Protein AF-A0A812VED3-F1 (afdb_monomer_lite)

Foldseek 3Di:
DPPDPLQPCPLVAHLVRCVVDAPQRLLQSLLLCCLFFNLPDPPVQVVLLVVLLCCLVVVLVVLVVPQDQDPPDDLLQVLLLSLLLLLLSLLVCLCQPSQDDVLNVHPDRCSVVQQQDWQFAADAQPCVPQNGTHDPVSNVLSVQLVVLSVVSSNDSHLDLVSLVSNLVSLVCCVHHGVLSNVSSVCLLCNQLSVLSNDDLLQLSLLSNLLSLLQLLQLQLVLQQDPLQLLAVSSLQCNFPVRHNPQVSSVQQAVHSQFRFGDPNSNVVSNVLSCLSNQLSVLLAPPDLVSLCSSLCSLLVSLVVPCNRDDSGPPNNVSVSSNVSCCSNCPSSHVGRDVPSVVSHHPVSVVVSVVLSVLLVVCQQCVLVDFCSSNSNPLSLFHKDKWKWFFQDPVLQVLQVPFPLSDPRQRDNPPDPSSVVSSVSNVVSSNLSSHLLSLQVSVVVCVLCPPDPRHGSVRIDTDPLVCSRNNRHPRCSCVLVCLQVSCVRSVDDFSRMKMWIGHGQGPPVQKTKIFIQTSVPGTPDIDMDGSVNSSVRSRGSSSSVVDPTD

InterPro domains:
  IPR021941 Protein of unknown function DUF3556, transmembrane [PF12077] (13-533)

pLDDT: mean 90.84, std 8.4, range [41.16, 98.5]

Sequence (549 aa):
MADINWDGDYFDLPKEKFQQMTVGQRLDHFAKRIVKHGMERPALIYRFHIKMLLLNYGGYCILVGLMPRPSAMPTYDYSVLLFAKLLVWQHLAEAFGCRQGPLSGMTFPTNWLYRLSRGTLKYSCLPQLGGNKRNVVDFAVHCLFFISGLAFLFCPWYSFVCIRALFFCDVYLFMFDRTQFYASTAHAYGSMLLSACFPLDCGSFAGMQLGLIMQWFFSGIGKIGPWFQYVNGPFMLQSRWLRGSKWLLKLLVESEDKMTPTLFGTCLAHLAAFVEYFAPIALMVPSNAAIWLGLIGLTAMHVYILLTPAPFDVYSWNLCFCLSGIYLFYIGSFGFDFSSWTDMAFCLRLWLFAEFCLCWYGQFFPDQIGYYLSHRYWAGNWVQTHFMVRKNQTVKDKLDKVDPRLPNPLSLEPTPYYLMCLGYMPFAYTWLATMNMKCIVRLVEDVLNMGSRTTVDDWAFCGLQSWLCGEFRDQIYTHTMMPLIQEECKFDEGECYLIRLGAFRMFQHEASWQIYDAKKGVVREGKLTTEMMSSIDSRPSASMELLMA

Organism: Symbiodinium pilosum (NCBI:txid2952)

Secondary structure (DSSP, 8-state):
-TTS-TTTGGGS--HHHHHHS-HHHHHHHHHHHHHHHTT---HHHHHHHHHHHHHHHHHHHHHHHHSPPPTT--HHHHHHHHHHHHHHHHHHHHHHTTT-SGGGT-SS--HHHHHT-TT-B---S-HHHH-SB--HHHHHHHHHHHHHHHHHHH-SS--HHHHHHHHHHHHHHHHH-HHHHHHTTHHHHHHHHHHTTS-GGGTHHHHHHHHHHHHHHHHHHTTSSTTTHHHHHHHHHTSTTTTT-HHHHHHHBS-SS--PBPHHHHHHHHHHHHHHHHHHHHHHSS-HHHHHHHHHHHHHHHHHHHHS--SS--HHHHHHHHHHHHIIIIIS-SS--HHHHHT--HHHHHHHHHHHHHHHHHHH-TTTS-TTTTT-TT-S-S-EEEEEEE-SHHHHHHHHTS--SS--S---S---HHHHHHHHHHHHHHHHH-SGGGGHHHHHHHHHTSSS---GGGEEEE-HHHHHHS----THHHHHHHHHHHHHH-PPTTTEEEEEE--PPTTT-EEEEEEEETTTEEEEEEEEEHHHHHTT-S-GGGGGG----

Radius of gyration: 23.55 Å; chains: 1; bounding box: 64×56×67 Å

Structure (mmCIF, N/CA/C/O backbone):
data_AF-A0A812VED3-F1
#
_entry.id   AF-A0A812VED3-F1
#
loop_
_atom_site.group_PDB
_atom_site.id
_atom_site.type_symbol
_atom_site.label_atom_id
_atom_site.label_alt_id
_atom_site.label_comp_id
_atom_site.label_asym_id
_atom_site.label_entity_id
_atom_site.label_seq_id
_atom_site.pdbx_PDB_ins_code
_atom_site.Cartn_x
_atom_site.Cartn_y
_atom_site.Cartn_z
_atom_site.occupancy
_atom_site.B_iso_or_equiv
_atom_site.auth_seq_id
_atom_site.auth_comp_id
_atom_site.auth_asym_id
_atom_site.auth_atom_id
_atom_site.pdbx_PDB_model_num
ATOM 1 N N . MET A 1 1 ? 15.699 0.740 27.874 1.00 46.97 1 MET A N 1
ATOM 2 C CA . MET A 1 1 ? 14.281 1.086 28.121 1.00 46.97 1 MET A CA 1
ATOM 3 C C . MET A 1 1 ? 13.991 1.329 29.605 1.00 46.97 1 MET A C 1
ATOM 5 O O . MET A 1 1 ? 12.859 1.666 29.904 1.00 46.97 1 MET A O 1
ATOM 9 N N . ALA A 1 2 ? 14.980 1.211 30.504 1.00 41.16 2 ALA A N 1
ATOM 10 C CA . ALA A 1 2 ? 14.777 1.268 31.953 1.00 41.16 2 ALA A CA 1
ATOM 11 C C . ALA A 1 2 ? 14.583 2.685 32.539 1.00 41.16 2 ALA A C 1
ATOM 13 O O . ALA A 1 2 ? 14.088 2.790 33.650 1.00 41.16 2 ALA A O 1
ATOM 14 N N . ASP A 1 3 ? 14.901 3.756 31.797 1.00 43.97 3 ASP A N 1
ATOM 15 C CA . ASP A 1 3 ? 14.910 5.129 32.348 1.00 43.97 3 ASP A CA 1
ATOM 16 C C . ASP A 1 3 ? 13.666 5.974 32.014 1.00 43.97 3 ASP A C 1
ATOM 18 O O . ASP A 1 3 ? 13.603 7.148 32.367 1.00 43.97 3 ASP A O 1
ATOM 22 N N . ILE A 1 4 ? 12.676 5.419 31.306 1.00 54.25 4 ILE A N 1
ATOM 23 C CA . ILE A 1 4 ? 11.393 6.101 31.072 1.00 54.25 4 ILE A CA 1
ATOM 24 C C . ILE A 1 4 ? 10.371 5.454 31.998 1.00 54.25 4 ILE A C 1
ATOM 26 O O . ILE A 1 4 ? 10.097 4.261 31.872 1.00 54.25 4 ILE A O 1
ATOM 30 N N . ASN A 1 5 ? 9.802 6.240 32.914 1.00 57.56 5 ASN A N 1
ATOM 31 C CA . ASN A 1 5 ? 8.663 5.806 33.714 1.00 57.56 5 ASN A CA 1
ATOM 32 C C . ASN A 1 5 ? 7.408 5.762 32.827 1.00 57.56 5 ASN A C 1
ATOM 34 O O . ASN A 1 5 ? 6.639 6.719 32.758 1.00 57.56 5 ASN A O 1
ATOM 38 N N . TRP A 1 6 ? 7.251 4.658 32.097 1.00 58.72 6 TRP A N 1
ATOM 39 C CA . TRP A 1 6 ? 6.139 4.416 31.176 1.00 58.72 6 TRP A CA 1
ATOM 40 C C . TRP A 1 6 ? 4.780 4.319 31.876 1.00 58.72 6 TRP A C 1
ATOM 42 O O . TRP A 1 6 ? 3.761 4.589 31.245 1.00 58.72 6 TRP A O 1
ATOM 52 N N . ASP A 1 7 ? 4.783 3.969 33.163 1.00 52.47 7 ASP A N 1
ATOM 53 C CA . ASP A 1 7 ? 3.592 3.894 34.010 1.00 52.47 7 ASP A CA 1
ATOM 54 C C . ASP A 1 7 ? 3.319 5.214 34.771 1.00 52.47 7 ASP A C 1
ATOM 56 O O . ASP A 1 7 ? 2.371 5.288 35.548 1.00 52.47 7 ASP A O 1
ATOM 60 N N . GLY A 1 8 ? 4.130 6.260 34.549 1.00 55.72 8 GLY A N 1
ATOM 61 C CA . GLY A 1 8 ? 3.913 7.621 35.058 1.00 55.72 8 GLY A CA 1
ATOM 62 C C . GLY A 1 8 ? 3.118 8.517 34.096 1.00 55.72 8 GLY A C 1
ATOM 63 O O . GLY A 1 8 ? 2.441 8.043 33.186 1.00 55.72 8 GLY A O 1
ATOM 64 N N . ASP A 1 9 ? 3.262 9.839 34.242 1.00 59.34 9 ASP A N 1
ATOM 65 C CA . ASP A 1 9 ? 2.564 10.874 33.452 1.00 59.34 9 ASP A CA 1
ATOM 66 C C . ASP A 1 9 ? 2.940 10.918 31.958 1.00 59.34 9 ASP A C 1
ATOM 68 O O . ASP A 1 9 ? 2.574 11.861 31.264 1.00 59.34 9 ASP A O 1
ATOM 72 N N . TYR A 1 10 ? 3.649 9.919 31.411 1.00 69.88 10 TYR A N 1
ATOM 73 C CA . TYR A 1 10 ? 4.112 9.954 30.021 1.00 69.88 10 TYR A CA 1
ATOM 74 C C . TYR A 1 10 ? 2.965 10.228 29.050 1.00 69.88 10 TYR A C 1
ATOM 76 O O . TYR A 1 10 ? 3.128 11.039 28.151 1.00 69.88 10 TYR A O 1
ATOM 84 N N . PHE A 1 11 ? 1.804 9.599 29.245 1.00 79.94 11 PHE A N 1
ATOM 85 C CA . PHE A 1 11 ? 0.629 9.809 28.396 1.00 79.94 11 PHE A CA 1
ATOM 86 C C . PHE A 1 11 ? -0.289 10.948 28.860 1.00 79.94 11 PHE A C 1
ATOM 88 O O . PHE A 1 11 ? -1.329 11.149 28.231 1.00 79.94 11 PHE A O 1
ATOM 95 N N . ASP A 1 12 ? 0.067 11.679 29.923 1.00 83.12 12 ASP A N 1
ATOM 96 C CA . ASP A 1 12 ? -0.783 12.662 30.614 1.00 83.12 12 ASP A CA 1
ATOM 97 C C . ASP A 1 12 ? -2.167 12.086 30.978 1.00 83.12 12 ASP A C 1
ATOM 99 O O . ASP A 1 12 ? -3.199 12.760 30.912 1.00 83.12 12 ASP A O 1
ATOM 103 N N . LEU A 1 13 ? -2.203 10.788 31.294 1.00 87.50 13 LEU A N 1
ATOM 104 C CA . LEU A 1 13 ? -3.422 10.049 31.588 1.00 87.50 13 LEU A CA 1
ATOM 105 C C . LEU A 1 13 ? -3.144 9.000 32.667 1.00 87.50 13 LEU A C 1
ATOM 107 O O . LEU A 1 13 ? -2.482 8.004 32.369 1.00 87.50 13 LEU A O 1
ATOM 111 N N . PRO A 1 14 ? -3.647 9.188 33.898 1.00 88.31 14 PRO A N 1
ATOM 112 C CA . PRO A 1 14 ? -3.558 8.175 34.943 1.00 88.31 14 PRO A CA 1
ATOM 113 C C . PRO A 1 14 ? -4.317 6.900 34.565 1.00 88.31 14 PRO A C 1
ATOM 115 O O . PRO A 1 14 ? -5.384 6.961 33.940 1.00 88.31 14 PRO A O 1
ATOM 118 N N . LYS A 1 15 ? -3.790 5.745 34.982 1.00 87.81 15 LYS A N 1
ATOM 119 C CA . LYS A 1 15 ? -4.349 4.423 34.665 1.00 87.81 15 LYS A CA 1
ATOM 120 C C . LYS A 1 15 ? -5.799 4.278 35.131 1.00 87.81 15 LYS A C 1
ATOM 122 O O . LYS A 1 15 ? -6.632 3.778 34.377 1.00 87.81 15 LYS A O 1
ATOM 127 N N . GLU A 1 16 ? -6.117 4.750 36.333 1.00 87.69 16 GLU A N 1
ATOM 128 C CA . GLU A 1 16 ? -7.459 4.663 36.920 1.00 87.69 16 GLU A CA 1
ATOM 129 C C . GLU A 1 16 ? -8.472 5.445 36.077 1.00 87.69 16 GLU A C 1
ATOM 131 O O . GLU A 1 16 ? -9.573 4.968 35.803 1.00 87.69 16 GLU A O 1
ATOM 136 N N . LYS A 1 17 ? -8.071 6.630 35.597 1.00 89.81 17 LYS A N 1
ATOM 137 C CA . LYS A 1 17 ? -8.900 7.454 34.714 1.00 89.81 17 LYS A CA 1
ATOM 138 C C . LYS A 1 17 ? -9.105 6.773 33.364 1.00 89.81 17 LYS A C 1
ATOM 140 O O . LYS A 1 17 ? -10.230 6.728 32.881 1.00 89.81 17 LYS A O 1
ATOM 145 N N . PHE A 1 18 ? -8.052 6.204 32.775 1.00 90.19 18 PHE A N 1
ATOM 146 C CA . PHE A 1 18 ? -8.156 5.461 31.516 1.00 90.19 18 PHE A CA 1
ATOM 147 C C . PHE A 1 18 ? -9.145 4.288 31.611 1.00 90.19 18 PHE A C 1
ATOM 149 O O . PHE A 1 18 ? -9.964 4.098 30.711 1.00 90.19 18 PHE A O 1
ATOM 156 N N . GLN A 1 19 ? -9.111 3.530 32.710 1.00 88.06 19 GLN A N 1
ATOM 157 C CA . GLN A 1 19 ? -10.008 2.390 32.927 1.00 88.06 19 GLN A CA 1
ATOM 158 C C . GLN A 1 19 ? -11.486 2.802 32.995 1.00 88.06 19 GLN A C 1
ATOM 160 O O . GLN A 1 19 ? -12.346 2.047 32.553 1.00 88.06 19 GLN A O 1
ATOM 165 N N . GLN A 1 20 ? -11.782 4.013 33.473 1.00 90.75 20 GLN A N 1
ATOM 166 C CA . GLN A 1 20 ? -13.144 4.557 33.548 1.00 90.75 20 GLN A CA 1
ATOM 167 C C . GLN A 1 20 ? -13.638 5.171 32.227 1.00 90.75 20 GLN A C 1
ATOM 169 O O . GLN A 1 20 ? -14.828 5.450 32.088 1.00 90.75 20 GLN A O 1
ATOM 174 N N . MET A 1 21 ? -12.743 5.413 31.264 1.00 93.31 21 MET A N 1
ATOM 175 C CA . MET A 1 21 ? -13.087 6.071 30.004 1.00 93.31 21 MET A CA 1
ATOM 176 C C . MET A 1 21 ? -13.730 5.110 29.004 1.00 93.31 21 MET A C 1
ATOM 178 O O . MET A 1 21 ? -13.279 3.973 28.838 1.00 93.31 21 MET A O 1
ATOM 182 N N . THR A 1 22 ? -14.720 5.610 28.261 1.00 93.12 22 THR A N 1
ATOM 183 C CA . THR A 1 22 ? -15.277 4.922 27.085 1.00 93.12 22 THR A CA 1
ATOM 184 C C . THR A 1 22 ? -14.247 4.836 25.956 1.00 93.12 22 THR A C 1
ATOM 186 O O . THR A 1 22 ? -13.253 5.570 25.947 1.00 93.12 22 THR A O 1
ATOM 189 N N . VAL A 1 23 ? -14.488 3.989 24.948 1.00 92.94 23 VAL A N 1
ATOM 190 C CA . VAL A 1 23 ? -13.581 3.889 23.789 1.00 92.94 23 VAL A CA 1
ATOM 191 C C . VAL A 1 23 ? -13.430 5.230 23.063 1.00 92.94 23 VAL A C 1
ATOM 193 O O . VAL A 1 23 ? -12.318 5.604 22.691 1.00 92.94 23 VAL A O 1
ATOM 196 N N . GLY A 1 24 ? -14.523 5.991 22.936 1.00 95.06 24 GLY A N 1
ATOM 197 C CA . GLY A 1 24 ? -14.516 7.325 22.339 1.00 95.06 24 GLY A CA 1
ATOM 198 C C . GLY A 1 24 ? -13.657 8.309 23.126 1.00 95.06 24 GLY A C 1
ATOM 199 O O . GLY A 1 24 ? -12.830 8.999 22.541 1.00 95.06 24 GLY A O 1
ATOM 200 N N . GLN A 1 25 ? -13.775 8.323 24.455 1.00 95.62 25 GLN A N 1
ATOM 201 C CA . GLN A 1 25 ? -12.952 9.181 25.311 1.00 95.62 25 GLN A CA 1
ATOM 202 C C . GLN A 1 25 ? -11.465 8.801 25.241 1.00 95.62 25 GLN A C 1
ATOM 204 O O . GLN A 1 25 ? -10.608 9.684 25.168 1.00 95.62 25 GLN A O 1
ATOM 209 N N . ARG A 1 26 ? -11.147 7.496 25.245 1.00 95.19 26 ARG A N 1
ATOM 210 C CA . ARG A 1 26 ? -9.767 7.005 25.090 1.00 95.19 26 ARG A CA 1
ATOM 211 C C . ARG A 1 26 ? -9.189 7.462 23.747 1.00 95.19 26 ARG A C 1
ATOM 213 O O . ARG A 1 26 ? -8.091 8.010 23.710 1.00 95.19 26 ARG A O 1
ATOM 220 N N . LEU A 1 27 ? -9.936 7.297 22.655 1.00 95.69 27 LEU A N 1
ATOM 221 C CA . LEU A 1 27 ? -9.505 7.731 21.326 1.00 95.69 27 LEU A CA 1
ATOM 222 C C . LEU A 1 27 ? -9.373 9.249 21.196 1.00 95.69 27 LEU A C 1
ATOM 224 O O . LEU A 1 27 ? -8.390 9.703 20.613 1.00 95.69 27 LEU A O 1
ATOM 228 N N . ASP A 1 28 ? -10.300 10.027 21.761 1.00 96.69 28 ASP A N 1
ATOM 229 C CA . ASP A 1 28 ? -10.195 11.488 21.814 1.00 96.69 28 ASP A CA 1
ATOM 230 C C . ASP A 1 28 ? -8.867 11.904 22.448 1.00 96.69 28 ASP A C 1
ATOM 232 O O . ASP A 1 28 ? -8.140 12.714 21.878 1.00 96.69 28 ASP A O 1
ATOM 236 N N . HIS A 1 29 ? -8.518 11.320 23.600 1.00 95.50 29 HIS A N 1
ATOM 237 C CA . HIS A 1 29 ? -7.269 11.624 24.301 1.00 95.50 29 HIS A CA 1
ATOM 238 C C . HIS A 1 29 ? -6.040 11.413 23.411 1.00 95.50 29 HIS A C 1
ATOM 240 O O . HIS A 1 29 ? -5.202 12.308 23.280 1.00 95.50 29 HIS A O 1
ATOM 246 N N . PHE A 1 30 ? -5.941 10.256 22.754 1.00 94.38 30 PHE A N 1
ATOM 247 C CA . PHE A 1 30 ? -4.787 9.953 21.906 1.00 94.38 30 PHE A CA 1
ATOM 248 C C . PHE A 1 30 ? -4.772 10.753 20.603 1.00 94.38 30 PHE A C 1
ATOM 250 O O . PHE A 1 30 ? -3.696 11.153 20.163 1.00 94.38 30 PHE A O 1
ATOM 257 N N . ALA A 1 31 ? -5.929 11.056 20.011 1.00 95.31 31 ALA A N 1
ATOM 258 C CA . ALA A 1 31 ? -6.004 11.923 18.838 1.00 95.31 31 ALA A CA 1
ATOM 259 C C . ALA A 1 31 ? -5.512 13.344 19.173 1.00 95.31 31 ALA A C 1
ATOM 261 O O . ALA A 1 31 ? -4.623 13.863 18.493 1.00 95.31 31 ALA A O 1
ATOM 262 N N . LYS A 1 32 ? -5.980 13.919 20.291 1.00 94.38 32 LYS A N 1
ATOM 263 C CA . LYS A 1 32 ? -5.505 15.216 20.807 1.00 94.38 32 LYS A CA 1
ATOM 264 C C . LYS A 1 32 ? -4.004 15.205 21.062 1.00 94.38 32 LYS A C 1
ATOM 266 O O . LYS A 1 32 ? -3.283 16.115 20.648 1.00 94.38 32 LYS A O 1
ATOM 271 N N . ARG A 1 33 ? -3.513 14.140 21.703 1.00 92.12 33 ARG A N 1
ATOM 272 C CA . ARG A 1 33 ? -2.085 13.962 21.967 1.00 92.12 33 ARG A CA 1
ATOM 273 C C . ARG A 1 33 ? -1.270 13.951 20.676 1.00 92.12 33 ARG A C 1
ATOM 275 O O . ARG A 1 33 ? -0.257 14.638 20.610 1.00 92.12 33 ARG A O 1
ATOM 282 N N . ILE A 1 34 ? -1.716 13.226 19.650 1.00 91.81 34 ILE A N 1
ATOM 283 C CA . ILE A 1 34 ? -1.028 13.166 18.353 1.00 91.81 34 ILE A CA 1
ATOM 284 C C . ILE A 1 34 ? -0.982 14.540 17.687 1.00 91.81 34 ILE A C 1
ATOM 286 O O . ILE A 1 34 ? 0.066 14.930 17.182 1.00 91.81 34 ILE A O 1
ATOM 290 N N . VAL A 1 35 ? -2.079 15.292 17.703 1.00 91.94 35 VAL A N 1
ATOM 291 C CA . VAL A 1 35 ? -2.119 16.635 17.105 1.00 91.94 35 VAL A CA 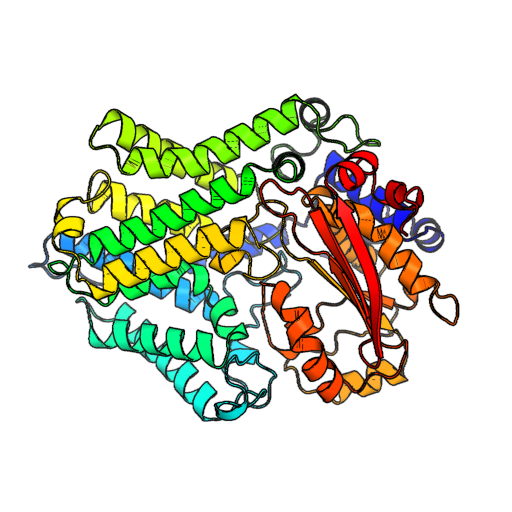1
ATOM 292 C C . VAL A 1 35 ? -1.170 17.598 17.834 1.00 91.94 35 VAL A C 1
ATOM 294 O O . VAL A 1 35 ? -0.497 18.406 17.194 1.00 91.94 35 VAL A O 1
ATOM 297 N N . LYS A 1 36 ? -1.054 17.481 19.162 1.00 89.69 36 LYS A N 1
ATOM 298 C CA . LYS A 1 36 ? -0.226 18.367 19.991 1.00 89.69 36 LYS A CA 1
ATOM 299 C C . LYS A 1 36 ? 1.257 17.991 20.004 1.00 89.69 36 LYS A C 1
ATOM 301 O O . LYS A 1 36 ? 2.125 18.852 19.865 1.00 89.69 36 LYS A O 1
ATOM 306 N N . HIS A 1 37 ? 1.554 16.709 20.179 1.00 87.62 37 HIS A N 1
ATOM 307 C CA . HIS A 1 37 ? 2.896 16.201 20.472 1.00 87.62 37 HIS A CA 1
ATOM 308 C C . HIS A 1 37 ? 3.409 15.195 19.431 1.00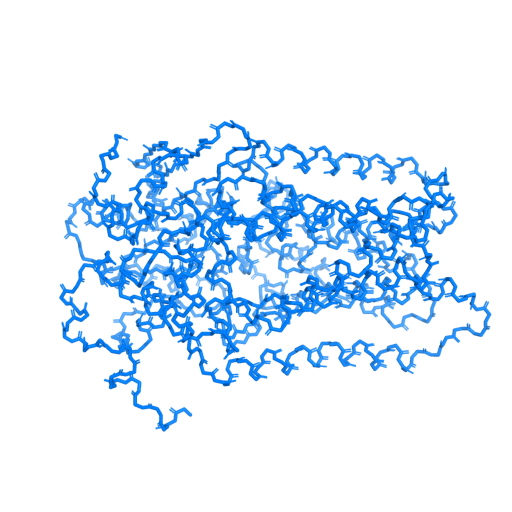 87.62 37 HIS A C 1
ATOM 310 O O . HIS A 1 37 ? 4.556 14.741 19.500 1.00 87.62 37 HIS A O 1
ATOM 316 N N . GLY A 1 38 ? 2.599 14.850 18.432 1.00 87.56 38 GLY A N 1
ATOM 317 C CA . GLY A 1 38 ? 2.859 13.712 17.561 1.00 87.56 38 GLY A CA 1
ATOM 318 C C . GLY A 1 38 ? 2.716 12.387 18.305 1.00 87.56 38 GLY A C 1
ATOM 319 O O . GLY A 1 38 ? 2.262 12.326 19.443 1.00 87.56 38 GLY A O 1
ATOM 320 N N . MET A 1 39 ? 3.142 11.288 17.679 1.00 82.88 39 MET A N 1
ATOM 321 C CA . MET A 1 39 ? 3.064 9.984 18.350 1.00 82.88 39 MET A CA 1
ATOM 322 C C . MET A 1 39 ? 4.146 9.734 19.403 1.00 82.88 39 MET A C 1
ATOM 324 O O . MET A 1 39 ? 4.136 8.697 20.053 1.00 82.88 39 MET A O 1
ATOM 328 N N . GLU A 1 40 ? 5.135 10.623 19.488 1.00 77.94 40 GLU A N 1
ATOM 329 C CA . GLU A 1 40 ? 6.229 10.575 20.468 1.00 77.94 40 GLU A CA 1
ATOM 330 C C . GLU A 1 40 ? 6.986 9.254 20.596 1.00 77.94 40 GLU A C 1
ATOM 332 O O . GLU A 1 40 ? 7.625 8.979 21.605 1.00 77.94 40 GLU A O 1
ATOM 337 N N . ARG A 1 41 ? 7.009 8.472 19.517 1.00 75.81 41 ARG A N 1
ATOM 338 C CA . ARG A 1 41 ? 7.689 7.179 19.485 1.00 75.81 41 ARG A CA 1
ATOM 339 C C . ARG A 1 41 ? 9.135 7.287 19.996 1.00 75.81 41 ARG A C 1
ATOM 341 O O . ARG A 1 41 ? 9.846 8.221 19.599 1.00 75.81 41 ARG A O 1
ATOM 348 N N . PRO A 1 42 ? 9.603 6.322 20.814 1.00 76.94 42 PRO A N 1
ATOM 349 C CA . PRO A 1 42 ? 10.982 6.280 21.279 1.00 76.94 42 PRO A CA 1
ATOM 350 C C . PRO A 1 42 ? 11.977 6.461 20.135 1.00 76.94 42 PRO A C 1
ATOM 352 O O . PRO A 1 42 ? 11.828 5.858 19.070 1.00 76.94 42 PRO A O 1
ATOM 355 N N . ALA A 1 43 ? 13.060 7.205 20.375 1.00 79.12 43 ALA A N 1
ATOM 356 C CA . ALA A 1 43 ? 14.123 7.393 19.384 1.00 79.12 43 ALA A CA 1
ATOM 357 C C . ALA A 1 43 ? 14.685 6.059 18.852 1.00 79.12 43 ALA A C 1
ATOM 359 O O . ALA A 1 43 ? 15.126 5.992 17.708 1.00 79.12 43 ALA A O 1
ATOM 360 N N . LEU A 1 44 ? 14.640 4.995 19.663 1.00 80.69 44 LEU A N 1
ATOM 361 C CA . LEU A 1 44 ? 15.044 3.644 19.277 1.00 80.69 44 LEU A CA 1
ATOM 362 C C . LEU A 1 44 ? 14.263 3.108 18.069 1.00 80.69 44 LEU A C 1
ATOM 364 O O . LEU A 1 44 ? 14.867 2.470 17.212 1.00 80.69 44 LEU A O 1
ATOM 368 N N . ILE A 1 45 ? 12.963 3.404 17.973 1.00 80.62 45 ILE A N 1
ATOM 369 C CA . ILE A 1 45 ? 12.128 2.972 16.848 1.00 80.62 45 ILE A CA 1
ATOM 370 C C . ILE A 1 45 ? 12.657 3.591 15.551 1.00 80.62 45 ILE A C 1
ATOM 372 O O . ILE A 1 45 ? 12.948 2.875 14.599 1.00 80.62 45 ILE A O 1
ATOM 376 N N . TYR A 1 46 ? 12.895 4.903 15.532 1.00 80.25 46 TYR A N 1
ATOM 377 C CA . TYR A 1 46 ? 13.472 5.568 14.359 1.00 80.25 46 TYR A CA 1
ATOM 378 C C . TYR A 1 46 ? 14.895 5.085 14.054 1.00 80.25 46 TYR A C 1
ATOM 380 O O . TYR A 1 46 ? 15.237 4.883 12.894 1.00 80.25 46 TYR A O 1
ATOM 388 N N . ARG A 1 47 ? 15.725 4.846 15.081 1.00 84.31 47 ARG A N 1
ATOM 389 C CA . ARG A 1 47 ? 17.079 4.294 14.899 1.00 84.31 47 ARG A CA 1
ATOM 390 C C . ARG A 1 47 ? 17.052 2.910 14.250 1.00 84.31 47 ARG A C 1
ATOM 392 O O . ARG A 1 47 ? 17.915 2.642 13.423 1.00 84.31 47 ARG A O 1
ATOM 399 N N . PHE A 1 48 ? 16.100 2.048 14.615 1.00 84.94 48 PHE A N 1
ATOM 400 C CA . PHE A 1 48 ? 15.924 0.742 13.976 1.00 84.94 48 PHE A CA 1
ATOM 401 C C . PHE A 1 48 ? 15.647 0.906 12.479 1.00 84.94 48 PHE A C 1
ATOM 403 O O . PHE A 1 48 ? 16.362 0.340 11.659 1.00 84.94 48 PHE A O 1
ATOM 410 N N . HIS A 1 49 ? 14.673 1.745 12.125 1.00 82.00 49 HIS A N 1
ATOM 411 C CA . HIS A 1 49 ? 14.263 1.948 10.732 1.00 82.00 49 HIS A CA 1
ATOM 412 C C . HIS A 1 49 ? 15.339 2.630 9.884 1.00 82.00 49 HIS A C 1
ATOM 414 O O . HIS A 1 49 ? 15.608 2.191 8.773 1.00 82.00 49 HIS A O 1
ATOM 420 N N . ILE A 1 50 ? 16.049 3.622 10.429 1.00 84.94 50 ILE A N 1
ATOM 421 C CA . ILE A 1 50 ? 17.200 4.236 9.747 1.00 84.94 50 ILE A CA 1
ATOM 422 C C . ILE A 1 50 ? 18.310 3.203 9.516 1.00 84.94 50 ILE A C 1
ATOM 424 O O . ILE A 1 50 ? 18.883 3.160 8.432 1.00 84.94 50 ILE A O 1
ATOM 428 N N . LYS A 1 51 ? 18.610 2.343 10.501 1.00 87.81 51 LYS A N 1
ATOM 429 C CA . LYS A 1 51 ? 19.590 1.260 10.320 1.00 87.81 51 LYS A CA 1
ATOM 430 C C . LYS A 1 51 ? 19.150 0.280 9.236 1.00 87.81 51 LYS A C 1
ATOM 432 O O . LYS A 1 51 ? 19.969 -0.057 8.392 1.00 87.81 51 LYS A O 1
ATOM 437 N N . MET A 1 52 ? 17.884 -0.138 9.229 1.00 86.56 52 MET A N 1
ATOM 438 C CA . MET A 1 52 ? 17.344 -1.013 8.182 1.00 86.56 52 MET A CA 1
ATOM 439 C C . MET A 1 52 ? 17.437 -0.364 6.801 1.00 86.56 52 MET A C 1
ATOM 441 O O . MET A 1 52 ? 17.860 -1.020 5.854 1.00 86.56 52 MET A O 1
ATOM 445 N N . LEU A 1 53 ? 17.141 0.933 6.693 1.00 88.00 53 LEU A N 1
ATOM 446 C CA . LEU A 1 53 ? 17.289 1.689 5.452 1.00 88.00 53 LEU A CA 1
ATOM 447 C C . LEU A 1 53 ? 18.752 1.730 4.984 1.00 88.00 53 LEU A C 1
ATOM 449 O O . LEU A 1 53 ? 19.033 1.433 3.826 1.00 88.00 53 LEU A O 1
ATOM 453 N N . LEU A 1 54 ? 19.691 2.040 5.884 1.00 90.44 54 LEU A N 1
ATOM 454 C CA . LEU A 1 54 ? 21.124 2.061 5.577 1.00 90.44 54 LEU A CA 1
ATOM 455 C C . LEU A 1 54 ? 21.658 0.677 5.194 1.00 90.44 54 LEU A C 1
ATOM 457 O O . LEU A 1 54 ? 22.463 0.583 4.277 1.00 90.44 54 LEU A O 1
ATOM 461 N N . LEU A 1 55 ? 21.209 -0.392 5.854 1.00 91.12 55 LEU A N 1
ATOM 462 C CA . LEU A 1 55 ? 21.582 -1.764 5.499 1.00 91.12 55 LEU A CA 1
ATOM 463 C C . LEU A 1 55 ? 21.013 -2.163 4.134 1.00 91.12 55 LEU A C 1
ATOM 465 O O . LEU A 1 55 ? 21.731 -2.731 3.318 1.00 91.12 55 LEU A O 1
ATOM 469 N N . ASN A 1 56 ? 19.750 -1.826 3.870 1.00 91.81 56 ASN A N 1
ATOM 470 C CA . ASN A 1 56 ? 19.079 -2.115 2.608 1.00 91.81 56 ASN A CA 1
ATOM 471 C C . ASN A 1 56 ? 19.789 -1.405 1.437 1.00 91.81 56 ASN A C 1
ATOM 473 O O . ASN A 1 56 ? 20.294 -2.052 0.523 1.00 91.81 56 ASN A O 1
ATOM 477 N N . TYR A 1 57 ? 19.910 -0.077 1.484 1.00 92.69 57 TYR A N 1
ATOM 478 C CA . TYR A 1 57 ? 20.511 0.689 0.386 1.00 92.69 57 TYR A CA 1
ATOM 479 C C . TYR A 1 57 ? 22.036 0.623 0.357 1.00 92.69 57 TYR A C 1
ATOM 481 O O . TYR A 1 57 ? 22.621 0.626 -0.721 1.00 92.69 57 TYR A O 1
ATOM 489 N N . GLY A 1 58 ? 22.689 0.505 1.514 1.00 94.06 58 GLY A N 1
ATOM 490 C CA . GLY A 1 58 ? 24.121 0.231 1.592 1.00 94.06 58 GLY A CA 1
ATOM 491 C C . GLY A 1 58 ? 24.463 -1.125 0.981 1.00 94.06 58 GLY A C 1
ATOM 492 O O . GLY A 1 58 ? 25.418 -1.212 0.217 1.00 94.06 58 GLY A O 1
ATOM 493 N N . GLY A 1 59 ? 23.644 -2.154 1.229 1.00 93.88 59 GLY A N 1
ATOM 494 C CA . GLY A 1 59 ? 23.769 -3.465 0.590 1.00 93.88 59 GLY A CA 1
ATOM 495 C C . GLY A 1 59 ? 23.645 -3.389 -0.932 1.00 93.88 59 GLY A C 1
ATOM 496 O O . GLY A 1 59 ? 24.500 -3.926 -1.632 1.00 93.88 59 GLY A O 1
ATOM 497 N N . TYR A 1 60 ? 22.659 -2.645 -1.445 1.00 93.81 60 TYR A N 1
ATOM 498 C CA . TYR A 1 60 ? 22.538 -2.376 -2.882 1.00 93.81 60 TYR A CA 1
ATOM 499 C C . TYR A 1 60 ? 23.771 -1.646 -3.446 1.00 93.81 60 TYR A C 1
ATOM 501 O O . TYR A 1 60 ? 24.329 -2.072 -4.455 1.00 93.81 60 TYR A O 1
ATOM 509 N N . CYS A 1 61 ? 24.246 -0.587 -2.782 1.00 93.06 61 CYS A N 1
ATOM 510 C CA . CYS A 1 61 ? 25.433 0.155 -3.215 1.00 93.06 61 CYS A CA 1
ATOM 511 C C . CYS A 1 61 ? 26.699 -0.712 -3.216 1.00 93.06 61 CYS A C 1
ATOM 513 O O . CYS A 1 61 ? 27.499 -0.614 -4.143 1.00 93.06 61 CYS A O 1
ATOM 515 N N . ILE A 1 62 ? 26.877 -1.575 -2.210 1.00 93.62 62 ILE A N 1
ATOM 516 C CA . ILE A 1 62 ? 27.984 -2.540 -2.154 1.00 93.62 62 ILE A CA 1
ATOM 517 C C . ILE A 1 62 ? 27.858 -3.544 -3.300 1.00 93.62 62 ILE A C 1
ATOM 519 O O . ILE A 1 62 ? 28.840 -3.793 -3.992 1.00 93.62 62 ILE A O 1
ATOM 523 N N . LEU A 1 63 ? 26.659 -4.084 -3.538 1.00 92.50 63 LEU A N 1
ATOM 524 C CA . LEU A 1 63 ? 26.403 -5.019 -4.631 1.00 92.50 63 LEU A CA 1
ATOM 525 C C . LEU A 1 63 ? 26.788 -4.413 -5.986 1.00 92.50 63 LEU A C 1
ATOM 527 O O . LEU A 1 63 ? 27.519 -5.038 -6.749 1.00 92.50 63 LEU A O 1
ATOM 531 N N . VAL A 1 64 ? 26.359 -3.178 -6.253 1.00 89.25 64 VAL A N 1
ATOM 532 C CA . VAL A 1 64 ? 26.730 -2.445 -7.472 1.00 89.25 64 VAL A CA 1
ATOM 533 C C . VAL A 1 64 ? 28.231 -2.143 -7.511 1.00 89.25 64 VAL A C 1
ATOM 535 O O . VAL A 1 64 ? 28.855 -2.327 -8.548 1.00 89.25 64 VAL A O 1
ATOM 538 N N . GLY A 1 65 ? 28.829 -1.715 -6.396 1.00 87.75 65 GLY A N 1
ATOM 539 C CA . GLY A 1 65 ? 30.254 -1.376 -6.324 1.00 87.75 65 GLY A CA 1
ATOM 540 C C . GLY A 1 65 ? 31.190 -2.571 -6.528 1.00 87.75 65 GLY A C 1
ATOM 541 O O . GLY A 1 65 ? 32.285 -2.405 -7.060 1.00 87.75 65 GLY A O 1
ATOM 542 N N . LEU A 1 66 ? 30.758 -3.774 -6.142 1.00 87.94 66 LEU A N 1
ATOM 543 C CA . LEU A 1 66 ? 31.499 -5.022 -6.350 1.00 87.94 66 LEU A CA 1
ATOM 544 C C . LEU A 1 66 ? 31.305 -5.615 -7.753 1.00 87.94 66 LEU A C 1
ATOM 546 O O . LEU A 1 66 ? 32.039 -6.527 -8.131 1.00 87.94 66 LEU A O 1
ATOM 550 N N . MET A 1 67 ? 30.333 -5.124 -8.525 1.00 83.88 67 MET A N 1
ATOM 551 C CA . MET A 1 67 ? 30.062 -5.596 -9.881 1.00 83.88 67 MET A CA 1
ATOM 552 C C . MET A 1 67 ? 30.725 -4.670 -10.894 1.00 83.88 67 MET A C 1
ATOM 554 O O . MET A 1 67 ? 30.214 -3.577 -11.146 1.00 83.88 67 MET A O 1
ATOM 558 N N . PRO A 1 68 ? 31.855 -5.075 -11.504 1.00 73.06 68 PRO A N 1
ATOM 559 C CA . PRO A 1 68 ? 32.498 -4.243 -12.503 1.00 73.06 68 PRO A CA 1
ATOM 560 C C . PRO A 1 68 ? 31.535 -4.026 -13.670 1.00 73.06 68 PRO A C 1
ATOM 562 O O . PRO A 1 68 ? 30.991 -4.984 -14.226 1.00 73.06 68 PRO A O 1
ATOM 565 N N . ARG A 1 69 ? 31.345 -2.760 -14.059 1.00 80.62 69 ARG A N 1
ATOM 566 C CA . ARG A 1 69 ? 30.646 -2.420 -15.300 1.00 80.62 69 ARG A CA 1
ATOM 567 C C . ARG A 1 69 ? 31.327 -3.174 -16.446 1.00 80.62 69 ARG A C 1
ATOM 569 O O . ARG A 1 69 ? 32.534 -2.989 -16.629 1.00 80.62 69 ARG A O 1
ATOM 576 N N . PRO A 1 70 ? 30.597 -3.980 -17.237 1.00 78.44 70 PRO A N 1
ATOM 577 C CA . PRO A 1 70 ? 31.175 -4.590 -18.425 1.00 78.44 70 PRO A CA 1
ATOM 578 C C . PRO A 1 70 ? 31.736 -3.486 -19.328 1.00 78.44 70 PRO A C 1
ATOM 580 O O . PRO A 1 70 ? 31.011 -2.561 -19.694 1.00 78.44 70 PRO A O 1
ATOM 583 N N . SER A 1 71 ? 33.026 -3.557 -19.663 1.00 71.75 71 SER A N 1
ATOM 584 C CA . SER A 1 71 ? 33.765 -2.477 -20.343 1.00 71.75 71 SER A CA 1
ATOM 585 C C . SER A 1 71 ? 33.168 -2.070 -21.695 1.00 71.75 71 SER A C 1
ATOM 587 O O . SER A 1 71 ? 33.363 -0.940 -22.132 1.00 71.75 71 SER A O 1
ATOM 589 N N . ALA A 1 72 ? 32.408 -2.965 -22.327 1.00 74.69 72 ALA A N 1
ATOM 590 C CA . ALA A 1 72 ? 31.735 -2.740 -23.602 1.00 74.69 72 ALA A CA 1
ATOM 591 C C . ALA A 1 72 ? 30.298 -2.191 -23.482 1.00 74.69 72 ALA A C 1
ATOM 593 O O . ALA A 1 72 ? 29.691 -1.878 -24.500 1.00 74.69 72 ALA A O 1
ATOM 594 N N . MET A 1 73 ? 29.722 -2.093 -22.277 1.00 81.19 73 MET A N 1
ATOM 595 C CA . MET A 1 73 ? 28.314 -1.718 -22.114 1.00 81.19 73 MET A CA 1
ATOM 596 C C . MET A 1 73 ? 28.137 -0.192 -22.188 1.00 81.19 73 MET A C 1
ATOM 598 O O . MET A 1 73 ? 28.750 0.521 -21.379 1.00 81.19 73 MET A O 1
ATOM 602 N N . PRO A 1 74 ? 27.289 0.333 -23.095 1.00 83.25 74 PRO A N 1
ATOM 603 C CA . PRO A 1 74 ? 26.930 1.749 -23.142 1.00 83.25 74 PRO A CA 1
ATOM 604 C C . PRO A 1 74 ? 26.395 2.263 -21.802 1.00 83.25 74 PRO A C 1
ATOM 606 O O . PRO A 1 74 ? 25.843 1.515 -20.998 1.00 83.25 74 PRO A O 1
ATOM 609 N N . THR A 1 75 ? 26.563 3.562 -21.533 1.00 78.88 75 THR A N 1
ATOM 610 C CA . THR A 1 75 ? 26.115 4.153 -20.254 1.00 78.88 75 THR A CA 1
ATOM 611 C C . THR A 1 75 ? 24.603 4.042 -20.091 1.00 78.88 75 THR A C 1
ATOM 613 O O . THR A 1 75 ? 24.133 3.795 -18.983 1.00 78.88 75 THR A O 1
ATOM 616 N N . TYR A 1 76 ? 23.873 4.144 -21.203 1.00 80.56 76 TYR A N 1
ATOM 617 C CA . TYR A 1 76 ? 22.436 3.912 -21.274 1.00 80.56 76 TYR A CA 1
ATOM 618 C C . TYR A 1 76 ? 22.071 2.499 -20.796 1.00 80.56 76 TYR A C 1
ATOM 620 O O . TYR A 1 76 ? 21.442 2.361 -19.748 1.00 80.56 76 TYR A O 1
ATOM 628 N N . ASP A 1 77 ? 22.565 1.455 -21.466 1.00 85.31 77 ASP A N 1
ATOM 629 C CA . ASP A 1 77 ? 22.316 0.048 -21.113 1.00 85.31 77 ASP A CA 1
ATOM 630 C C . ASP A 1 77 ? 22.697 -0.265 -19.661 1.00 85.31 77 ASP A C 1
ATOM 632 O O . ASP A 1 77 ? 21.981 -0.967 -18.944 1.00 85.31 77 ASP A O 1
ATOM 636 N N . TYR A 1 78 ? 23.813 0.306 -19.198 1.00 85.81 78 TYR A N 1
ATOM 637 C CA . TYR A 1 78 ? 24.260 0.140 -17.823 1.00 85.81 78 TYR A CA 1
ATOM 638 C C . TYR A 1 78 ? 23.301 0.792 -16.820 1.00 85.81 78 TYR A C 1
ATOM 640 O O . TYR A 1 78 ? 22.999 0.192 -15.790 1.00 85.81 78 TYR A O 1
ATOM 648 N N . SER A 1 79 ? 22.768 1.982 -17.119 1.00 85.50 79 SER A N 1
ATOM 649 C CA . SER A 1 79 ? 21.764 2.638 -16.270 1.00 85.50 79 SER A CA 1
ATOM 650 C C . SER A 1 79 ? 20.489 1.800 -16.141 1.00 85.50 79 SER A C 1
ATOM 652 O O . SER A 1 79 ? 19.956 1.662 -15.039 1.00 85.50 79 SER A O 1
ATOM 654 N N . VAL A 1 80 ? 20.063 1.155 -17.234 1.00 90.56 80 VAL A N 1
ATOM 655 C CA . VAL A 1 80 ? 18.902 0.259 -17.244 1.00 90.56 80 VAL A CA 1
ATOM 656 C C . VAL A 1 80 ? 19.164 -1.001 -16.426 1.00 90.56 80 VAL A C 1
ATOM 658 O O . VAL A 1 80 ? 18.312 -1.413 -15.636 1.00 90.56 80 VAL A O 1
ATOM 661 N N . LEU A 1 81 ? 20.354 -1.594 -16.554 1.00 91.81 81 LEU A N 1
ATOM 662 C CA . LEU A 1 81 ? 20.760 -2.734 -15.733 1.00 91.81 81 LEU A CA 1
ATOM 663 C C . LEU A 1 81 ? 20.768 -2.383 -14.239 1.00 91.81 81 LEU A C 1
ATOM 665 O O . LEU A 1 81 ? 20.244 -3.152 -13.433 1.00 91.81 81 LEU A O 1
ATOM 669 N N . LEU A 1 82 ? 21.334 -1.231 -13.865 1.00 92.06 82 LEU A N 1
ATOM 670 C CA . LEU A 1 82 ? 21.349 -0.768 -12.476 1.00 92.06 82 LEU A CA 1
ATOM 671 C C . LEU A 1 82 ? 19.935 -0.551 -11.941 1.00 92.06 82 LEU A C 1
ATOM 673 O O . LEU A 1 82 ? 19.621 -1.006 -10.844 1.00 92.06 82 LEU A O 1
ATOM 677 N N . PHE A 1 83 ? 19.063 0.074 -12.730 1.00 94.62 83 PHE A N 1
ATOM 678 C CA . PHE A 1 83 ? 17.670 0.265 -12.350 1.00 94.62 83 PHE A CA 1
ATOM 679 C C . PHE A 1 83 ? 16.932 -1.067 -12.145 1.00 94.62 83 PHE A C 1
ATOM 681 O O . PHE A 1 83 ? 16.302 -1.272 -11.107 1.00 94.62 83 PHE A O 1
ATOM 688 N N . ALA A 1 84 ? 17.062 -2.011 -13.080 1.00 95.88 84 ALA A N 1
ATOM 689 C CA . ALA A 1 84 ? 16.463 -3.335 -12.934 1.00 95.88 84 ALA A CA 1
ATOM 690 C C . ALA A 1 84 ? 17.000 -4.062 -11.688 1.00 95.88 84 ALA A C 1
ATOM 692 O O . ALA A 1 84 ? 16.230 -4.672 -10.947 1.00 95.88 84 ALA A O 1
ATOM 693 N N . LYS A 1 85 ? 18.305 -3.949 -11.396 1.00 95.94 85 LYS A N 1
ATOM 694 C CA . LYS A 1 85 ? 18.896 -4.489 -10.161 1.00 95.94 85 LYS A CA 1
ATOM 695 C C . LYS A 1 85 ? 18.349 -3.803 -8.910 1.00 95.94 85 LYS A C 1
ATOM 697 O O . LYS A 1 85 ? 18.090 -4.503 -7.938 1.00 95.94 85 LYS A O 1
ATOM 702 N N . LEU A 1 86 ? 18.134 -2.484 -8.919 1.00 95.62 86 LEU A N 1
ATOM 703 C CA . LEU A 1 86 ? 17.501 -1.767 -7.806 1.00 95.62 86 LEU A CA 1
ATOM 704 C C . LEU A 1 86 ? 16.098 -2.317 -7.528 1.00 95.62 86 LEU A C 1
ATOM 706 O O . LEU A 1 86 ? 15.779 -2.603 -6.375 1.00 95.62 86 LEU A O 1
ATOM 710 N N . LEU A 1 87 ? 15.285 -2.502 -8.573 1.00 96.19 87 LEU A N 1
ATOM 711 C CA . LEU A 1 87 ? 13.938 -3.056 -8.436 1.00 96.19 87 LEU A CA 1
ATOM 712 C C . LEU A 1 87 ? 13.961 -4.478 -7.880 1.00 96.19 87 LEU A C 1
ATOM 714 O O . LEU A 1 87 ? 13.271 -4.758 -6.904 1.00 96.19 87 LEU A O 1
ATOM 718 N N . VAL A 1 88 ? 14.782 -5.363 -8.456 1.00 97.44 88 VAL A N 1
ATOM 719 C CA . VAL A 1 88 ? 14.908 -6.749 -7.978 1.00 97.44 88 VAL A CA 1
ATOM 720 C C . VAL A 1 88 ? 15.414 -6.782 -6.536 1.00 97.44 88 VAL A C 1
ATOM 722 O O . VAL A 1 88 ? 14.886 -7.531 -5.719 1.00 97.44 88 VAL A O 1
ATOM 725 N N . TRP A 1 89 ? 16.393 -5.943 -6.193 1.00 96.62 89 TRP A N 1
ATOM 726 C CA . TRP A 1 89 ? 16.912 -5.829 -4.834 1.00 96.62 89 TRP A CA 1
ATOM 727 C C . TRP A 1 89 ? 15.815 -5.434 -3.844 1.00 96.62 89 TRP A C 1
ATOM 729 O O . TRP A 1 89 ? 15.635 -6.118 -2.836 1.00 96.62 89 TRP A O 1
ATOM 739 N N . GLN A 1 90 ? 15.056 -4.372 -4.136 1.00 94.88 90 GLN A N 1
ATOM 740 C CA . GLN A 1 90 ? 13.971 -3.937 -3.255 1.00 94.88 90 GLN A CA 1
ATOM 741 C C . GLN A 1 90 ? 12.877 -5.000 -3.156 1.00 94.88 90 GLN A C 1
ATOM 743 O O . GLN A 1 90 ? 12.455 -5.327 -2.054 1.00 94.88 90 GLN A O 1
ATOM 748 N N . HIS A 1 91 ? 12.498 -5.629 -4.267 1.00 95.12 91 HIS A N 1
ATOM 749 C CA . HIS A 1 91 ? 11.513 -6.713 -4.285 1.00 95.12 91 HIS A CA 1
ATOM 750 C C . HIS A 1 91 ? 11.893 -7.885 -3.366 1.00 95.12 91 HIS A C 1
ATOM 752 O O . HIS A 1 91 ? 11.070 -8.372 -2.586 1.00 95.12 91 HIS A O 1
ATOM 758 N N . LEU A 1 92 ? 13.164 -8.310 -3.394 1.00 94.81 92 LEU A N 1
ATOM 759 C CA . LEU A 1 92 ? 13.676 -9.334 -2.479 1.00 94.81 92 LEU A CA 1
ATOM 760 C C . LEU A 1 92 ? 13.740 -8.834 -1.032 1.00 94.81 92 LEU A C 1
ATOM 762 O O . LEU A 1 92 ? 13.354 -9.564 -0.119 1.00 94.81 92 LEU A O 1
ATOM 766 N N . ALA A 1 93 ? 14.214 -7.607 -0.808 1.00 92.56 93 ALA A N 1
ATOM 767 C CA . ALA A 1 93 ? 14.319 -7.026 0.528 1.00 92.56 93 ALA A CA 1
ATOM 768 C C . ALA A 1 93 ? 12.940 -6.940 1.211 1.00 92.56 93 ALA A C 1
ATOM 770 O O . ALA A 1 93 ? 12.798 -7.327 2.373 1.00 92.56 93 ALA A O 1
ATOM 771 N N . GLU A 1 94 ? 11.908 -6.516 0.479 1.00 90.31 94 GLU A N 1
ATOM 772 C CA . GLU A 1 94 ? 10.518 -6.482 0.950 1.00 90.31 94 GLU A CA 1
ATOM 773 C C . GLU A 1 94 ? 9.982 -7.894 1.230 1.00 90.31 94 GLU A C 1
ATOM 775 O O . GLU A 1 94 ? 9.359 -8.132 2.269 1.00 90.31 94 GLU A O 1
ATOM 780 N N . ALA A 1 95 ? 10.311 -8.870 0.374 1.00 91.88 95 ALA A N 1
ATOM 781 C CA . ALA A 1 95 ? 9.953 -10.274 0.589 1.00 91.88 95 ALA A CA 1
ATOM 782 C C . ALA A 1 95 ? 10.564 -10.862 1.878 1.00 91.88 95 ALA A C 1
ATOM 784 O O . ALA A 1 95 ? 9.959 -11.738 2.497 1.00 91.88 95 ALA A O 1
ATOM 785 N N . PHE A 1 96 ? 11.732 -10.374 2.309 1.00 88.38 96 PHE A N 1
ATOM 786 C CA . PHE A 1 96 ? 12.321 -10.708 3.614 1.00 88.38 96 PHE A CA 1
ATOM 787 C C . PHE A 1 96 ? 11.724 -9.908 4.778 1.00 88.38 96 PHE A C 1
ATOM 789 O O . PHE A 1 96 ? 11.880 -10.307 5.933 1.00 88.38 96 PHE A O 1
ATOM 796 N N . GLY A 1 97 ? 11.017 -8.816 4.486 1.00 86.06 97 GLY A N 1
ATOM 797 C CA . GLY A 1 97 ? 10.398 -7.944 5.474 1.00 86.06 97 GLY A CA 1
ATOM 798 C C . GLY A 1 97 ? 11.275 -6.768 5.889 1.00 86.06 97 GLY A C 1
ATOM 799 O O . GLY A 1 97 ? 11.202 -6.346 7.037 1.00 86.06 97 GLY A O 1
ATOM 800 N N . CYS A 1 98 ? 12.102 -6.215 4.995 1.00 84.25 98 CYS A N 1
ATOM 801 C CA . CYS A 1 98 ? 12.984 -5.086 5.325 1.00 84.25 98 CYS A CA 1
ATOM 802 C C . CYS A 1 98 ? 12.242 -3.852 5.877 1.00 84.25 98 CYS A C 1
ATOM 804 O O . CYS A 1 98 ? 12.849 -3.077 6.614 1.00 84.25 98 CYS A O 1
ATOM 806 N N . ARG A 1 99 ? 10.939 -3.712 5.577 1.00 78.25 99 ARG A N 1
ATOM 807 C CA . ARG A 1 99 ? 10.050 -2.677 6.135 1.00 78.25 99 ARG A CA 1
ATOM 808 C C . ARG A 1 99 ? 9.348 -3.026 7.435 1.00 78.25 99 ARG A C 1
ATOM 810 O O . ARG A 1 99 ? 8.646 -2.203 8.029 1.00 78.25 99 ARG A O 1
ATOM 817 N N . GLN A 1 100 ? 9.446 -4.279 7.847 1.00 78.38 100 GLN A N 1
ATOM 818 C CA . GLN A 1 100 ? 8.825 -4.737 9.071 1.00 78.38 100 GLN A CA 1
ATOM 819 C C . GLN A 1 100 ? 9.680 -4.303 10.256 1.00 78.38 100 GLN A C 1
ATOM 821 O O . GLN A 1 100 ? 10.911 -4.295 10.219 1.00 78.38 100 GLN A O 1
ATOM 826 N N . GLY A 1 101 ? 9.012 -3.928 11.336 1.00 78.00 101 GLY A N 1
ATOM 827 C CA . GLY A 1 101 ? 9.678 -3.554 12.567 1.00 78.00 101 GLY A CA 1
ATOM 828 C C . GLY A 1 101 ? 8.774 -2.724 13.463 1.00 78.00 101 GLY A C 1
ATOM 829 O O . GLY A 1 101 ? 7.559 -2.680 13.265 1.00 78.00 101 GLY A O 1
ATOM 830 N N . PRO A 1 102 ? 9.340 -2.013 14.447 1.00 75.38 102 PRO A N 1
ATOM 831 C CA . PRO A 1 102 ? 8.520 -1.413 15.496 1.00 75.38 102 PRO A CA 1
ATOM 832 C C . PRO A 1 102 ? 7.561 -0.320 15.000 1.00 75.38 102 PRO A C 1
ATOM 834 O O . PRO A 1 102 ? 6.561 -0.048 15.655 1.00 75.38 102 PRO A O 1
ATOM 837 N N . LEU A 1 103 ? 7.817 0.295 13.832 1.00 74.75 103 LEU A N 1
ATOM 838 C CA . LEU A 1 103 ? 6.869 1.227 13.214 1.00 74.75 103 LEU A CA 1
ATOM 839 C C . LEU A 1 103 ? 5.609 0.541 12.668 1.00 74.75 103 LEU A C 1
ATOM 841 O O . LEU A 1 103 ? 4.572 1.191 12.586 1.00 74.75 103 LEU A O 1
ATOM 845 N N . SER A 1 104 ? 5.697 -0.740 12.314 1.00 66.31 104 SER A N 1
ATOM 846 C CA . SER A 1 104 ? 4.589 -1.571 11.838 1.00 66.31 104 SER A CA 1
ATOM 847 C C . SER A 1 104 ? 4.021 -2.472 12.943 1.00 66.31 104 SER A C 1
ATOM 849 O O . SER A 1 104 ? 3.369 -3.465 12.643 1.00 66.31 104 SER A O 1
ATOM 851 N N . GLY A 1 105 ? 4.321 -2.186 14.217 1.00 70.12 105 GLY A N 1
ATOM 852 C CA . GLY A 1 105 ? 3.867 -2.996 15.354 1.00 70.12 105 GLY A CA 1
ATOM 853 C C . GLY A 1 105 ? 4.530 -4.375 15.465 1.00 70.12 105 GLY A C 1
ATOM 854 O O . GLY A 1 105 ? 4.052 -5.214 16.219 1.00 70.12 105 GLY A O 1
ATOM 855 N N . MET A 1 106 ? 5.624 -4.618 14.735 1.00 71.50 106 MET A N 1
ATOM 856 C CA . MET A 1 106 ? 6.357 -5.888 14.747 1.00 71.50 106 MET A CA 1
ATOM 857 C C . MET A 1 106 ? 7.710 -5.735 15.445 1.00 71.50 106 MET A C 1
ATOM 859 O O . MET A 1 106 ? 8.341 -4.684 15.384 1.00 71.50 106 MET A O 1
ATOM 863 N N . THR A 1 107 ? 8.193 -6.778 16.113 1.00 69.25 107 THR A N 1
ATOM 864 C CA . THR A 1 107 ? 9.505 -6.741 16.784 1.00 69.25 107 THR A CA 1
ATOM 865 C C . THR A 1 107 ? 10.662 -7.036 15.828 1.00 69.25 107 THR A C 1
ATOM 867 O O . THR A 1 107 ? 11.743 -6.473 15.991 1.00 69.25 107 THR A O 1
ATOM 870 N N . PHE A 1 108 ? 10.436 -7.875 14.814 1.00 72.38 108 PHE A N 1
ATOM 871 C CA . PHE A 1 108 ? 11.425 -8.294 13.820 1.00 72.38 108 PHE A CA 1
ATOM 872 C C . PHE A 1 108 ? 10.733 -8.593 12.474 1.00 72.38 108 PHE A C 1
ATOM 874 O O . PHE A 1 108 ? 9.520 -8.811 12.475 1.00 72.38 108 PHE A O 1
ATOM 881 N N . PRO A 1 109 ? 11.451 -8.613 11.335 1.00 80.75 109 PRO A N 1
ATOM 882 C CA . PRO A 1 109 ? 10.914 -9.114 10.072 1.00 80.75 109 PRO A CA 1
ATOM 883 C C . PRO A 1 109 ? 10.418 -10.564 10.141 1.00 80.75 109 PRO A C 1
ATOM 885 O O . PRO A 1 109 ? 11.150 -11.472 10.528 1.00 80.75 109 PRO A O 1
ATOM 888 N N . THR A 1 110 ? 9.170 -10.790 9.742 1.00 82.75 110 THR A N 1
ATOM 889 C CA . THR A 1 110 ? 8.452 -12.071 9.823 1.00 82.75 110 THR A CA 1
ATOM 890 C C . THR A 1 110 ? 7.974 -12.589 8.468 1.00 82.75 110 THR A C 1
ATOM 892 O O . THR A 1 110 ? 7.550 -13.738 8.394 1.00 82.75 110 THR A O 1
ATOM 895 N N . ASN A 1 111 ? 8.062 -11.814 7.379 1.00 85.81 111 ASN A N 1
ATOM 896 C CA . ASN A 1 111 ? 7.571 -12.236 6.057 1.00 85.81 111 ASN A CA 1
ATOM 897 C C . ASN A 1 111 ? 8.157 -13.580 5.604 1.00 85.81 111 ASN A C 1
ATOM 899 O O . ASN A 1 111 ? 7.434 -14.446 5.107 1.00 85.81 111 ASN A O 1
ATOM 903 N N . TRP A 1 112 ? 9.449 -13.794 5.853 1.00 83.94 112 TRP A N 1
ATOM 904 C CA . TRP A 1 112 ? 10.141 -15.038 5.521 1.00 83.94 112 TRP A CA 1
ATOM 905 C C . TRP A 1 112 ? 9.583 -16.264 6.265 1.00 83.94 112 TRP A C 1
ATOM 907 O O . TRP A 1 112 ? 9.600 -17.359 5.700 1.00 83.94 112 TRP A O 1
ATOM 917 N N . LEU A 1 113 ? 9.036 -16.090 7.480 1.00 87.12 113 LEU A N 1
ATOM 918 C CA . LEU A 1 113 ? 8.413 -17.177 8.245 1.00 87.12 113 LEU A CA 1
ATOM 919 C C . LEU A 1 113 ? 7.211 -17.735 7.493 1.00 87.12 113 LEU A C 1
ATOM 921 O O . LEU A 1 113 ? 7.092 -18.945 7.355 1.00 87.12 113 LEU A O 1
ATOM 925 N N . TYR A 1 114 ? 6.345 -16.871 6.968 1.00 88.94 114 TYR A N 1
ATOM 926 C CA . TYR A 1 114 ? 5.162 -17.290 6.216 1.00 88.94 114 TYR A CA 1
ATOM 927 C C . TYR A 1 114 ? 5.528 -17.888 4.862 1.00 88.94 114 TYR A C 1
ATOM 929 O O . TYR A 1 114 ? 5.015 -18.939 4.486 1.00 88.94 114 TYR A O 1
ATOM 937 N N . ARG A 1 115 ? 6.456 -17.238 4.157 1.00 88.31 115 ARG A N 1
ATOM 938 C CA . ARG A 1 115 ? 6.839 -17.573 2.783 1.00 88.31 115 ARG A CA 1
ATOM 939 C C . ARG A 1 115 ? 7.481 -18.953 2.650 1.00 88.31 115 ARG A C 1
ATOM 941 O O . ARG A 1 115 ? 7.243 -19.660 1.679 1.00 88.31 115 ARG A O 1
ATOM 948 N N . LEU A 1 116 ? 8.289 -19.345 3.634 1.00 84.62 116 LEU A N 1
ATOM 949 C CA . LEU A 1 116 ? 9.000 -20.628 3.634 1.00 84.62 116 LEU A CA 1
ATOM 950 C C . LEU A 1 116 ? 8.302 -21.697 4.487 1.00 84.62 116 LEU A C 1
ATOM 952 O O . LEU A 1 116 ? 8.795 -22.821 4.591 1.00 84.62 116 LEU A O 1
ATOM 956 N N . SER A 1 117 ? 7.140 -21.379 5.066 1.00 88.00 117 SER A N 1
ATOM 957 C CA . SER A 1 117 ? 6.374 -22.312 5.889 1.00 88.00 117 SER A CA 1
ATOM 958 C C . SER A 1 117 ? 5.175 -22.897 5.165 1.00 88.00 117 SER A C 1
ATOM 960 O O . SER A 1 117 ? 4.226 -22.203 4.797 1.00 88.00 117 SER A O 1
ATOM 962 N N . ARG A 1 118 ? 5.152 -24.226 5.100 1.00 90.50 118 ARG A N 1
ATOM 963 C CA . ARG A 1 118 ? 3.980 -24.990 4.662 1.00 90.50 118 ARG A CA 1
ATOM 964 C C . ARG A 1 118 ? 2.859 -24.932 5.704 1.00 90.50 118 ARG A C 1
ATOM 966 O O . ARG A 1 118 ? 3.119 -24.728 6.892 1.00 90.50 118 ARG A O 1
ATOM 973 N N . GLY A 1 119 ? 1.624 -25.133 5.253 1.00 89.06 119 GLY A N 1
ATOM 974 C CA . GLY A 1 119 ? 0.424 -25.226 6.092 1.00 89.06 119 GLY A CA 1
ATOM 975 C C . GLY A 1 119 ? -0.166 -23.887 6.538 1.00 89.06 119 GLY A C 1
ATOM 976 O O . GLY A 1 119 ? -1.305 -23.861 6.988 1.00 89.06 119 GLY A O 1
ATOM 977 N N . THR A 1 120 ? 0.559 -22.782 6.362 1.00 90.38 120 THR A N 1
ATOM 978 C CA . THR A 1 120 ? 0.059 -21.435 6.669 1.00 90.38 120 THR A CA 1
ATOM 979 C C . THR A 1 120 ? -1.033 -21.011 5.688 1.00 90.38 120 THR A C 1
ATOM 981 O O . THR A 1 120 ? -1.021 -21.429 4.526 1.00 90.38 120 THR A O 1
ATOM 984 N N . LEU A 1 121 ? -1.977 -20.180 6.136 1.00 91.88 121 LEU A N 1
ATOM 985 C CA . LEU A 1 121 ? -3.073 -19.711 5.290 1.00 91.88 121 LEU A CA 1
ATOM 986 C C . LEU A 1 121 ? -2.544 -18.770 4.192 1.00 91.88 121 LEU A C 1
ATOM 988 O O . LEU A 1 121 ? -1.624 -17.977 4.412 1.00 91.88 121 LEU A O 1
ATOM 992 N N . LYS A 1 122 ? -3.144 -18.831 3.005 1.00 92.50 122 LYS A N 1
ATOM 993 C CA . LYS A 1 122 ? -2.890 -17.911 1.890 1.00 92.50 122 LYS A CA 1
ATOM 994 C C . LYS A 1 122 ? -4.202 -17.496 1.237 1.00 92.50 122 LYS A C 1
ATOM 996 O O . LYS A 1 122 ? -5.193 -18.217 1.306 1.00 92.50 122 LYS A O 1
ATOM 1001 N N . TYR A 1 123 ? -4.191 -16.347 0.569 1.00 92.06 123 TYR A N 1
ATOM 1002 C CA . TYR A 1 123 ? -5.302 -15.947 -0.288 1.00 92.06 123 TYR A CA 1
ATOM 1003 C C . TYR A 1 123 ? -5.002 -16.340 -1.737 1.00 92.06 123 TYR A C 1
ATOM 1005 O O . TYR A 1 123 ? -4.094 -15.784 -2.359 1.00 92.06 123 TYR A O 1
ATOM 1013 N N . SER A 1 124 ? -5.758 -17.306 -2.258 1.00 92.94 124 SER A N 1
ATOM 1014 C CA . SER A 1 124 ? -5.677 -17.772 -3.643 1.00 92.94 124 SER A CA 1
ATOM 1015 C C . SER A 1 124 ? -6.883 -17.274 -4.434 1.00 92.94 124 SER A C 1
ATOM 1017 O O . SER A 1 124 ? -8.012 -17.343 -3.957 1.00 92.94 124 SER A O 1
ATOM 1019 N N . CYS A 1 125 ? -6.658 -16.801 -5.658 1.00 90.75 125 CYS A N 1
ATOM 1020 C CA . CYS A 1 125 ? -7.741 -16.461 -6.587 1.00 90.75 125 CYS A CA 1
ATOM 1021 C C . CYS A 1 125 ? -8.319 -17.693 -7.278 1.00 90.75 125 CYS A C 1
ATOM 1023 O O . CYS A 1 125 ? -9.440 -17.647 -7.776 1.00 90.75 125 CYS A O 1
ATOM 1025 N N . LEU A 1 126 ? -7.551 -18.784 -7.304 1.00 92.38 126 LEU A N 1
ATOM 1026 C CA . LEU A 1 126 ? -7.937 -20.071 -7.869 1.00 92.38 126 LEU A CA 1
ATOM 1027 C C . LEU A 1 126 ? -7.768 -21.161 -6.800 1.00 92.38 126 LEU A C 1
ATOM 1029 O O . LEU A 1 126 ? -6.933 -22.065 -6.954 1.00 92.38 126 LEU A O 1
ATOM 1033 N N . PRO A 1 127 ? -8.534 -21.090 -5.692 1.00 90.75 127 PRO A N 1
ATOM 1034 C CA . PRO A 1 127 ? -8.390 -22.024 -4.579 1.00 90.75 127 PRO A CA 1
ATOM 1035 C C . PRO A 1 127 ? -8.683 -23.474 -4.990 1.00 90.75 127 PRO A C 1
ATOM 1037 O O . PRO A 1 127 ? -8.159 -24.393 -4.369 1.00 90.75 127 PRO A O 1
ATOM 1040 N N . GLN A 1 128 ? -9.441 -23.695 -6.071 1.00 91.69 128 GLN A N 1
ATOM 1041 C CA . GLN A 1 128 ? -9.729 -25.026 -6.617 1.00 91.69 128 GLN A CA 1
ATOM 1042 C C . GLN A 1 128 ? -8.477 -25.730 -7.163 1.00 91.69 128 GLN A C 1
ATOM 1044 O O . GLN A 1 128 ? -8.436 -26.955 -7.199 1.00 91.69 128 GLN A O 1
ATOM 1049 N N . LEU A 1 129 ? -7.464 -24.967 -7.587 1.00 89.38 129 LEU A N 1
ATOM 1050 C CA . LEU A 1 129 ? -6.210 -25.500 -8.125 1.00 89.38 129 LEU A CA 1
ATOM 1051 C C . LEU A 1 129 ? -5.079 -25.466 -7.089 1.00 89.38 129 LEU A C 1
ATOM 1053 O O . LEU A 1 129 ? -4.267 -26.384 -7.029 1.00 89.38 129 LEU A O 1
ATOM 1057 N N . GLY A 1 130 ? -5.009 -24.399 -6.286 1.00 82.75 130 GLY A N 1
ATOM 1058 C CA . GLY A 1 130 ? -3.881 -24.145 -5.383 1.00 82.75 130 GLY A CA 1
ATOM 1059 C C . GLY A 1 130 ? -4.153 -24.378 -3.896 1.00 82.75 130 GLY A C 1
ATOM 1060 O O . GLY A 1 130 ? -3.205 -24.323 -3.108 1.00 82.75 130 GLY A O 1
ATOM 1061 N N . GLY A 1 131 ? -5.411 -24.598 -3.503 1.00 92.06 131 GLY A N 1
ATOM 1062 C CA . GLY A 1 131 ? -5.847 -24.643 -2.106 1.00 92.06 131 GLY A CA 1
ATOM 1063 C C . GLY A 1 131 ? -5.695 -23.308 -1.361 1.00 92.06 131 GLY A C 1
ATOM 1064 O O . GLY A 1 131 ? -5.187 -22.321 -1.894 1.00 92.06 131 GLY A O 1
ATOM 1065 N N . ASN A 1 132 ? -6.106 -23.299 -0.089 1.00 93.00 132 ASN A N 1
ATOM 1066 C CA . ASN A 1 132 ? -6.044 -22.122 0.796 1.00 93.00 132 ASN A CA 1
ATOM 1067 C C . ASN A 1 132 ? -4.886 -22.164 1.804 1.00 93.00 132 ASN A C 1
ATOM 1069 O O . ASN A 1 132 ? -4.680 -21.213 2.554 1.00 93.00 132 ASN A O 1
ATOM 1073 N N . LYS A 1 133 ? -4.108 -23.250 1.821 1.00 93.38 133 LYS A N 1
ATOM 1074 C CA . LYS A 1 133 ? -2.907 -23.396 2.653 1.00 93.38 133 LYS A CA 1
ATOM 1075 C C . LYS A 1 133 ? -1.676 -23.537 1.768 1.00 93.38 133 LYS A C 1
ATOM 1077 O O . LYS A 1 133 ? -1.743 -24.191 0.725 1.00 93.38 133 LYS A O 1
ATOM 1082 N N . ARG A 1 134 ? -0.556 -22.937 2.183 1.00 93.50 134 ARG A N 1
ATOM 1083 C CA . ARG A 1 134 ? 0.722 -23.030 1.464 1.00 93.50 134 ARG A CA 1
ATOM 1084 C C . ARG A 1 134 ? 1.195 -24.477 1.405 1.00 93.50 134 ARG A C 1
ATOM 1086 O O . ARG A 1 134 ? 1.365 -25.130 2.438 1.00 93.50 134 ARG A O 1
ATOM 1093 N N . ASN A 1 135 ? 1.405 -24.972 0.195 1.00 93.81 135 ASN A N 1
ATOM 1094 C CA . ASN A 1 135 ? 1.766 -26.348 -0.109 1.00 93.81 135 ASN A CA 1
ATOM 1095 C C . ASN A 1 135 ? 3.207 -26.442 -0.659 1.00 93.81 135 ASN A C 1
ATOM 1097 O O . ASN A 1 135 ? 3.988 -25.492 -0.594 1.00 93.81 135 ASN A O 1
ATOM 1101 N N . VAL A 1 136 ? 3.592 -27.622 -1.150 1.00 94.81 136 VAL A N 1
ATOM 1102 C CA . VAL A 1 136 ? 4.951 -27.880 -1.662 1.00 94.81 136 VAL A CA 1
ATOM 1103 C C . VAL A 1 136 ? 5.248 -27.103 -2.951 1.00 94.81 136 VAL A C 1
ATOM 1105 O O . VAL A 1 136 ? 6.379 -26.660 -3.135 1.00 94.81 136 VAL A O 1
ATOM 1108 N N . VAL A 1 137 ? 4.251 -26.902 -3.817 1.00 95.31 137 VAL A N 1
ATOM 1109 C CA . VAL A 1 137 ? 4.400 -26.113 -5.050 1.00 95.31 137 VAL A CA 1
ATOM 1110 C C . VAL A 1 137 ? 4.642 -24.648 -4.706 1.00 95.31 137 VAL A C 1
ATOM 1112 O O . VAL A 1 137 ? 5.582 -24.058 -5.232 1.00 95.31 137 VAL A O 1
ATOM 1115 N N . ASP A 1 138 ? 3.876 -24.086 -3.764 1.00 95.81 138 ASP A N 1
ATOM 1116 C CA . ASP A 1 138 ? 4.095 -22.708 -3.303 1.00 95.81 138 ASP A CA 1
ATOM 1117 C C . ASP A 1 138 ? 5.513 -22.533 -2.756 1.00 95.81 138 ASP A C 1
ATOM 1119 O O . ASP A 1 138 ? 6.223 -21.609 -3.144 1.00 95.81 138 ASP A O 1
ATOM 1123 N N . PHE A 1 139 ? 5.960 -23.468 -1.910 1.00 94.56 139 PHE A N 1
ATOM 1124 C CA . PHE A 1 139 ? 7.320 -23.464 -1.376 1.00 94.56 139 PHE A CA 1
ATOM 1125 C C . PHE A 1 139 ? 8.378 -23.485 -2.491 1.00 94.56 139 PHE A C 1
ATOM 1127 O O . PHE A 1 139 ? 9.310 -22.682 -2.465 1.00 94.56 139 PHE A O 1
ATOM 1134 N N . ALA A 1 140 ? 8.219 -24.348 -3.499 1.00 95.88 140 ALA A N 1
ATOM 1135 C CA . ALA A 1 140 ? 9.141 -24.420 -4.632 1.00 95.88 140 ALA A CA 1
ATOM 1136 C C . ALA A 1 140 ? 9.180 -23.109 -5.437 1.00 95.88 140 ALA A C 1
ATOM 1138 O O . ALA A 1 140 ? 10.265 -22.640 -5.786 1.00 95.88 140 ALA A O 1
ATOM 1139 N N . VAL A 1 141 ? 8.024 -22.479 -5.681 1.00 96.88 141 VAL A N 1
ATOM 1140 C CA . VAL A 1 141 ? 7.946 -21.174 -6.359 1.00 96.88 141 VAL A CA 1
ATOM 1141 C C . VAL A 1 141 ? 8.589 -20.073 -5.514 1.00 96.88 141 VAL A C 1
ATOM 1143 O O . VAL A 1 141 ? 9.326 -19.247 -6.047 1.00 96.88 141 VAL A O 1
ATOM 1146 N N . HIS A 1 142 ? 8.396 -20.074 -4.193 1.00 95.50 142 HIS A N 1
ATOM 1147 C CA . HIS A 1 142 ? 9.078 -19.135 -3.302 1.00 95.50 142 HIS A CA 1
ATOM 1148 C C . HIS A 1 142 ? 10.601 -19.315 -3.312 1.00 95.50 142 HIS A C 1
ATOM 1150 O O . HIS A 1 142 ? 11.328 -18.321 -3.315 1.00 95.50 142 HIS A O 1
ATOM 1156 N N . CYS A 1 143 ? 11.105 -20.551 -3.363 1.00 95.69 143 CYS A N 1
ATOM 1157 C CA . CYS A 1 143 ? 12.534 -20.806 -3.545 1.00 95.69 143 CYS A CA 1
ATOM 1158 C C . CYS A 1 143 ? 13.024 -20.292 -4.905 1.00 95.69 143 CYS A C 1
ATOM 1160 O O . CYS A 1 143 ? 14.029 -19.582 -4.957 1.00 95.69 143 CYS A O 1
ATOM 1162 N N . LEU A 1 144 ? 12.302 -20.594 -5.991 1.00 97.31 144 LEU A N 1
ATOM 1163 C CA . LEU A 1 144 ? 12.641 -20.129 -7.338 1.00 97.31 144 LEU A CA 1
ATOM 1164 C C . LEU A 1 144 ? 12.663 -18.600 -7.423 1.00 97.31 144 LEU A C 1
ATOM 1166 O O . LEU A 1 144 ? 13.562 -18.047 -8.053 1.00 97.31 144 LEU A O 1
ATOM 1170 N N . PHE A 1 145 ? 11.735 -17.919 -6.753 1.00 97.62 145 PHE A N 1
ATOM 1171 C CA . PHE A 1 145 ? 11.707 -16.462 -6.646 1.00 97.62 145 PHE A CA 1
ATOM 1172 C C . PHE A 1 145 ? 13.024 -15.914 -6.081 1.00 97.62 145 PHE A C 1
ATOM 1174 O O . PHE A 1 145 ? 13.650 -15.051 -6.696 1.00 97.62 145 PHE A O 1
ATOM 1181 N N . PHE A 1 146 ? 13.484 -16.440 -4.938 1.00 96.69 146 PHE A N 1
ATOM 1182 C CA . PHE A 1 146 ? 14.728 -15.975 -4.317 1.00 96.69 146 PHE A CA 1
ATOM 1183 C C . PHE A 1 146 ? 15.950 -16.329 -5.163 1.00 96.69 146 PHE A C 1
ATOM 1185 O O . PHE A 1 146 ? 16.811 -15.477 -5.367 1.00 96.69 146 PHE A O 1
ATOM 1192 N N . ILE A 1 147 ? 16.008 -17.552 -5.696 1.00 97.69 147 ILE A N 1
ATOM 1193 C CA . ILE A 1 147 ? 17.108 -18.001 -6.558 1.00 97.69 147 ILE A CA 1
ATOM 1194 C C . ILE A 1 147 ? 17.205 -17.117 -7.804 1.00 97.69 147 ILE A C 1
ATOM 1196 O O . ILE A 1 147 ? 18.286 -16.628 -8.116 1.00 97.69 147 ILE A O 1
ATOM 1200 N N . SER A 1 148 ? 16.088 -16.867 -8.489 1.00 98.31 148 SER A N 1
ATOM 1201 C CA . SER A 1 148 ? 16.057 -16.077 -9.727 1.00 98.31 148 SER A CA 1
ATOM 1202 C C . SER A 1 148 ? 16.428 -14.618 -9.472 1.00 98.31 148 SER A C 1
ATOM 1204 O O . SER A 1 148 ? 17.220 -14.046 -10.222 1.00 98.31 148 SER A O 1
ATOM 1206 N N . GLY A 1 149 ? 15.906 -14.022 -8.393 1.00 97.75 149 GLY A N 1
ATOM 1207 C CA . GLY A 1 149 ? 16.247 -12.655 -8.009 1.00 97.75 149 GLY A CA 1
ATOM 1208 C C . GLY A 1 149 ? 17.723 -12.514 -7.635 1.00 97.75 149 GLY A C 1
ATOM 1209 O O . GLY A 1 149 ? 18.404 -11.638 -8.162 1.00 97.75 149 GLY A O 1
ATOM 1210 N N . LEU A 1 150 ? 18.253 -13.404 -6.788 1.00 97.12 150 LEU A N 1
ATOM 1211 C CA . LEU A 1 150 ? 19.671 -13.389 -6.414 1.00 97.12 150 LEU A CA 1
ATOM 1212 C C . LEU A 1 150 ? 20.571 -13.641 -7.629 1.00 97.12 150 LEU A C 1
ATOM 1214 O O . LEU A 1 150 ? 21.544 -12.917 -7.819 1.00 97.12 150 LEU A O 1
ATOM 1218 N N . ALA A 1 151 ? 20.229 -14.600 -8.491 1.00 97.44 151 ALA A N 1
ATOM 1219 C CA . ALA A 1 151 ? 20.967 -14.853 -9.725 1.00 97.44 151 ALA A CA 1
ATOM 1220 C C . ALA A 1 151 ? 21.004 -13.607 -10.625 1.00 97.44 151 ALA A C 1
ATOM 1222 O O . ALA A 1 151 ? 22.082 -13.210 -11.063 1.00 97.44 151 ALA A O 1
ATOM 1223 N N . PHE A 1 152 ? 19.868 -12.927 -10.831 1.00 97.19 152 PHE A N 1
ATOM 1224 C CA . PHE A 1 152 ? 19.828 -11.669 -11.586 1.00 97.19 152 PHE A CA 1
ATOM 1225 C C . PHE A 1 152 ? 20.700 -10.579 -10.946 1.00 97.19 152 PHE A C 1
ATOM 1227 O O . PHE A 1 152 ? 21.429 -9.857 -11.637 1.00 97.19 152 PHE A O 1
ATOM 1234 N N . LEU A 1 153 ? 20.652 -10.464 -9.616 1.00 96.44 153 LEU A N 1
ATOM 1235 C CA . LEU A 1 153 ? 21.475 -9.513 -8.881 1.00 96.44 153 LEU A CA 1
ATOM 1236 C C . LEU A 1 153 ? 22.962 -9.806 -9.052 1.00 96.44 153 LEU A C 1
ATOM 1238 O O . LEU A 1 153 ? 23.697 -8.851 -9.251 1.00 96.44 153 LEU A O 1
ATOM 1242 N N . PHE A 1 154 ? 23.399 -11.067 -9.069 1.00 93.81 154 PHE A N 1
ATOM 1243 C CA . PHE A 1 154 ? 24.813 -11.432 -9.217 1.00 93.81 154 PHE A CA 1
ATOM 1244 C C . PHE A 1 154 ? 25.319 -11.539 -10.664 1.00 93.81 154 PHE A C 1
ATOM 1246 O O . PHE A 1 154 ? 26.529 -11.515 -10.883 1.00 93.81 154 PHE A O 1
ATOM 1253 N N . CYS A 1 155 ? 24.438 -11.602 -11.667 1.00 91.94 155 CYS A N 1
ATOM 1254 C CA . CYS A 1 155 ? 24.849 -11.568 -13.073 1.00 91.94 155 CYS A CA 1
ATOM 1255 C C . CYS A 1 155 ? 25.455 -10.198 -13.447 1.00 91.94 155 CYS A C 1
ATOM 1257 O O . CYS A 1 155 ? 24.801 -9.175 -13.236 1.00 91.94 155 CYS A O 1
ATOM 1259 N N . PRO A 1 156 ? 26.650 -10.132 -14.063 1.00 88.31 156 PRO A N 1
ATOM 1260 C CA . PRO A 1 156 ? 27.235 -8.857 -14.486 1.00 88.31 156 PRO A CA 1
ATOM 1261 C C . PRO A 1 156 ? 26.598 -8.295 -15.771 1.00 88.31 156 PRO A C 1
ATOM 1263 O O . PRO A 1 156 ? 26.814 -7.135 -16.109 1.00 88.31 156 PRO A O 1
ATOM 1266 N N . TRP A 1 157 ? 25.789 -9.091 -16.476 1.00 89.06 157 TRP A N 1
ATOM 1267 C CA . TRP A 1 157 ? 24.989 -8.680 -17.633 1.00 89.06 157 TRP A CA 1
ATOM 1268 C C . TRP A 1 157 ? 23.487 -8.802 -17.351 1.00 89.06 157 TRP A C 1
ATOM 1270 O O . TRP A 1 157 ? 23.058 -9.414 -16.370 1.00 89.06 157 TRP A O 1
ATOM 1280 N N . TYR A 1 158 ? 22.676 -8.244 -18.248 1.00 92.62 158 TYR A N 1
ATOM 1281 C CA . TYR A 1 158 ? 21.221 -8.301 -18.165 1.00 92.62 158 TYR A CA 1
ATOM 1282 C C . TYR A 1 158 ? 20.700 -9.704 -18.516 1.00 92.62 158 TYR A C 1
ATOM 1284 O O . TYR A 1 158 ? 20.674 -10.103 -19.680 1.00 92.62 158 TYR A O 1
ATOM 1292 N N . SER A 1 159 ? 20.303 -10.487 -17.511 1.00 95.31 159 SER A N 1
ATOM 1293 C CA . SER A 1 159 ? 19.836 -11.864 -17.715 1.00 95.31 159 SER A CA 1
ATOM 1294 C C . SER A 1 159 ? 18.316 -11.935 -17.882 1.00 95.31 159 SER A C 1
ATOM 1296 O O . SER A 1 159 ? 17.573 -11.959 -16.896 1.00 95.31 159 SER A O 1
ATOM 1298 N N . PHE A 1 160 ? 17.848 -12.045 -19.131 1.00 97.19 160 PHE A N 1
ATOM 1299 C CA . PHE A 1 160 ? 16.420 -12.234 -19.428 1.00 97.19 160 PHE A CA 1
ATOM 1300 C C . PHE A 1 160 ? 15.842 -13.506 -18.806 1.00 97.19 160 PHE A C 1
ATOM 1302 O O . PHE A 1 160 ? 14.685 -13.513 -18.400 1.00 97.19 160 PHE A O 1
ATOM 1309 N N . VAL A 1 161 ? 16.637 -14.573 -18.697 1.00 98.12 161 VAL A N 1
ATOM 1310 C CA . VAL A 1 161 ? 16.197 -15.831 -18.077 1.00 98.12 161 VAL A CA 1
ATOM 1311 C C . VAL A 1 161 ? 15.849 -15.607 -16.607 1.00 98.12 161 VAL A C 1
ATOM 1313 O O . VAL A 1 161 ? 14.773 -16.001 -16.166 1.00 98.12 161 VAL A O 1
ATOM 1316 N N . CYS A 1 162 ? 16.725 -14.931 -15.858 1.00 98.38 162 CYS A N 1
ATOM 1317 C CA . CYS A 1 162 ? 16.521 -14.715 -14.427 1.00 98.38 162 CYS A CA 1
ATOM 1318 C C . CYS A 1 162 ? 15.352 -13.760 -14.153 1.00 98.38 162 CYS A C 1
ATOM 1320 O O . CYS A 1 162 ? 14.504 -14.067 -13.317 1.00 98.38 162 CYS A O 1
ATOM 1322 N N . ILE A 1 163 ? 15.260 -12.635 -14.874 1.00 98.12 163 ILE A N 1
ATOM 1323 C CA . ILE A 1 163 ? 14.183 -11.663 -14.634 1.00 98.12 163 ILE A CA 1
ATOM 1324 C C . ILE A 1 163 ? 12.808 -12.196 -15.057 1.00 98.12 163 ILE A C 1
ATOM 1326 O O . ILE A 1 163 ? 11.833 -11.993 -14.339 1.00 98.12 163 ILE A O 1
ATOM 1330 N N . ARG A 1 164 ? 12.725 -12.966 -16.154 1.00 98.38 164 ARG A N 1
ATOM 1331 C CA . ARG A 1 164 ? 11.474 -13.621 -16.574 1.00 98.38 164 ARG A CA 1
ATOM 1332 C C . ARG A 1 164 ? 11.059 -14.723 -15.608 1.00 98.38 164 ARG A C 1
ATOM 1334 O O . ARG A 1 164 ? 9.871 -14.850 -15.332 1.00 98.38 164 ARG A O 1
ATOM 1341 N N . ALA A 1 165 ? 12.009 -15.491 -15.070 1.00 98.50 165 ALA A N 1
ATOM 1342 C CA . ALA A 1 165 ? 11.715 -16.482 -14.037 1.00 98.50 165 ALA A CA 1
ATOM 1343 C C . ALA A 1 165 ? 11.192 -15.819 -12.751 1.00 98.50 165 ALA A C 1
ATOM 1345 O O . ALA A 1 165 ? 10.202 -16.282 -12.184 1.00 98.50 165 ALA A O 1
ATOM 1346 N N . LEU A 1 166 ? 11.793 -14.698 -12.331 1.00 98.50 166 LEU A N 1
ATOM 1347 C CA . LEU A 1 166 ? 11.313 -13.910 -11.194 1.00 98.50 166 LEU A CA 1
ATOM 1348 C C . LEU A 1 166 ? 9.891 -13.382 -11.437 1.00 98.50 166 LEU A C 1
ATOM 1350 O O . LEU A 1 166 ? 9.013 -13.590 -10.604 1.00 98.50 166 LEU A O 1
ATOM 1354 N N . PHE A 1 167 ? 9.645 -12.770 -12.597 1.00 98.19 167 PHE A N 1
ATOM 1355 C CA . PHE A 1 167 ? 8.324 -12.249 -12.944 1.00 98.19 167 PHE A CA 1
ATOM 1356 C C . PHE A 1 167 ? 7.269 -13.360 -13.066 1.00 98.19 167 PHE A C 1
ATOM 1358 O O . PHE A 1 167 ? 6.136 -13.198 -12.621 1.00 98.19 167 PHE A O 1
ATOM 1365 N N . PHE A 1 168 ? 7.633 -14.530 -13.600 1.00 98.19 168 PHE A N 1
ATOM 1366 C CA . PHE A 1 168 ? 6.748 -15.696 -13.610 1.00 98.19 168 PHE A CA 1
ATOM 1367 C C . PHE A 1 168 ? 6.355 -16.124 -12.189 1.00 98.19 168 PHE A C 1
ATOM 1369 O O . PHE A 1 168 ? 5.191 -16.449 -11.945 1.00 98.19 168 PHE A O 1
ATOM 1376 N N . CYS A 1 169 ? 7.292 -16.070 -11.235 1.00 98.19 169 CYS A N 1
ATOM 1377 C CA . CYS A 1 169 ? 6.965 -16.285 -9.827 1.00 98.19 169 CYS A CA 1
ATOM 1378 C C . CYS A 1 169 ? 5.959 -15.238 -9.332 1.00 98.19 169 CYS A C 1
ATOM 1380 O O . CYS A 1 169 ? 4.997 -15.615 -8.675 1.00 98.19 169 CYS A O 1
ATOM 1382 N N . ASP A 1 170 ? 6.111 -13.955 -9.673 1.00 97.56 170 ASP A N 1
ATOM 1383 C CA . ASP A 1 170 ? 5.140 -12.920 -9.285 1.00 97.56 170 ASP A CA 1
ATOM 1384 C C . ASP A 1 170 ? 3.740 -13.174 -9.851 1.00 97.56 170 ASP A C 1
ATOM 1386 O O . ASP A 1 170 ? 2.756 -13.030 -9.125 1.00 97.56 170 ASP A O 1
ATOM 1390 N N . VAL A 1 171 ? 3.637 -13.618 -11.107 1.00 97.19 171 VAL A N 1
ATOM 1391 C CA . VAL A 1 171 ? 2.354 -14.020 -11.708 1.00 97.19 171 VAL A CA 1
ATOM 1392 C C . VAL A 1 171 ? 1.741 -15.189 -10.937 1.00 97.19 171 VAL A C 1
ATOM 1394 O O . VAL A 1 171 ? 0.554 -15.151 -10.605 1.00 97.19 171 VAL A O 1
ATOM 1397 N N . TYR A 1 172 ? 2.539 -16.204 -10.589 1.00 97.50 172 TYR A N 1
ATOM 1398 C CA . TYR A 1 172 ? 2.073 -17.306 -9.748 1.00 97.50 172 TYR A CA 1
ATOM 1399 C C . TYR A 1 172 ? 1.578 -16.796 -8.389 1.00 97.50 172 TYR A C 1
ATOM 1401 O O . TYR A 1 172 ? 0.476 -17.140 -7.970 1.00 97.50 172 TYR A O 1
ATOM 1409 N N . LEU A 1 173 ? 2.351 -15.944 -7.711 1.00 95.81 173 LEU A N 1
ATOM 1410 C CA . LEU A 1 173 ? 1.982 -15.403 -6.403 1.00 95.81 173 LEU A CA 1
ATOM 1411 C C . LEU A 1 173 ? 0.703 -14.569 -6.487 1.00 95.81 173 LEU A C 1
ATOM 1413 O O . LEU A 1 173 ? -0.189 -14.745 -5.667 1.00 95.81 173 LEU A O 1
ATOM 1417 N N . PHE A 1 174 ? 0.542 -13.730 -7.508 1.00 94.94 174 PHE A N 1
ATOM 1418 C CA . PHE A 1 174 ? -0.683 -12.954 -7.698 1.00 94.94 174 PHE A CA 1
ATOM 1419 C C . PHE A 1 174 ? -1.943 -13.833 -7.778 1.00 94.94 174 PHE A C 1
ATOM 1421 O O . PHE A 1 174 ? -2.995 -13.465 -7.236 1.00 94.94 174 PHE A O 1
ATOM 1428 N N . MET A 1 175 ? -1.823 -14.987 -8.443 1.00 95.38 175 MET A N 1
ATOM 1429 C CA . MET A 1 175 ? -2.917 -15.928 -8.684 1.00 95.38 175 MET A CA 1
ATOM 1430 C C . MET A 1 175 ? -3.153 -16.887 -7.512 1.00 95.38 175 MET A C 1
ATOM 1432 O O . MET A 1 175 ? -4.305 -17.169 -7.181 1.00 95.38 175 MET A O 1
ATOM 1436 N N . PHE A 1 176 ? -2.091 -17.390 -6.879 1.00 95.56 176 PHE A N 1
ATOM 1437 C CA . PHE A 1 176 ? -2.167 -18.519 -5.948 1.00 95.56 176 PHE A CA 1
ATOM 1438 C C . PHE A 1 176 ? -1.773 -18.197 -4.504 1.00 95.56 176 PHE A C 1
ATOM 1440 O O . PHE A 1 176 ? -2.233 -18.906 -3.610 1.00 95.56 176 PHE A O 1
ATOM 1447 N N . ASP A 1 177 ? -0.975 -17.156 -4.261 1.00 94.50 177 ASP A N 1
ATOM 1448 C CA . ASP A 1 177 ? -0.556 -16.709 -2.926 1.00 94.50 177 ASP A CA 1
ATOM 1449 C C . ASP A 1 177 ? -0.438 -15.181 -2.878 1.00 94.50 177 ASP A C 1
ATOM 1451 O O . ASP A 1 177 ? 0.642 -14.578 -2.789 1.00 94.50 177 ASP A O 1
ATOM 1455 N N . ARG A 1 178 ? -1.597 -14.531 -2.986 1.00 92.44 178 ARG A N 1
ATOM 1456 C CA . ARG A 1 178 ? -1.667 -13.080 -3.114 1.00 92.44 178 ARG A CA 1
ATOM 1457 C C . ARG A 1 178 ? -1.146 -12.389 -1.856 1.00 92.44 178 ARG A C 1
ATOM 1459 O O . ARG A 1 178 ? -0.605 -11.295 -1.958 1.00 92.44 178 ARG A O 1
ATOM 1466 N N . THR A 1 179 ? -1.225 -13.016 -0.684 1.00 91.62 179 THR A N 1
ATOM 1467 C CA . THR A 1 179 ? -0.658 -12.426 0.538 1.00 91.62 179 THR A CA 1
ATOM 1468 C C . THR A 1 179 ? 0.854 -12.232 0.377 1.00 91.62 179 THR A C 1
ATOM 1470 O O . THR A 1 179 ? 1.354 -11.141 0.635 1.00 91.62 179 THR A O 1
ATOM 1473 N N . GLN A 1 180 ? 1.571 -13.204 -0.203 1.00 92.69 180 GLN A N 1
ATOM 1474 C CA . GLN A 1 180 ? 3.008 -13.063 -0.475 1.00 92.69 180 GLN A CA 1
ATOM 1475 C C . GLN A 1 180 ? 3.357 -12.187 -1.682 1.00 92.69 180 GLN A C 1
ATOM 1477 O O . GLN A 1 180 ? 4.452 -11.624 -1.701 1.00 92.69 180 GLN A O 1
ATOM 1482 N N . PHE A 1 181 ? 2.451 -12.032 -2.653 1.00 94.38 181 PHE A N 1
ATOM 1483 C CA . PHE A 1 181 ? 2.576 -11.018 -3.712 1.00 94.38 181 PHE A CA 1
ATOM 1484 C C . PHE A 1 181 ? 2.584 -9.598 -3.121 1.00 94.38 181 PHE A C 1
ATOM 1486 O O . PHE A 1 181 ? 3.405 -8.753 -3.480 1.00 94.38 181 PHE A O 1
ATOM 1493 N N . TYR A 1 182 ? 1.692 -9.326 -2.164 1.00 91.56 182 TYR A N 1
ATOM 1494 C CA . TYR A 1 182 ? 1.659 -8.037 -1.474 1.00 91.56 182 TYR A CA 1
ATOM 1495 C C . TYR A 1 182 ? 2.815 -7.862 -0.490 1.00 91.56 182 TYR A C 1
ATOM 1497 O O . TYR A 1 182 ? 3.347 -6.756 -0.398 1.00 91.56 182 TYR A O 1
ATOM 1505 N N . ALA A 1 183 ? 3.225 -8.927 0.202 1.00 90.12 183 ALA A N 1
ATOM 1506 C CA . ALA A 1 183 ? 4.336 -8.892 1.149 1.00 90.12 183 ALA A CA 1
ATOM 1507 C C . ALA A 1 183 ? 5.669 -8.500 0.489 1.00 90.12 183 ALA A C 1
ATOM 1509 O O . ALA A 1 183 ? 6.445 -7.765 1.092 1.00 90.12 183 ALA A O 1
ATOM 1510 N N . SER A 1 184 ? 5.915 -8.923 -0.758 1.00 91.50 184 SER A N 1
ATOM 1511 C CA . SER A 1 184 ? 7.077 -8.483 -1.547 1.00 91.50 184 SER A CA 1
ATOM 1512 C C . SER A 1 184 ? 6.862 -7.157 -2.275 1.00 91.50 184 SER A C 1
ATOM 1514 O O . SER A 1 184 ? 7.723 -6.724 -3.026 1.00 91.50 184 SER A O 1
ATOM 1516 N N . THR A 1 185 ? 5.730 -6.481 -2.054 1.00 90.50 185 THR A N 1
ATOM 1517 C CA . THR A 1 185 ? 5.415 -5.204 -2.707 1.00 90.50 185 THR A CA 1
ATOM 1518 C C . THR A 1 185 ? 5.342 -5.334 -4.241 1.00 90.50 185 THR A C 1
ATOM 1520 O O . THR A 1 185 ? 5.558 -4.384 -4.980 1.00 90.50 185 THR A O 1
ATOM 1523 N N . ALA A 1 186 ? 4.955 -6.504 -4.761 1.00 93.56 186 ALA A N 1
ATOM 1524 C CA . ALA A 1 186 ? 4.890 -6.760 -6.204 1.00 93.56 186 ALA A CA 1
ATOM 1525 C C . ALA A 1 186 ? 3.896 -5.849 -6.951 1.00 93.56 186 ALA A C 1
ATOM 1527 O O . ALA A 1 186 ? 4.099 -5.529 -8.114 1.00 93.56 186 ALA A O 1
ATOM 1528 N N . HIS A 1 187 ? 2.851 -5.370 -6.273 1.00 91.81 187 HIS A N 1
ATOM 1529 C CA . HIS A 1 187 ? 1.906 -4.376 -6.804 1.00 91.81 187 HIS A CA 1
ATOM 1530 C C . HIS A 1 187 ? 2.563 -3.025 -7.156 1.00 91.81 187 HIS A C 1
ATOM 1532 O O . HIS A 1 187 ? 1.989 -2.242 -7.902 1.00 91.81 187 HIS A O 1
ATOM 1538 N N . ALA A 1 188 ? 3.744 -2.748 -6.601 1.00 91.88 188 ALA A N 1
ATOM 1539 C CA . ALA A 1 188 ? 4.578 -1.592 -6.910 1.00 91.88 188 ALA A CA 1
ATOM 1540 C C . ALA A 1 188 ? 5.437 -1.791 -8.144 1.00 91.88 188 ALA A C 1
ATOM 1542 O O . ALA A 1 188 ? 5.590 -0.920 -8.989 1.00 91.88 188 ALA A O 1
ATOM 1543 N N . TYR A 1 189 ? 6.116 -2.934 -8.144 1.00 94.12 189 TYR A N 1
ATOM 1544 C CA . TYR A 1 189 ? 7.263 -3.177 -8.993 1.00 94.12 189 TYR A CA 1
ATOM 1545 C C . TYR A 1 189 ? 6.848 -3.950 -10.237 1.00 94.12 189 TYR A C 1
ATOM 1547 O O . TYR A 1 189 ? 7.561 -3.906 -11.230 1.00 94.12 189 TYR A O 1
ATOM 1555 N N . GLY A 1 190 ? 5.687 -4.611 -10.205 1.00 94.62 190 GLY A N 1
ATOM 1556 C CA . GLY A 1 190 ? 5.220 -5.572 -11.194 1.00 94.62 190 GLY A CA 1
ATOM 1557 C C . GLY A 1 190 ? 5.260 -5.051 -12.623 1.00 94.62 190 GLY A C 1
ATOM 1558 O O . GLY A 1 190 ? 5.836 -5.713 -13.477 1.00 94.62 190 GLY A O 1
ATOM 1559 N N . SER A 1 191 ? 4.743 -3.853 -12.892 1.00 96.25 191 SER A N 1
ATOM 1560 C CA . SER A 1 191 ? 4.722 -3.311 -14.260 1.00 96.25 191 SER A CA 1
ATOM 1561 C C . SER A 1 191 ? 6.099 -2.888 -14.759 1.00 96.25 191 SER A C 1
ATOM 1563 O O . SER A 1 191 ? 6.422 -3.081 -15.933 1.00 96.25 191 SER A O 1
ATOM 1565 N N . MET A 1 192 ? 6.967 -2.405 -13.866 1.00 97.50 192 MET A N 1
ATOM 1566 C CA . MET A 1 192 ? 8.365 -2.150 -14.213 1.00 97.50 192 MET A CA 1
ATOM 1567 C C . MET A 1 192 ? 9.144 -3.463 -14.409 1.00 97.50 192 MET A C 1
ATOM 1569 O O . MET A 1 192 ? 9.903 -3.573 -15.365 1.00 97.50 192 MET A O 1
ATOM 1573 N N . LEU A 1 193 ? 8.916 -4.485 -13.576 1.00 97.62 193 LEU A N 1
ATOM 1574 C CA . LEU A 1 193 ? 9.518 -5.820 -13.702 1.00 97.62 193 LEU A CA 1
ATOM 1575 C C . LEU A 1 193 ? 9.044 -6.551 -14.968 1.00 97.62 193 LEU A C 1
ATOM 1577 O O . LEU A 1 193 ? 9.847 -7.197 -15.640 1.00 97.62 193 LEU A O 1
ATOM 1581 N N . LEU A 1 194 ? 7.768 -6.416 -15.337 1.00 97.81 194 LEU A N 1
ATOM 1582 C CA . LEU A 1 194 ? 7.248 -6.918 -16.606 1.00 97.81 194 LEU A CA 1
ATOM 1583 C C . LEU A 1 194 ? 7.931 -6.215 -17.774 1.00 97.81 194 LEU A C 1
ATOM 1585 O O . LEU A 1 194 ? 8.404 -6.880 -18.689 1.00 97.81 194 LEU A O 1
ATOM 1589 N N . SER A 1 195 ? 8.004 -4.883 -17.745 1.00 98.06 195 SER A N 1
ATOM 1590 C CA . SER A 1 195 ? 8.669 -4.103 -18.796 1.00 98.06 195 SER A CA 1
ATOM 1591 C C . SER A 1 195 ? 10.133 -4.527 -18.951 1.00 98.06 195 SER A C 1
ATOM 1593 O O . SER A 1 195 ? 10.618 -4.742 -20.061 1.00 98.06 195 SER A O 1
ATOM 1595 N N . ALA A 1 196 ? 10.809 -4.773 -17.831 1.00 97.38 196 ALA A N 1
ATOM 1596 C CA . ALA A 1 196 ? 12.168 -5.296 -17.748 1.00 97.38 196 ALA A CA 1
ATOM 1597 C C . ALA A 1 196 ? 12.331 -6.731 -18.327 1.00 97.38 196 ALA A C 1
ATOM 1599 O O . ALA A 1 196 ? 13.437 -7.171 -18.634 1.00 97.38 196 ALA A O 1
ATOM 1600 N N . CYS A 1 197 ? 11.244 -7.477 -18.559 1.00 97.75 197 CYS A N 1
ATOM 1601 C CA . CYS A 1 197 ? 11.298 -8.772 -19.253 1.00 97.75 197 CYS A CA 1
ATOM 1602 C C . CYS A 1 197 ? 11.462 -8.653 -20.781 1.00 97.75 197 CYS A C 1
ATOM 1604 O O . CYS A 1 197 ? 11.754 -9.664 -21.444 1.00 97.75 197 CYS A O 1
ATOM 1606 N N . PHE A 1 198 ? 11.270 -7.456 -21.341 1.00 97.25 198 PHE A N 1
ATOM 1607 C CA . PHE A 1 198 ? 11.410 -7.164 -22.765 1.00 97.25 198 PHE A CA 1
ATOM 1608 C C . PHE A 1 198 ? 12.807 -6.621 -23.097 1.00 97.25 198 PHE A C 1
ATOM 1610 O O . PHE A 1 198 ? 13.421 -5.956 -22.264 1.00 97.25 198 PHE A O 1
ATOM 1617 N N . PRO A 1 199 ? 13.321 -6.881 -24.308 1.00 95.25 199 PRO A N 1
ATOM 1618 C CA . PRO A 1 199 ? 14.492 -6.188 -24.840 1.00 95.25 199 PRO A CA 1
ATOM 1619 C C . PRO A 1 199 ? 14.321 -4.660 -24.929 1.00 95.25 199 PRO A C 1
ATOM 1621 O O . PRO A 1 199 ? 13.198 -4.152 -24.991 1.00 95.25 199 PRO A O 1
ATOM 1624 N N . LEU A 1 200 ? 15.434 -3.916 -24.947 1.00 92.62 200 LEU A N 1
ATOM 1625 C CA . LEU A 1 200 ? 15.425 -2.446 -25.047 1.00 92.62 200 LEU A CA 1
ATOM 1626 C C . LEU A 1 200 ? 14.790 -1.956 -26.355 1.00 92.62 200 LEU A C 1
ATOM 1628 O O . LEU A 1 200 ? 13.954 -1.056 -26.328 1.00 92.62 200 LEU A O 1
ATOM 1632 N N . ASP A 1 201 ? 15.115 -2.621 -27.462 1.00 93.12 201 ASP A N 1
ATOM 1633 C CA . ASP A 1 201 ? 14.545 -2.431 -28.803 1.00 93.12 201 ASP A CA 1
ATOM 1634 C C . ASP A 1 201 ? 13.084 -2.906 -28.921 1.00 93.12 201 ASP A C 1
ATOM 1636 O O . ASP A 1 201 ? 12.468 -2.774 -29.970 1.00 93.12 201 ASP A O 1
ATOM 1640 N N . CYS A 1 202 ? 12.507 -3.435 -27.837 1.00 96.69 202 CYS A N 1
ATOM 1641 C CA . CYS A 1 202 ? 11.090 -3.784 -27.716 1.00 96.69 202 CYS A CA 1
ATOM 1642 C C . CYS A 1 202 ? 10.345 -2.870 -26.721 1.00 96.69 202 CYS A C 1
ATOM 1644 O O . CYS A 1 202 ? 9.293 -3.248 -26.192 1.00 96.69 202 CYS A O 1
ATOM 1646 N N . GLY A 1 203 ? 10.900 -1.690 -26.425 1.00 95.56 203 GLY A N 1
ATOM 1647 C CA . GLY A 1 203 ? 10.290 -0.651 -25.589 1.00 95.56 203 GLY A CA 1
ATOM 1648 C C . GLY A 1 203 ? 10.294 -0.905 -24.084 1.00 95.56 203 GLY A C 1
ATOM 1649 O O . GLY A 1 203 ? 9.473 -0.338 -23.361 1.00 95.56 203 GLY A O 1
ATOM 1650 N N . SER A 1 204 ? 11.207 -1.747 -23.592 1.00 95.81 204 SER A N 1
ATOM 1651 C CA . SER A 1 204 ? 11.368 -2.023 -22.156 1.00 95.81 204 SER A CA 1
ATOM 1652 C C . SER A 1 204 ? 11.549 -0.751 -21.320 1.00 95.81 204 SER A C 1
ATOM 1654 O O . SER A 1 204 ? 10.935 -0.602 -20.261 1.00 95.81 204 SER A O 1
ATOM 1656 N N . PHE A 1 205 ? 12.354 0.194 -21.813 1.00 95.88 205 PHE A N 1
ATOM 1657 C CA . PHE A 1 205 ? 12.701 1.409 -21.082 1.00 95.88 205 PHE A CA 1
ATOM 1658 C C . PHE A 1 205 ? 11.506 2.352 -20.908 1.00 95.88 205 PHE A C 1
ATOM 1660 O O . PHE A 1 205 ? 11.160 2.694 -19.774 1.00 95.88 205 PHE A O 1
ATOM 1667 N N . ALA A 1 206 ? 10.807 2.682 -22.000 1.00 97.19 206 ALA A N 1
ATOM 1668 C CA . ALA A 1 206 ? 9.559 3.442 -21.928 1.00 97.19 206 ALA A CA 1
ATOM 1669 C C . ALA A 1 206 ? 8.484 2.720 -21.101 1.00 97.19 206 ALA A C 1
ATOM 1671 O O . ALA A 1 206 ? 7.700 3.375 -20.417 1.00 97.19 206 ALA A O 1
ATOM 1672 N N . GLY A 1 207 ? 8.453 1.382 -21.113 1.00 97.81 207 GLY A N 1
ATOM 1673 C CA . GLY A 1 207 ? 7.541 0.599 -20.274 1.00 97.81 207 GLY A CA 1
ATOM 1674 C C . GLY A 1 207 ? 7.801 0.799 -18.779 1.00 97.81 207 GLY A C 1
ATOM 1675 O O . GLY A 1 207 ? 6.872 1.066 -18.016 1.00 97.81 207 GLY A O 1
ATOM 1676 N N . MET A 1 208 ? 9.072 0.762 -18.360 1.00 97.69 208 MET A N 1
ATOM 1677 C CA . MET A 1 208 ? 9.464 1.044 -16.972 1.00 97.69 208 MET A CA 1
ATOM 1678 C C . MET A 1 208 ? 9.153 2.489 -16.571 1.00 97.69 208 MET A C 1
ATOM 1680 O O . MET A 1 208 ? 8.623 2.723 -15.483 1.00 97.69 208 MET A O 1
ATOM 1684 N N . GLN A 1 209 ? 9.429 3.452 -17.456 1.00 97.88 209 GLN A N 1
ATOM 1685 C CA . GLN A 1 209 ? 9.055 4.852 -17.247 1.00 97.88 209 GLN A CA 1
ATOM 1686 C C . GLN A 1 209 ? 7.540 5.015 -17.089 1.00 97.88 209 GLN A C 1
ATOM 1688 O O . GLN A 1 209 ? 7.094 5.678 -16.152 1.00 97.88 209 GLN A O 1
ATOM 1693 N N . LEU A 1 210 ? 6.744 4.396 -17.967 1.00 98.00 210 LEU A N 1
ATOM 1694 C CA . LEU A 1 210 ? 5.292 4.530 -17.940 1.00 98.00 210 LEU A CA 1
ATOM 1695 C C . LEU A 1 210 ? 4.679 3.872 -16.703 1.00 98.00 210 LEU A C 1
ATOM 1697 O O . LEU A 1 210 ? 3.817 4.483 -16.081 1.00 98.00 210 LEU A O 1
ATOM 1701 N N . GLY A 1 211 ? 5.155 2.690 -16.301 1.00 97.25 211 GLY A N 1
ATOM 1702 C CA . GLY A 1 211 ? 4.715 2.054 -15.056 1.00 97.25 211 GLY A CA 1
ATOM 1703 C C . GLY A 1 211 ? 4.924 2.969 -13.843 1.00 97.25 211 GLY A C 1
ATOM 1704 O O . GLY A 1 211 ? 4.020 3.146 -13.029 1.00 97.25 211 GLY A O 1
ATOM 1705 N N . LEU A 1 212 ? 6.078 3.642 -13.763 1.00 96.69 212 LEU A N 1
ATOM 1706 C CA . LEU A 1 212 ? 6.361 4.581 -12.675 1.00 96.69 212 LEU A CA 1
ATOM 1707 C C . LEU A 1 212 ? 5.534 5.878 -12.765 1.00 96.69 212 LEU A C 1
ATOM 1709 O O . LEU A 1 212 ? 5.015 6.349 -11.750 1.00 96.69 212 LEU A O 1
ATOM 1713 N N . ILE A 1 213 ? 5.363 6.432 -13.972 1.00 97.94 213 ILE A N 1
ATOM 1714 C CA . ILE A 1 213 ? 4.484 7.586 -14.233 1.00 97.94 213 ILE A CA 1
ATOM 1715 C C . ILE A 1 213 ? 3.055 7.281 -13.800 1.00 97.94 213 ILE A C 1
ATOM 1717 O O . ILE A 1 213 ? 2.465 8.079 -13.076 1.00 97.94 213 ILE A O 1
ATOM 1721 N N . MET A 1 214 ? 2.505 6.138 -14.221 1.00 97.44 214 MET A N 1
ATOM 1722 C CA . MET A 1 214 ? 1.155 5.708 -13.862 1.00 97.44 214 MET A CA 1
ATOM 1723 C C . MET A 1 214 ? 1.012 5.621 -12.352 1.00 97.44 214 MET A C 1
ATOM 1725 O O . MET A 1 214 ? 0.019 6.091 -11.799 1.00 97.44 214 MET A O 1
ATOM 1729 N N . GLN A 1 215 ? 2.030 5.096 -11.677 1.00 95.75 215 GLN A N 1
ATOM 1730 C CA . GLN A 1 215 ? 1.996 4.986 -10.239 1.00 95.75 215 GLN A CA 1
ATOM 1731 C C . GLN A 1 215 ? 1.909 6.344 -9.533 1.00 95.75 215 GLN A C 1
ATOM 1733 O O . GLN A 1 215 ? 1.023 6.531 -8.697 1.00 95.75 215 GLN A O 1
ATOM 1738 N N . TRP A 1 216 ? 2.784 7.298 -9.866 1.00 96.56 216 TRP A N 1
ATOM 1739 C CA . TRP A 1 216 ? 2.719 8.648 -9.293 1.00 96.56 216 TRP A CA 1
ATOM 1740 C C . TRP A 1 216 ? 1.423 9.360 -9.679 1.00 96.56 216 TRP A C 1
ATOM 1742 O O . TRP A 1 216 ? 0.724 9.886 -8.813 1.00 96.56 216 TRP A O 1
ATOM 1752 N N . PHE A 1 217 ? 1.050 9.291 -10.957 1.00 97.56 217 PHE A N 1
ATOM 1753 C CA . PHE A 1 217 ? -0.151 9.926 -11.479 1.00 97.56 217 PHE A CA 1
ATOM 1754 C C . PHE A 1 217 ? -1.402 9.458 -10.732 1.00 97.56 217 PHE A C 1
ATOM 1756 O O . PHE A 1 217 ? -2.106 10.274 -10.139 1.00 97.56 217 PHE A O 1
ATOM 1763 N N . PHE A 1 218 ? -1.656 8.148 -10.677 1.00 97.25 218 PHE A N 1
ATOM 1764 C CA . PHE A 1 218 ? -2.843 7.612 -10.009 1.00 97.25 218 PHE A CA 1
ATOM 1765 C C . PHE A 1 218 ? -2.797 7.739 -8.483 1.00 97.25 218 PHE A C 1
ATOM 1767 O O . PHE A 1 218 ? -3.851 7.861 -7.847 1.00 97.25 218 PHE A O 1
ATOM 1774 N N . SER A 1 219 ? -1.598 7.801 -7.901 1.00 95.00 219 SER A N 1
ATOM 1775 C CA . SER A 1 219 ? -1.414 8.134 -6.490 1.00 95.00 219 SER A CA 1
ATOM 1776 C C . SER A 1 219 ? -1.866 9.555 -6.179 1.00 95.00 219 SER A C 1
ATOM 1778 O O . SER A 1 219 ? -2.558 9.759 -5.178 1.00 95.00 219 SER A O 1
ATOM 1780 N N . GLY A 1 220 ? -1.560 10.519 -7.051 1.00 95.38 220 GLY A N 1
ATOM 1781 C CA . GLY A 1 220 ? -2.083 11.880 -6.961 1.00 95.38 220 GLY A CA 1
ATOM 1782 C C . GLY A 1 220 ? -3.583 11.965 -7.269 1.00 95.38 220 GLY A C 1
ATOM 1783 O O . GLY A 1 220 ? -4.321 12.608 -6.526 1.00 95.38 220 GLY A O 1
ATOM 1784 N N . ILE A 1 221 ? -4.074 11.271 -8.303 1.00 95.75 221 ILE A N 1
ATOM 1785 C CA . ILE A 1 221 ? -5.510 11.242 -8.649 1.00 95.75 221 ILE A CA 1
ATOM 1786 C C . ILE A 1 221 ? -6.358 10.722 -7.479 1.00 95.75 221 ILE A C 1
ATOM 1788 O O . ILE A 1 221 ? -7.390 11.310 -7.150 1.00 95.75 221 ILE A O 1
ATOM 1792 N N . GLY A 1 222 ? -5.890 9.681 -6.783 1.00 94.94 222 GLY A N 1
ATOM 1793 C CA . GLY A 1 222 ? -6.565 9.148 -5.596 1.00 94.94 222 GLY A CA 1
ATOM 1794 C C . GLY A 1 222 ? -6.717 10.160 -4.456 1.00 94.94 222 GLY A C 1
ATOM 1795 O O . GLY A 1 222 ? -7.552 9.960 -3.578 1.00 94.94 222 GLY A O 1
ATOM 1796 N N . LYS A 1 223 ? -5.962 11.263 -4.474 1.00 94.56 223 LYS A N 1
ATOM 1797 C CA . LYS A 1 223 ? -5.940 12.316 -3.447 1.00 94.56 223 LYS A CA 1
ATOM 1798 C C . LYS A 1 223 ? -6.793 13.545 -3.789 1.00 94.56 223 LYS A C 1
ATOM 1800 O O . LYS A 1 223 ? -6.820 14.500 -3.021 1.00 94.56 223 LYS A O 1
ATOM 1805 N N . ILE A 1 224 ? -7.502 13.547 -4.920 1.00 92.38 224 ILE A N 1
ATOM 1806 C CA . ILE A 1 224 ? -8.324 14.699 -5.339 1.00 92.38 224 ILE A CA 1
ATOM 1807 C C . ILE A 1 224 ? -9.592 14.853 -4.479 1.00 92.38 224 ILE A C 1
ATOM 1809 O O . ILE A 1 224 ? -10.107 15.958 -4.338 1.00 92.38 224 ILE A O 1
ATOM 1813 N N . GLY A 1 225 ? -10.095 13.774 -3.875 1.00 92.81 225 GLY A N 1
ATOM 1814 C CA . GLY A 1 225 ? -11.328 13.821 -3.087 1.00 92.81 225 GLY A CA 1
ATOM 1815 C C . GLY A 1 225 ? -11.194 14.490 -1.709 1.00 92.81 225 GLY A C 1
ATOM 1816 O O . GLY A 1 225 ? -10.086 14.667 -1.195 1.00 92.81 225 GLY A O 1
ATOM 1817 N N . PRO A 1 226 ? -12.335 14.785 -1.052 1.00 94.19 226 PRO A N 1
ATOM 1818 C CA . PRO A 1 226 ? -12.394 15.483 0.239 1.00 94.19 226 PRO A CA 1
ATOM 1819 C C . PRO A 1 226 ? -11.773 14.691 1.390 1.00 94.19 226 PRO A C 1
ATOM 1821 O O . PRO A 1 226 ? -11.645 15.192 2.494 1.00 94.19 226 PRO A O 1
ATOM 1824 N N . TRP A 1 227 ? -11.386 13.443 1.177 1.00 95.44 227 TRP A N 1
ATOM 1825 C CA . TRP A 1 227 ? -10.696 12.640 2.174 1.00 95.44 227 TRP A CA 1
ATOM 1826 C C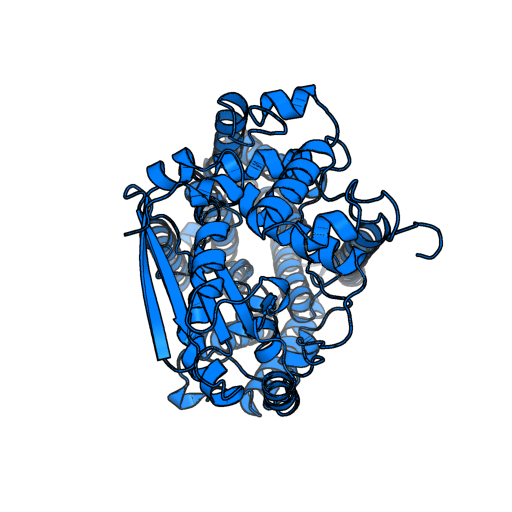 . TRP A 1 227 ? -9.225 13.040 2.357 1.00 95.44 227 TRP A C 1
ATOM 1828 O O . TRP A 1 227 ? -8.651 12.765 3.410 1.00 95.44 227 TRP A O 1
ATOM 1838 N N . PHE A 1 228 ? -8.593 13.691 1.370 1.00 95.75 228 PHE A N 1
ATOM 1839 C CA . PHE A 1 228 ? -7.153 13.959 1.440 1.00 95.75 228 PHE A CA 1
ATOM 1840 C C . PHE A 1 228 ? -6.791 15.113 2.381 1.00 95.75 228 PHE A C 1
ATOM 1842 O O . PHE A 1 228 ? -5.686 15.134 2.928 1.00 95.75 228 PHE A O 1
ATOM 1849 N N . GLN A 1 229 ? -7.738 16.015 2.666 1.00 96.06 229 GLN A N 1
ATOM 1850 C CA . GLN A 1 229 ? -7.569 17.085 3.660 1.00 96.06 229 GLN A CA 1
ATOM 1851 C C . GLN A 1 229 ? -7.157 16.556 5.046 1.00 96.06 229 GLN A C 1
ATOM 1853 O O . GLN A 1 229 ? -6.480 17.245 5.805 1.00 96.06 229 GLN A O 1
ATOM 1858 N N . TYR A 1 230 ? -7.510 15.305 5.357 1.00 95.94 230 TYR A N 1
ATOM 1859 C CA . TYR A 1 230 ? -7.204 14.660 6.628 1.00 95.94 230 TYR A CA 1
ATOM 1860 C C . TYR A 1 230 ? -5.794 14.059 6.694 1.00 95.94 230 TYR A C 1
ATOM 1862 O O . TYR A 1 230 ? -5.339 13.724 7.778 1.00 95.94 230 TYR A O 1
ATOM 1870 N N . VAL A 1 231 ? -5.076 13.909 5.577 1.00 93.19 231 VAL A N 1
ATOM 1871 C CA . VAL A 1 231 ? -3.808 13.157 5.554 1.00 93.19 231 VAL A CA 1
ATOM 1872 C C . VAL A 1 231 ? -2.623 14.035 5.943 1.00 93.19 231 VAL A C 1
ATOM 1874 O O . VAL A 1 231 ? -1.850 13.693 6.841 1.00 93.19 231 VAL A O 1
ATOM 1877 N N . ASN A 1 232 ? -2.466 15.174 5.264 1.00 90.88 232 ASN A N 1
ATOM 1878 C CA . ASN A 1 232 ? -1.223 15.941 5.330 1.00 90.88 232 ASN A CA 1
ATOM 1879 C C . ASN A 1 232 ? -1.023 16.638 6.687 1.00 90.88 232 ASN A C 1
ATOM 1881 O O . ASN A 1 232 ? 0.086 16.668 7.215 1.00 90.88 232 ASN A O 1
ATOM 1885 N N . GLY A 1 233 ? -2.100 17.146 7.296 1.00 91.50 233 GLY A N 1
ATOM 1886 C CA . GLY A 1 233 ? -2.041 17.813 8.600 1.00 91.50 233 GLY A CA 1
ATOM 1887 C C . GLY A 1 233 ? -1.468 16.911 9.705 1.00 91.50 233 GLY A C 1
ATOM 1888 O O . GLY A 1 233 ? -0.406 17.217 10.253 1.00 91.50 233 GLY A O 1
ATOM 1889 N N . PRO A 1 234 ? -2.099 15.758 9.995 1.00 90.25 234 PRO A N 1
ATOM 1890 C CA . PRO A 1 234 ? -1.569 14.767 10.933 1.00 90.25 234 PRO A CA 1
ATOM 1891 C C . PRO A 1 234 ? -0.170 14.264 10.563 1.00 90.25 234 PRO A C 1
ATOM 1893 O O . PRO A 1 234 ? 0.651 14.018 11.448 1.00 90.25 234 PRO A O 1
ATOM 1896 N N . PHE A 1 235 ? 0.130 14.134 9.266 1.00 89.69 235 PHE A N 1
ATOM 1897 C CA . PHE A 1 235 ? 1.457 13.755 8.779 1.00 89.69 235 PHE A CA 1
ATOM 1898 C C . PHE A 1 235 ? 2.547 14.781 9.130 1.00 89.69 235 PHE A C 1
ATOM 1900 O O . PHE A 1 235 ? 3.646 14.400 9.532 1.00 89.69 235 PHE A O 1
ATOM 1907 N N . MET A 1 236 ? 2.242 16.077 9.055 1.00 90.12 236 MET A N 1
ATOM 1908 C CA . MET A 1 236 ? 3.152 17.141 9.482 1.00 90.12 236 MET A CA 1
ATOM 1909 C C . MET A 1 236 ? 3.268 17.212 11.004 1.00 90.12 236 MET A C 1
ATOM 1911 O O . MET A 1 236 ? 4.376 17.289 11.533 1.00 90.12 236 MET A O 1
ATOM 1915 N N . LEU A 1 237 ? 2.142 17.154 11.719 1.00 89.56 237 LEU A N 1
ATOM 1916 C CA . LEU A 1 237 ? 2.097 17.355 13.172 1.00 89.56 237 LEU A CA 1
ATOM 1917 C C . LEU A 1 237 ? 2.742 16.219 13.976 1.00 89.56 237 LEU A C 1
ATOM 1919 O O . LEU A 1 237 ? 3.167 16.436 15.107 1.00 89.56 237 LEU A O 1
ATOM 1923 N N . GLN A 1 238 ? 2.905 15.030 13.392 1.00 85.75 238 GLN A N 1
ATOM 1924 C CA . GLN A 1 238 ? 3.704 13.966 14.009 1.00 85.75 238 GLN A CA 1
ATOM 1925 C C . GLN A 1 238 ? 5.221 14.140 13.848 1.00 85.75 238 GLN A C 1
ATOM 1927 O O . GLN A 1 238 ? 5.992 13.485 14.557 1.00 85.75 238 GLN A O 1
ATOM 1932 N N . SER A 1 239 ? 5.661 14.965 12.895 1.00 82.12 239 SER A N 1
ATOM 1933 C CA . SER A 1 239 ? 7.071 15.097 12.542 1.00 82.12 239 SER A CA 1
ATOM 1934 C C . SER A 1 239 ? 7.889 15.574 13.728 1.00 82.12 239 SER A C 1
ATOM 1936 O O . SER A 1 239 ? 7.500 16.503 14.432 1.00 82.12 239 SER A O 1
ATOM 1938 N N . ARG A 1 240 ? 9.081 15.004 13.920 1.00 78.00 240 ARG A N 1
ATOM 1939 C CA . ARG A 1 240 ? 9.985 15.423 15.003 1.00 78.00 240 ARG A CA 1
ATOM 1940 C C . ARG A 1 240 ? 10.370 16.901 14.927 1.00 78.00 240 ARG A C 1
ATOM 1942 O O . ARG A 1 240 ? 10.673 17.474 15.967 1.00 78.00 240 ARG A O 1
ATOM 1949 N N . TRP A 1 241 ? 10.351 17.475 13.727 1.00 80.75 241 TRP A N 1
ATOM 1950 C CA . TRP A 1 241 ? 10.744 18.857 13.455 1.00 80.75 241 TRP A CA 1
ATOM 1951 C C . TRP A 1 241 ? 9.598 19.857 13.626 1.00 80.75 241 TRP A C 1
ATOM 1953 O O . TRP A 1 241 ? 9.852 21.028 13.879 1.00 80.75 241 TRP A O 1
ATOM 1963 N N . LEU A 1 242 ? 8.351 19.403 13.464 1.00 86.56 242 LEU A N 1
ATOM 1964 C CA . LEU A 1 242 ? 7.175 20.278 13.381 1.00 86.56 242 LEU A CA 1
ATOM 1965 C C . LEU A 1 242 ? 6.190 20.097 14.547 1.00 86.56 242 LEU A C 1
ATOM 1967 O O . LEU A 1 242 ? 5.401 21.002 14.825 1.00 86.56 242 LEU A O 1
ATOM 1971 N N . ARG A 1 243 ? 6.232 18.953 15.243 1.00 85.50 243 ARG A N 1
ATOM 1972 C CA . ARG A 1 243 ? 5.381 18.663 16.408 1.00 85.50 243 ARG A CA 1
ATOM 1973 C C . ARG A 1 243 ? 5.564 19.698 17.521 1.00 85.50 243 ARG A C 1
ATOM 1975 O O . ARG A 1 243 ? 6.668 20.194 17.740 1.00 85.50 243 ARG A O 1
ATOM 1982 N N . GLY A 1 244 ? 4.490 20.002 18.248 1.00 85.25 244 GLY A N 1
ATOM 1983 C CA . GLY A 1 244 ? 4.488 21.008 19.318 1.00 85.25 244 GLY A CA 1
ATOM 1984 C C . GLY A 1 244 ? 4.359 22.460 18.843 1.00 85.25 244 GLY A C 1
ATOM 1985 O O . GLY A 1 244 ? 4.151 23.353 19.666 1.00 85.25 244 GLY A O 1
ATOM 1986 N N . SER A 1 245 ? 4.429 22.724 17.532 1.00 90.69 245 SER A N 1
ATOM 1987 C CA . SER A 1 245 ? 4.208 24.066 16.989 1.00 90.69 245 SER A CA 1
ATOM 1988 C C . SER A 1 245 ? 2.725 24.441 17.035 1.00 90.69 245 SER A C 1
ATOM 1990 O O . SER A 1 245 ? 1.937 24.052 16.174 1.00 90.69 245 SER A O 1
ATOM 1992 N N . LYS A 1 246 ? 2.342 25.252 18.029 1.00 91.06 246 LYS A N 1
ATOM 1993 C CA . LYS A 1 246 ? 0.962 25.751 18.188 1.00 91.06 246 LYS A CA 1
ATOM 1994 C C . LYS A 1 246 ? 0.482 26.573 16.992 1.00 91.06 246 LYS A C 1
ATOM 1996 O O . LYS A 1 246 ? -0.701 26.552 16.670 1.00 91.06 246 LYS A O 1
ATOM 2001 N N . TRP A 1 247 ? 1.388 27.311 16.353 1.00 94.12 247 TRP A N 1
ATOM 2002 C CA . TRP A 1 247 ? 1.071 28.090 15.157 1.00 94.12 247 TRP A CA 1
ATOM 2003 C C . TRP A 1 247 ? 0.743 27.175 13.978 1.00 94.12 247 TRP A C 1
ATOM 2005 O O . TRP A 1 247 ? -0.307 27.332 13.363 1.00 94.12 247 TRP A O 1
ATOM 2015 N N . LEU A 1 248 ? 1.595 26.177 13.715 1.00 93.31 248 LEU A N 1
ATOM 2016 C CA . LEU A 1 248 ? 1.366 25.230 12.627 1.00 93.31 248 LEU A CA 1
ATOM 2017 C C . LEU A 1 248 ? 0.107 24.394 12.874 1.00 93.31 248 LEU A C 1
ATOM 2019 O O . LEU A 1 248 ? -0.670 24.184 11.952 1.00 93.31 248 LEU A O 1
ATOM 2023 N N . LEU A 1 249 ? -0.126 23.968 14.118 1.00 94.19 249 LEU A N 1
ATOM 2024 C CA . LEU A 1 249 ? -1.352 23.277 14.512 1.00 94.19 249 LEU A CA 1
ATOM 2025 C C . LEU A 1 249 ? -2.586 24.083 14.111 1.00 94.19 249 LEU A C 1
ATOM 2027 O O . LEU A 1 249 ? -3.411 23.557 13.378 1.00 94.19 249 LEU A O 1
ATOM 2031 N N . LYS A 1 250 ? -2.669 25.361 14.505 1.00 94.62 250 LYS A N 1
ATOM 2032 C CA . LYS A 1 250 ? -3.804 26.245 14.173 1.00 94.62 250 LYS A CA 1
ATOM 2033 C C . LYS A 1 250 ? -3.940 26.547 12.680 1.00 94.62 250 LYS A C 1
ATOM 2035 O O . LYS A 1 250 ? -5.012 26.941 12.234 1.00 94.62 250 LYS A O 1
ATOM 2040 N N . LEU A 1 251 ? -2.860 26.406 11.911 1.00 96.50 251 LEU A N 1
ATOM 2041 C CA . LEU A 1 251 ? -2.927 26.472 10.455 1.00 96.50 251 LEU A CA 1
ATOM 2042 C C . LEU A 1 251 ? -3.476 25.187 9.845 1.00 96.50 251 LEU A C 1
ATOM 2044 O O . LEU A 1 251 ? -4.118 25.257 8.809 1.00 96.50 251 LEU A O 1
ATOM 2048 N N . LEU A 1 252 ? -3.226 24.022 10.437 1.00 96.12 252 LEU A N 1
ATOM 2049 C CA . LEU A 1 252 ? -3.597 22.735 9.846 1.00 96.12 252 LEU A CA 1
ATOM 2050 C C . LEU A 1 252 ? -4.969 22.240 10.317 1.00 96.12 252 LEU A C 1
ATOM 2052 O O . LEU A 1 252 ? -5.723 21.709 9.505 1.00 96.12 252 LEU A O 1
ATOM 2056 N N . VAL A 1 253 ? -5.305 22.442 11.591 1.00 96.00 253 VAL A N 1
ATOM 2057 C CA . VAL A 1 253 ? -6.579 22.057 12.222 1.00 96.00 253 VAL A CA 1
ATOM 2058 C C . VAL A 1 253 ? -7.137 23.201 13.072 1.00 96.00 253 VAL A C 1
ATOM 2060 O O . VAL A 1 253 ? -6.389 24.084 13.493 1.00 96.00 253 VAL A O 1
ATOM 2063 N N . GLU A 1 254 ? -8.445 23.206 13.334 1.00 95.94 254 GLU A N 1
ATOM 2064 C CA . GLU A 1 254 ? -9.091 24.317 14.051 1.00 95.94 254 GLU A CA 1
ATOM 2065 C C . GLU A 1 254 ? -8.572 24.496 15.488 1.00 95.94 254 GLU A C 1
ATOM 2067 O O . GLU A 1 254 ? -8.336 25.621 15.937 1.00 95.94 254 GLU A O 1
ATOM 2072 N N . SER A 1 255 ? -8.388 23.400 16.228 1.00 94.31 255 SER A N 1
ATOM 2073 C CA . SER A 1 255 ? -7.806 23.415 17.575 1.00 94.31 255 SER A CA 1
ATOM 2074 C C . SER A 1 255 ? -7.368 22.020 18.034 1.00 94.31 255 SER A C 1
ATOM 2076 O O . SER A 1 255 ? -7.581 21.024 17.349 1.00 94.31 255 SER A O 1
ATOM 2078 N N . GLU A 1 256 ? -6.775 21.941 19.229 1.00 91.62 256 GLU A N 1
ATOM 2079 C CA . GLU A 1 256 ? -6.483 20.661 19.888 1.00 91.62 256 GLU A CA 1
ATOM 2080 C C . GLU A 1 256 ? -7.772 19.867 20.166 1.00 91.62 256 GLU A C 1
ATOM 2082 O O . GLU A 1 256 ? -7.773 18.654 20.014 1.00 91.62 256 GLU A O 1
ATOM 2087 N N . ASP A 1 257 ? -8.882 20.529 20.512 1.00 92.25 257 ASP A N 1
ATOM 2088 C CA . ASP A 1 257 ? -10.154 19.873 20.855 1.00 92.25 257 ASP A CA 1
ATOM 2089 C C . ASP A 1 257 ? -11.100 19.655 19.665 1.00 92.25 257 ASP A C 1
ATOM 2091 O O . ASP A 1 257 ? -12.020 18.838 19.754 1.00 92.25 257 ASP A O 1
ATOM 2095 N N . LYS A 1 258 ? -10.864 20.373 18.564 1.00 95.25 258 LYS A N 1
ATOM 2096 C CA . LYS A 1 258 ? -11.592 20.276 17.298 1.00 95.25 258 LYS A CA 1
ATOM 2097 C C . LYS A 1 258 ? -10.584 20.088 16.167 1.00 95.25 258 LYS A C 1
ATOM 2099 O O . LYS A 1 258 ? -10.033 21.048 15.637 1.00 95.25 258 LYS A O 1
ATOM 2104 N N . MET A 1 259 ? -10.346 18.828 15.828 1.00 95.88 259 MET A N 1
ATOM 2105 C CA . MET A 1 259 ? -9.304 18.366 14.907 1.00 95.88 259 MET A CA 1
ATOM 2106 C C . MET A 1 259 ? -9.744 18.389 13.432 1.00 95.88 259 MET A C 1
ATOM 2108 O O . MET A 1 259 ? -9.076 17.806 12.578 1.00 95.88 259 MET A O 1
ATOM 2112 N N . THR A 1 260 ? -10.848 19.078 13.133 1.00 96.88 260 THR A N 1
ATOM 2113 C CA . THR A 1 260 ? -11.301 19.400 11.777 1.00 96.88 260 THR A CA 1
ATOM 2114 C C . THR A 1 260 ? -10.199 20.173 11.034 1.00 96.88 260 THR A C 1
ATOM 2116 O O . THR A 1 260 ? -9.664 21.140 11.593 1.00 96.88 260 THR A O 1
ATOM 2119 N N . PRO A 1 261 ? -9.818 19.775 9.806 1.00 97.25 261 PRO A N 1
ATOM 2120 C CA . PRO A 1 261 ? -8.858 20.516 8.995 1.00 97.25 261 PRO A CA 1
ATOM 2121 C C . PRO A 1 261 ? -9.333 21.941 8.708 1.00 97.25 261 PRO A C 1
ATOM 2123 O O . PRO A 1 261 ? -10.501 22.171 8.403 1.00 97.25 261 PRO A O 1
ATOM 2126 N N . THR A 1 262 ? -8.427 22.915 8.769 1.00 97.75 262 THR A N 1
ATOM 2127 C CA . THR A 1 262 ? -8.768 24.281 8.340 1.00 97.75 262 THR A CA 1
ATOM 2128 C C . THR A 1 262 ? -8.777 24.385 6.812 1.00 97.75 262 THR A C 1
ATOM 2130 O O . THR A 1 262 ? -8.289 23.501 6.098 1.00 97.75 262 THR A O 1
ATOM 2133 N N . LEU A 1 263 ? -9.224 25.531 6.286 1.00 97.06 263 LEU A N 1
ATOM 2134 C CA . LEU A 1 263 ? -9.070 25.849 4.866 1.00 97.06 263 LEU A CA 1
ATOM 2135 C C . LEU A 1 263 ? -7.599 25.812 4.418 1.00 97.06 263 LEU A C 1
ATOM 2137 O O . LEU A 1 263 ? -7.301 25.295 3.347 1.00 97.06 263 LEU A O 1
ATOM 2141 N N . PHE A 1 264 ? -6.667 26.311 5.237 1.00 97.75 264 PHE A N 1
ATOM 2142 C CA . PHE A 1 264 ? -5.242 26.270 4.901 1.00 97.75 264 PHE A CA 1
ATOM 2143 C C . PHE A 1 264 ? -4.720 24.830 4.852 1.00 97.75 264 PHE A C 1
ATOM 2145 O O . PHE A 1 264 ? -4.057 24.459 3.884 1.00 97.75 264 PHE A O 1
ATOM 2152 N N . GLY A 1 265 ? -5.056 24.007 5.853 1.00 96.25 265 GLY A N 1
ATOM 2153 C CA . GLY A 1 265 ? -4.697 22.586 5.872 1.00 96.25 265 GLY A CA 1
ATOM 2154 C C . GLY A 1 265 ? -5.240 21.836 4.652 1.00 96.25 265 GLY A C 1
ATOM 2155 O O . GLY A 1 265 ? -4.511 21.072 4.016 1.00 96.25 265 GLY A O 1
ATOM 2156 N N . THR A 1 266 ? -6.482 22.136 4.272 1.00 97.00 266 THR A N 1
ATOM 2157 C CA . THR A 1 266 ? -7.153 21.583 3.088 1.00 97.00 266 THR A CA 1
ATOM 2158 C C . THR A 1 266 ? -6.452 21.991 1.792 1.00 97.00 266 THR A C 1
ATOM 2160 O O . THR A 1 266 ? -6.081 21.131 0.992 1.00 97.00 266 THR A O 1
ATOM 2163 N N . CYS A 1 267 ? -6.193 23.287 1.597 1.00 97.06 267 CYS A N 1
ATOM 2164 C CA . CYS A 1 267 ? -5.477 23.791 0.423 1.00 97.06 267 CYS A CA 1
ATOM 2165 C C . CYS A 1 267 ? -4.068 23.195 0.314 1.00 97.06 267 CYS A C 1
ATOM 2167 O O . CYS A 1 267 ? -3.652 22.787 -0.770 1.00 97.06 267 CYS A O 1
ATOM 2169 N N . LEU A 1 268 ? -3.342 23.104 1.433 1.00 95.25 268 LEU A N 1
ATOM 2170 C CA . LEU A 1 268 ? -2.001 22.528 1.465 1.00 95.25 268 LEU A CA 1
ATOM 2171 C C . LEU A 1 268 ? -2.011 21.040 1.091 1.00 95.25 268 LEU A C 1
ATOM 2173 O O . LEU A 1 268 ? -1.136 20.594 0.349 1.00 95.25 268 LEU A O 1
ATOM 2177 N N . ALA A 1 269 ? -2.996 20.275 1.574 1.00 94.38 269 ALA A N 1
ATOM 2178 C CA . ALA A 1 269 ? -3.169 18.883 1.174 1.00 94.38 269 ALA A CA 1
ATOM 2179 C C . ALA A 1 269 ? -3.398 18.780 -0.343 1.00 94.38 269 ALA A C 1
ATOM 2181 O O . ALA A 1 269 ? -2.660 18.084 -1.034 1.00 94.38 269 ALA A O 1
ATOM 2182 N N . HIS A 1 270 ? -4.340 19.532 -0.912 1.00 95.00 270 HIS A N 1
ATOM 2183 C CA . HIS A 1 270 ? -4.594 19.450 -2.354 1.00 95.00 270 HIS A CA 1
ATOM 2184 C C . HIS A 1 270 ? -3.435 19.967 -3.221 1.00 95.00 270 HIS A C 1
ATOM 2186 O O . HIS A 1 270 ? -3.230 19.445 -4.316 1.00 95.00 270 HIS A O 1
ATOM 2192 N N . LEU A 1 271 ? -2.618 20.906 -2.730 1.00 93.69 271 LEU A N 1
ATOM 2193 C CA . LEU A 1 271 ? -1.377 21.301 -3.403 1.00 93.69 271 LEU A CA 1
ATOM 2194 C C . LEU A 1 271 ? -0.351 20.157 -3.431 1.00 93.69 271 LEU A C 1
ATOM 2196 O O . LEU A 1 271 ? 0.291 19.934 -4.456 1.00 93.69 271 LEU A O 1
ATOM 2200 N N . ALA A 1 272 ? -0.217 19.401 -2.337 1.00 91.44 272 ALA A N 1
ATOM 2201 C CA . ALA A 1 272 ? 0.642 18.217 -2.309 1.00 91.44 272 ALA A CA 1
ATOM 2202 C C . ALA A 1 272 ? 0.149 17.140 -3.292 1.00 91.44 272 ALA A C 1
ATOM 2204 O O . ALA A 1 272 ? 0.949 16.586 -4.045 1.00 91.44 272 ALA A O 1
ATOM 2205 N N . ALA A 1 273 ? -1.168 16.910 -3.355 1.00 93.12 273 ALA A N 1
ATOM 2206 C CA . ALA A 1 273 ? -1.769 16.024 -4.352 1.00 93.12 273 ALA A CA 1
ATOM 2207 C C . ALA A 1 273 ? -1.483 16.498 -5.787 1.00 93.12 273 ALA A C 1
ATOM 2209 O O . ALA A 1 273 ? -1.132 15.681 -6.636 1.00 93.12 273 ALA A O 1
ATOM 2210 N N . PHE A 1 274 ? -1.583 17.810 -6.041 1.00 94.75 274 PHE A N 1
ATOM 2211 C CA . PHE A 1 274 ? -1.292 18.413 -7.343 1.00 94.75 274 PHE A CA 1
ATOM 2212 C C . PHE A 1 274 ? 0.122 18.114 -7.821 1.00 94.75 274 PHE A C 1
ATOM 2214 O O . PHE A 1 274 ? 0.289 17.681 -8.958 1.00 94.75 274 PHE A O 1
ATOM 2221 N N . VAL A 1 275 ? 1.130 18.273 -6.961 1.00 93.50 275 VAL A N 1
ATOM 2222 C CA . VAL A 1 275 ? 2.512 17.918 -7.321 1.00 93.50 275 VAL A CA 1
ATOM 2223 C C . VAL A 1 275 ? 2.600 16.451 -7.748 1.00 93.50 275 VAL A C 1
ATOM 2225 O O . VAL A 1 275 ? 3.239 16.148 -8.750 1.00 93.50 275 VAL A O 1
ATOM 2228 N N . GLU A 1 276 ? 1.918 15.552 -7.043 1.00 93.62 276 GLU A N 1
ATOM 2229 C CA . GLU A 1 276 ? 2.013 14.111 -7.274 1.00 93.62 276 GLU A CA 1
ATOM 2230 C C . GLU A 1 276 ? 1.386 13.646 -8.598 1.00 93.62 276 GLU A C 1
ATOM 2232 O O . GLU A 1 276 ? 1.946 12.758 -9.237 1.00 93.62 276 GLU A O 1
ATOM 2237 N N . TYR A 1 277 ? 0.286 14.260 -9.062 1.00 94.12 277 TYR A N 1
ATOM 2238 C CA . TYR A 1 277 ? -0.277 13.937 -10.384 1.00 94.12 277 TYR A CA 1
ATOM 2239 C C . TYR A 1 277 ? 0.243 14.820 -11.523 1.00 94.12 277 TYR A C 1
ATOM 2241 O O . TYR A 1 277 ? 0.242 14.386 -12.673 1.00 94.12 277 TYR A O 1
ATOM 2249 N N . PHE A 1 278 ? 0.703 16.042 -11.248 1.00 96.94 278 PHE A N 1
ATOM 2250 C CA . PHE A 1 278 ? 1.162 16.963 -12.292 1.00 96.94 278 PHE A CA 1
ATOM 2251 C C . PHE A 1 278 ? 2.633 16.755 -12.665 1.00 96.94 278 PHE A C 1
ATOM 2253 O O . PHE A 1 278 ? 2.981 16.762 -13.845 1.00 96.94 278 PHE A O 1
ATOM 2260 N N . ALA A 1 279 ? 3.509 16.527 -11.683 1.00 97.25 279 ALA A N 1
ATOM 2261 C CA . ALA A 1 279 ? 4.928 16.295 -11.932 1.00 97.25 279 ALA A CA 1
ATOM 2262 C C . ALA A 1 279 ? 5.223 15.100 -12.868 1.00 97.25 279 ALA A C 1
ATOM 2264 O O . ALA A 1 279 ? 6.058 15.271 -13.759 1.00 97.25 279 ALA A O 1
ATOM 2265 N N . PRO A 1 280 ? 4.551 13.929 -12.773 1.00 97.25 280 PRO A N 1
ATOM 2266 C CA . PRO A 1 280 ? 4.764 12.849 -13.739 1.00 97.25 280 PRO A CA 1
ATOM 2267 C C . PRO A 1 280 ? 4.291 13.204 -15.157 1.00 97.25 280 PRO A C 1
ATOM 2269 O O . PRO A 1 280 ? 4.927 12.786 -16.119 1.00 97.25 280 PRO A O 1
ATOM 2272 N N . ILE A 1 281 ? 3.243 14.025 -15.315 1.00 97.75 281 ILE A N 1
ATOM 2273 C CA . ILE A 1 281 ? 2.835 14.543 -16.634 1.00 97.75 281 ILE A CA 1
ATOM 2274 C C . ILE A 1 281 ? 3.922 15.464 -17.194 1.00 97.75 281 ILE A C 1
ATOM 2276 O O . ILE A 1 281 ? 4.258 15.379 -18.372 1.00 97.75 281 ILE A O 1
ATOM 2280 N N . ALA A 1 282 ? 4.511 16.317 -16.352 1.00 98.06 282 ALA A N 1
ATOM 2281 C CA . ALA A 1 282 ? 5.574 17.227 -16.764 1.00 98.06 282 ALA A CA 1
ATOM 2282 C C . ALA A 1 282 ? 6.814 16.482 -17.303 1.00 98.06 282 ALA A C 1
ATOM 2284 O O . ALA A 1 282 ? 7.437 16.960 -18.248 1.00 98.06 282 ALA A O 1
ATOM 2285 N N . LEU A 1 283 ? 7.115 15.281 -16.786 1.00 98.12 283 LEU A N 1
ATOM 2286 C CA . LEU A 1 283 ? 8.172 14.403 -17.318 1.00 98.12 283 LEU A CA 1
ATOM 2287 C C . LEU A 1 283 ? 7.893 13.892 -18.742 1.00 98.12 283 LEU A C 1
ATOM 2289 O O . LEU A 1 283 ? 8.832 13.519 -19.445 1.00 98.12 283 LEU A O 1
ATOM 2293 N N . MET A 1 284 ? 6.627 13.859 -19.166 1.00 97.75 284 MET A N 1
ATOM 2294 C CA . MET A 1 284 ? 6.222 13.445 -20.513 1.00 97.75 284 MET A CA 1
ATOM 2295 C C . MET A 1 284 ? 6.209 14.603 -21.513 1.00 97.75 284 MET A C 1
ATOM 2297 O O . MET A 1 284 ? 6.101 14.374 -22.712 1.00 97.75 284 MET A O 1
ATOM 2301 N N . VAL A 1 285 ? 6.301 15.853 -21.064 1.00 97.81 285 VAL A N 1
ATOM 2302 C CA . VAL A 1 285 ? 6.330 16.997 -21.979 1.00 97.81 285 VAL A CA 1
ATOM 2303 C C . VAL A 1 285 ? 7.760 17.149 -22.513 1.00 97.81 285 VAL A C 1
ATOM 2305 O O . VAL A 1 285 ? 8.670 17.318 -21.701 1.00 97.81 285 VAL A O 1
ATOM 2308 N N . PRO A 1 286 ? 7.993 17.144 -23.843 1.00 95.38 286 PRO A N 1
ATOM 2309 C CA . PRO A 1 286 ? 9.330 17.255 -24.435 1.00 95.38 286 PRO A CA 1
ATOM 2310 C C . PRO A 1 286 ? 9.863 18.699 -24.354 1.00 95.38 286 PRO A C 1
ATOM 2312 O O . PRO A 1 286 ? 10.069 19.381 -25.355 1.00 95.38 286 PRO A O 1
ATOM 2315 N N . SER A 1 287 ? 10.037 19.196 -23.129 1.00 97.31 287 SER A N 1
ATOM 2316 C CA . SER A 1 287 ? 10.528 20.528 -22.791 1.00 97.31 287 SER A CA 1
ATOM 2317 C C . SER A 1 287 ? 11.418 20.438 -21.562 1.00 97.31 287 SER A C 1
ATOM 2319 O O . SER A 1 287 ? 10.991 19.952 -20.514 1.00 97.31 287 SER A O 1
ATOM 2321 N N . ASN A 1 288 ? 12.632 20.982 -21.653 1.00 97.62 288 ASN A N 1
ATOM 2322 C CA . ASN A 1 288 ? 13.589 20.937 -20.547 1.00 97.62 288 ASN A CA 1
ATOM 2323 C C . ASN A 1 288 ? 13.031 21.557 -19.261 1.00 97.62 288 ASN A C 1
ATOM 2325 O O . ASN A 1 288 ? 13.280 21.044 -18.173 1.00 97.62 288 ASN A O 1
ATOM 2329 N N . ALA A 1 289 ? 12.259 22.641 -19.377 1.00 98.00 289 ALA A N 1
ATOM 2330 C CA . ALA A 1 289 ? 11.640 23.288 -18.225 1.00 98.00 289 ALA A CA 1
ATOM 2331 C C . ALA A 1 289 ? 10.594 22.383 -17.555 1.00 98.00 289 ALA A C 1
ATOM 2333 O O . ALA A 1 289 ? 10.554 22.297 -16.329 1.00 98.00 289 ALA A O 1
ATOM 2334 N N . ALA A 1 290 ? 9.779 21.679 -18.348 1.00 98.00 290 ALA A N 1
ATOM 2335 C CA . ALA A 1 290 ? 8.771 20.758 -17.831 1.00 98.00 290 ALA A CA 1
ATOM 2336 C C . ALA A 1 290 ? 9.411 19.522 -17.181 1.00 98.00 290 ALA A C 1
ATOM 2338 O O . ALA A 1 290 ? 9.028 19.142 -16.077 1.00 98.00 290 ALA A O 1
ATOM 2339 N N . ILE A 1 291 ? 10.447 18.956 -17.805 1.00 98.31 291 ILE A N 1
ATOM 2340 C CA . ILE A 1 291 ? 11.184 17.811 -17.257 1.00 98.31 291 ILE A CA 1
ATOM 2341 C C . ILE A 1 291 ? 11.841 18.183 -15.923 1.00 98.31 291 ILE A C 1
ATOM 2343 O O . ILE A 1 291 ? 11.699 17.448 -14.946 1.00 98.31 291 ILE A O 1
ATOM 2347 N N . TRP A 1 292 ? 12.493 19.349 -15.836 1.00 97.94 292 TRP A N 1
ATOM 2348 C CA . TRP A 1 292 ? 13.047 19.834 -14.569 1.00 97.94 292 TRP A CA 1
ATOM 2349 C C . TRP A 1 292 ? 11.972 20.057 -13.509 1.00 97.94 292 TRP A C 1
ATOM 2351 O O . TRP A 1 292 ? 12.170 19.659 -12.363 1.00 97.94 292 TRP A O 1
ATOM 2361 N N . LEU A 1 293 ? 10.828 20.642 -13.878 1.00 97.25 293 LEU A N 1
ATOM 2362 C CA . LEU A 1 293 ? 9.698 20.807 -12.965 1.00 97.25 293 LEU A CA 1
ATOM 2363 C C . LEU A 1 293 ? 9.218 19.453 -12.420 1.00 97.25 293 LEU A C 1
ATOM 2365 O O . LEU A 1 293 ? 9.007 19.324 -11.214 1.00 97.25 293 LEU A O 1
ATOM 2369 N N . GLY A 1 294 ? 9.103 18.441 -13.285 1.00 97.44 294 GLY A N 1
ATOM 2370 C CA . GLY A 1 294 ? 8.737 17.078 -12.905 1.00 97.44 294 GLY A CA 1
ATOM 2371 C C . GLY A 1 294 ? 9.755 16.432 -11.961 1.00 97.44 294 GLY A C 1
ATOM 2372 O O . GLY A 1 294 ? 9.393 15.975 -10.876 1.00 97.44 294 GLY A O 1
ATOM 2373 N N . LEU A 1 295 ? 11.040 16.450 -12.332 1.00 97.38 295 LEU A N 1
ATOM 2374 C CA . LEU A 1 295 ? 12.131 15.871 -11.541 1.00 97.38 295 LEU A CA 1
ATOM 2375 C C . LEU A 1 295 ? 12.271 16.542 -10.172 1.00 97.38 295 LEU A C 1
ATOM 2377 O O . LEU A 1 295 ? 12.361 15.849 -9.157 1.00 97.38 295 LEU A O 1
ATOM 2381 N N . ILE A 1 296 ? 12.274 17.878 -10.130 1.00 96.62 296 ILE A N 1
ATOM 2382 C CA . ILE A 1 296 ? 12.389 18.642 -8.882 1.00 96.62 296 ILE A CA 1
ATOM 2383 C C . ILE A 1 296 ? 11.150 18.416 -8.022 1.00 96.62 296 ILE A C 1
ATOM 2385 O O . ILE A 1 296 ? 11.297 18.136 -6.836 1.00 96.62 296 ILE A O 1
ATOM 2389 N N . GLY A 1 297 ? 9.948 18.489 -8.602 1.00 95.88 297 GLY A N 1
ATOM 2390 C CA . GLY A 1 297 ? 8.694 18.289 -7.877 1.00 95.88 297 GLY A CA 1
ATOM 2391 C C . GLY A 1 297 ? 8.620 16.913 -7.216 1.00 95.88 297 GLY A C 1
ATOM 2392 O O . GLY A 1 297 ? 8.406 16.819 -6.006 1.00 95.88 297 GLY A O 1
ATOM 2393 N N . LEU A 1 298 ? 8.885 15.848 -7.980 1.00 95.81 298 LEU A N 1
ATOM 2394 C CA . LEU A 1 298 ? 8.896 14.481 -7.456 1.00 95.81 298 LEU A CA 1
ATOM 2395 C C . LEU A 1 298 ? 10.006 14.286 -6.425 1.00 95.81 298 LEU A C 1
ATOM 2397 O O . LEU A 1 298 ? 9.744 13.752 -5.350 1.00 95.81 298 LEU A O 1
ATOM 2401 N N . THR A 1 299 ? 11.228 14.744 -6.698 1.00 95.38 299 THR A N 1
ATOM 2402 C CA . THR A 1 299 ? 12.346 14.605 -5.750 1.00 95.38 299 THR A CA 1
ATOM 2403 C C . THR A 1 299 ? 12.056 15.344 -4.445 1.00 95.38 299 THR A C 1
ATOM 2405 O O . THR A 1 299 ? 12.201 14.766 -3.370 1.00 95.38 299 THR A O 1
ATOM 2408 N N . ALA A 1 300 ? 11.582 16.591 -4.518 1.00 94.25 300 ALA A N 1
ATOM 2409 C CA . ALA A 1 300 ? 11.231 17.394 -3.352 1.00 94.25 300 ALA A CA 1
ATOM 2410 C C . ALA A 1 300 ? 10.116 16.739 -2.528 1.00 94.25 300 ALA A C 1
ATOM 2412 O O . ALA A 1 300 ? 10.220 16.689 -1.303 1.00 94.25 300 ALA A O 1
ATOM 2413 N N . MET A 1 301 ? 9.094 16.179 -3.184 1.00 92.50 301 MET A N 1
ATOM 2414 C CA . MET A 1 301 ? 8.022 15.442 -2.514 1.00 92.50 301 MET A CA 1
ATOM 2415 C C . MET A 1 301 ? 8.558 14.212 -1.765 1.00 92.50 301 MET A C 1
ATOM 2417 O O . MET A 1 301 ? 8.271 14.043 -0.580 1.00 92.50 301 MET A O 1
ATOM 2421 N N . HIS A 1 302 ? 9.373 13.371 -2.411 1.00 92.44 302 HIS A N 1
ATOM 2422 C CA . HIS A 1 302 ? 9.930 12.182 -1.756 1.00 92.44 302 HIS A CA 1
ATOM 2423 C C . HIS A 1 302 ? 10.889 12.563 -0.619 1.00 92.44 302 HIS A C 1
ATOM 2425 O O . HIS A 1 302 ? 10.823 11.971 0.457 1.00 92.44 302 HIS A O 1
ATOM 2431 N N . VAL A 1 303 ? 11.732 13.587 -0.801 1.00 90.75 303 VAL A N 1
ATOM 2432 C CA . VAL A 1 303 ? 12.601 14.112 0.267 1.00 90.75 303 VAL A CA 1
ATOM 2433 C C . VAL A 1 303 ? 11.767 14.635 1.437 1.00 90.75 303 VAL A C 1
ATOM 2435 O O . VAL A 1 303 ? 12.068 14.314 2.585 1.00 90.75 303 VAL A O 1
ATOM 2438 N N . TYR A 1 304 ? 10.685 15.370 1.173 1.00 89.25 304 TYR A N 1
ATOM 2439 C CA . TYR A 1 304 ? 9.756 15.830 2.205 1.00 89.25 304 TYR A CA 1
ATOM 2440 C C . TYR A 1 304 ? 9.175 14.662 3.019 1.00 89.25 304 TYR A C 1
ATOM 2442 O O . TYR A 1 304 ? 9.195 14.714 4.253 1.00 89.25 304 TYR A O 1
ATOM 2450 N N . ILE A 1 305 ? 8.727 13.591 2.355 1.00 87.69 305 ILE A N 1
ATOM 2451 C CA . ILE A 1 305 ? 8.198 12.384 3.011 1.00 87.69 305 ILE A CA 1
ATOM 2452 C C . ILE A 1 305 ? 9.285 11.690 3.844 1.00 87.69 305 ILE A C 1
ATOM 2454 O O . ILE A 1 305 ? 9.034 11.278 4.975 1.00 87.69 305 ILE A O 1
ATOM 2458 N N . LEU A 1 306 ? 10.510 11.585 3.322 1.00 85.88 306 LEU A N 1
ATOM 2459 C CA . LEU A 1 306 ? 11.630 10.952 4.026 1.00 85.88 306 LEU A CA 1
ATOM 2460 C C . LEU A 1 306 ? 12.070 11.747 5.268 1.00 85.88 306 LEU A C 1
ATOM 2462 O O . LEU A 1 306 ? 12.421 11.151 6.287 1.00 85.88 306 LEU A O 1
ATOM 2466 N N . LEU A 1 307 ? 12.025 13.082 5.206 1.00 82.00 307 LEU A N 1
ATOM 2467 C CA . LEU A 1 307 ? 12.379 13.970 6.321 1.00 82.00 307 LEU A CA 1
ATOM 2468 C C . LEU A 1 307 ? 11.261 14.119 7.363 1.00 82.00 307 LEU A C 1
ATOM 2470 O O . LEU A 1 307 ? 11.535 14.486 8.511 1.00 82.00 307 LEU A O 1
ATOM 2474 N N . THR A 1 308 ? 10.020 13.821 6.979 1.00 79.19 308 THR A N 1
ATOM 2475 C CA . THR A 1 308 ? 8.819 13.928 7.815 1.00 79.19 308 THR A CA 1
ATOM 2476 C C . THR A 1 308 ? 8.363 12.519 8.184 1.00 79.19 308 THR A C 1
ATOM 2478 O O . THR A 1 308 ? 7.541 11.934 7.484 1.00 79.19 308 THR A O 1
ATOM 2481 N N . PRO A 1 309 ? 8.919 11.918 9.252 1.00 65.62 309 PRO A N 1
ATOM 2482 C CA . PRO A 1 309 ? 8.727 10.504 9.518 1.00 65.62 309 PRO A CA 1
ATOM 2483 C C . PRO A 1 309 ? 7.243 10.141 9.639 1.00 65.62 309 PRO A C 1
ATOM 2485 O O . PRO A 1 309 ? 6.537 10.659 10.505 1.00 65.62 309 PRO A O 1
ATOM 2488 N N . ALA A 1 310 ? 6.804 9.232 8.768 1.00 64.31 310 ALA A N 1
ATOM 2489 C CA . ALA A 1 310 ? 5.459 8.681 8.752 1.00 64.31 310 ALA A CA 1
ATOM 2490 C C . ALA A 1 310 ? 5.180 7.819 10.006 1.00 64.31 310 ALA A C 1
ATOM 2492 O O . ALA A 1 310 ? 6.115 7.385 10.687 1.00 64.31 310 ALA A O 1
ATOM 2493 N N . PRO A 1 311 ? 3.912 7.476 10.300 1.00 64.44 311 PRO A N 1
ATOM 2494 C CA . PRO A 1 311 ? 3.579 6.549 11.388 1.00 64.44 311 PRO A CA 1
ATOM 2495 C C . PRO A 1 311 ? 3.966 5.113 11.082 1.00 64.44 311 PRO A C 1
ATOM 2497 O O . PRO A 1 311 ? 3.933 4.256 11.957 1.00 64.44 311 PRO A O 1
ATOM 2500 N N . PHE A 1 312 ? 4.272 4.825 9.835 1.00 71.88 312 PHE A N 1
ATOM 2501 C CA . PHE A 1 312 ? 4.515 3.492 9.330 1.00 71.88 312 PHE A CA 1
ATOM 2502 C C . PHE A 1 312 ? 5.765 3.575 8.470 1.00 71.88 312 PHE A C 1
ATOM 2504 O O . PHE A 1 312 ? 6.121 4.658 8.005 1.00 71.88 312 PHE A O 1
ATOM 2511 N N . ASP A 1 313 ? 6.459 2.461 8.269 1.00 69.31 313 ASP A N 1
ATOM 2512 C CA . ASP A 1 313 ? 7.628 2.505 7.403 1.00 69.31 313 ASP A CA 1
ATOM 2513 C C . ASP A 1 313 ? 7.189 2.773 5.960 1.00 69.31 313 ASP A C 1
ATOM 2515 O O . ASP A 1 313 ? 6.616 1.906 5.300 1.00 69.31 313 ASP A O 1
ATOM 2519 N N . VAL A 1 314 ? 7.449 3.988 5.483 1.00 75.00 314 VAL A N 1
ATOM 2520 C CA . VAL A 1 314 ? 7.308 4.412 4.084 1.00 75.00 314 VAL A CA 1
ATOM 2521 C C . VAL A 1 314 ? 8.668 4.738 3.461 1.00 75.00 314 VAL A C 1
ATOM 2523 O O . VAL A 1 314 ? 8.717 5.168 2.309 1.00 75.00 314 VAL A O 1
ATOM 2526 N N . TYR A 1 315 ? 9.764 4.568 4.207 1.00 79.50 315 TYR A N 1
ATOM 2527 C CA . TYR A 1 315 ? 11.070 5.106 3.844 1.00 79.50 315 TYR A CA 1
ATOM 2528 C C . TYR A 1 315 ? 11.704 4.337 2.702 1.00 79.50 315 TYR A C 1
ATOM 2530 O O . TYR A 1 315 ? 12.121 4.963 1.729 1.00 79.50 315 TYR A O 1
ATOM 2538 N N . SER A 1 316 ? 11.763 3.002 2.801 1.00 80.94 316 SER A N 1
ATOM 2539 C CA . SER A 1 316 ? 12.400 2.192 1.757 1.00 80.94 316 SER A CA 1
ATOM 2540 C C . SER A 1 316 ? 11.735 2.477 0.416 1.00 80.94 316 SER A C 1
ATOM 2542 O O . SER A 1 316 ? 12.381 2.872 -0.544 1.00 80.94 316 SER A O 1
ATOM 2544 N N . TRP A 1 317 ? 10.409 2.434 0.370 1.00 84.56 317 TRP A N 1
ATOM 2545 C CA . TRP A 1 317 ? 9.729 2.617 -0.894 1.00 84.56 317 TRP A CA 1
ATOM 2546 C C . TRP A 1 317 ? 9.901 4.034 -1.467 1.00 84.56 317 TRP A C 1
ATOM 2548 O O . TRP A 1 317 ? 10.254 4.195 -2.636 1.00 84.56 317 TRP A O 1
ATOM 2558 N N . ASN A 1 318 ? 9.750 5.078 -0.652 1.00 89.62 318 ASN A N 1
ATOM 2559 C CA . ASN A 1 318 ? 9.926 6.442 -1.155 1.00 89.62 318 ASN A CA 1
ATOM 2560 C C . ASN A 1 318 ? 11.359 6.709 -1.636 1.00 89.62 318 ASN A C 1
ATOM 2562 O O . ASN A 1 318 ? 11.549 7.399 -2.638 1.00 89.62 318 ASN A O 1
ATOM 2566 N N . LEU A 1 319 ? 12.368 6.121 -0.986 1.00 91.12 319 LEU A N 1
ATOM 2567 C CA . LEU A 1 319 ? 13.746 6.220 -1.459 1.00 91.12 319 LEU A CA 1
ATOM 2568 C C . LEU A 1 319 ? 13.950 5.454 -2.775 1.00 91.12 319 LEU A C 1
ATOM 2570 O O . LEU A 1 319 ? 14.595 5.976 -3.684 1.00 91.12 319 LEU A O 1
ATOM 2574 N N . CYS A 1 320 ? 13.352 4.265 -2.922 1.00 92.69 320 CYS A N 1
ATOM 2575 C CA . CYS A 1 320 ? 13.369 3.512 -4.179 1.00 92.69 320 CYS A CA 1
ATOM 2576 C C . CYS A 1 320 ? 12.834 4.362 -5.332 1.00 92.69 320 CYS A C 1
ATOM 2578 O O . CYS A 1 320 ? 13.488 4.458 -6.367 1.00 92.69 320 CYS A O 1
ATOM 2580 N N . PHE A 1 321 ? 11.683 5.012 -5.160 1.00 92.88 321 PHE A N 1
ATOM 2581 C CA . PHE A 1 321 ? 11.082 5.825 -6.218 1.00 92.88 321 PHE A CA 1
ATOM 2582 C C . PHE A 1 321 ? 11.812 7.119 -6.510 1.00 92.88 321 PHE A C 1
ATOM 2584 O O . PHE A 1 321 ? 11.951 7.475 -7.679 1.00 92.88 321 PHE A O 1
ATOM 2591 N N . CYS A 1 322 ? 12.357 7.772 -5.487 1.00 93.81 322 CYS A N 1
ATOM 2592 C CA . CYS A 1 322 ? 13.241 8.911 -5.693 1.00 93.81 322 CYS A CA 1
ATOM 2593 C C . CYS A 1 322 ? 14.437 8.523 -6.583 1.00 93.81 322 CYS A C 1
ATOM 2595 O O . CYS A 1 322 ? 14.720 9.189 -7.578 1.00 93.81 322 CYS A O 1
ATOM 2597 N N . LEU A 1 323 ? 15.100 7.399 -6.280 1.00 93.50 323 LEU A N 1
ATOM 2598 C CA . LEU A 1 323 ? 16.198 6.879 -7.103 1.00 93.50 323 LEU A CA 1
ATOM 2599 C C . LEU A 1 323 ? 15.724 6.436 -8.492 1.00 93.50 323 LEU A C 1
ATOM 2601 O O . LEU A 1 323 ? 16.426 6.657 -9.474 1.00 93.50 323 LEU A O 1
ATOM 2605 N N . SER A 1 324 ? 14.528 5.853 -8.589 1.00 94.69 324 SER A N 1
ATOM 2606 C CA . SER A 1 324 ? 13.927 5.428 -9.859 1.00 94.69 324 SER A CA 1
ATOM 2607 C C . SER A 1 324 ? 13.729 6.612 -10.807 1.00 94.69 324 SER A C 1
ATOM 2609 O O . SER A 1 324 ? 14.062 6.508 -11.983 1.00 94.69 324 SER A O 1
ATOM 2611 N N . GLY A 1 325 ? 13.275 7.758 -10.284 1.00 94.19 325 GLY A N 1
ATOM 2612 C CA . GLY A 1 325 ? 13.184 9.011 -11.033 1.00 94.19 325 GLY A CA 1
ATOM 2613 C C . GLY A 1 325 ? 14.528 9.438 -11.624 1.00 94.19 325 GLY A C 1
ATOM 2614 O O . GLY A 1 325 ? 14.616 9.759 -12.804 1.00 94.19 325 GLY A O 1
ATOM 2615 N N . ILE A 1 326 ? 15.597 9.358 -10.829 1.00 92.19 326 ILE A N 1
ATOM 2616 C CA . ILE A 1 326 ? 16.954 9.704 -11.271 1.00 92.19 326 ILE A CA 1
ATOM 2617 C C . ILE A 1 326 ? 17.456 8.723 -12.341 1.00 92.19 326 ILE A C 1
ATOM 2619 O O . ILE A 1 326 ? 17.965 9.152 -13.375 1.00 92.19 326 ILE A O 1
ATOM 2623 N N . TYR A 1 327 ? 17.307 7.412 -12.131 1.00 93.31 327 TYR A N 1
ATOM 2624 C CA . TYR A 1 327 ? 17.761 6.414 -13.102 1.00 93.31 327 TYR A CA 1
ATOM 2625 C C . TYR A 1 327 ? 17.006 6.507 -14.431 1.00 93.31 327 TYR A C 1
ATOM 2627 O O . TYR A 1 327 ? 17.638 6.497 -15.484 1.00 93.31 327 TYR A O 1
ATOM 2635 N N . LEU A 1 328 ? 15.677 6.618 -14.388 1.00 94.75 328 LEU A N 1
ATOM 2636 C CA . LEU A 1 328 ? 14.833 6.542 -15.578 1.00 94.75 328 LEU A CA 1
ATOM 2637 C C . LEU A 1 328 ? 14.645 7.883 -16.298 1.00 94.75 328 LEU A C 1
ATOM 2639 O O . LEU A 1 328 ? 14.527 7.883 -17.518 1.00 94.75 328 LEU A O 1
ATOM 2643 N N . PHE A 1 329 ? 14.596 9.008 -15.579 1.00 95.50 329 PHE A N 1
ATOM 2644 C CA . PHE A 1 329 ? 14.216 10.317 -16.140 1.00 95.50 329 PHE A CA 1
ATOM 2645 C C . PHE A 1 329 ? 15.316 11.382 -16.067 1.00 95.50 329 PHE A C 1
ATOM 2647 O O . PHE A 1 329 ? 15.089 12.509 -16.514 1.00 95.50 329 PHE A O 1
ATOM 2654 N N . TYR A 1 330 ? 16.499 11.037 -15.546 1.00 94.12 330 TYR A N 1
ATOM 2655 C CA . TYR A 1 330 ? 17.685 11.894 -15.619 1.00 94.12 330 TYR A CA 1
ATOM 2656 C C . TYR A 1 330 ? 18.897 11.200 -16.260 1.00 94.12 330 TYR A C 1
ATOM 2658 O O . TYR A 1 330 ? 19.477 11.739 -17.198 1.00 94.12 330 TYR A O 1
ATOM 2666 N N . ILE A 1 331 ? 19.293 10.017 -15.769 1.00 91.31 331 ILE A N 1
ATOM 2667 C CA . ILE A 1 331 ? 20.498 9.308 -16.244 1.00 91.31 331 ILE A CA 1
ATOM 2668 C C . ILE A 1 331 ? 20.230 8.542 -17.543 1.00 91.31 331 ILE A C 1
ATOM 2670 O O . ILE A 1 331 ? 21.005 8.666 -18.489 1.00 91.31 331 ILE A O 1
ATOM 2674 N N . GLY A 1 332 ? 19.181 7.713 -17.571 1.00 89.38 332 GLY A N 1
ATOM 2675 C CA . GLY A 1 332 ? 18.856 6.872 -18.726 1.00 89.38 332 GLY A CA 1
ATOM 2676 C C . GLY A 1 332 ? 18.249 7.672 -19.876 1.00 89.38 332 GLY A C 1
ATOM 2677 O O . GLY A 1 332 ? 18.625 7.496 -21.025 1.00 89.38 332 GLY A O 1
ATOM 2678 N N . SER A 1 333 ? 17.363 8.612 -19.572 1.00 91.69 333 SER A N 1
ATOM 2679 C CA . SER A 1 333 ? 16.869 9.613 -20.517 1.00 91.69 333 SER A CA 1
ATOM 2680 C C . SER A 1 333 ? 16.577 10.889 -19.751 1.00 91.69 333 SER A C 1
ATOM 2682 O O . SER A 1 333 ? 16.285 10.816 -18.562 1.00 91.69 333 SER A O 1
ATOM 2684 N N . PHE A 1 334 ? 16.637 12.047 -20.405 1.00 94.94 334 PHE A N 1
ATOM 2685 C CA . PHE A 1 334 ? 16.148 13.287 -19.816 1.00 94.94 334 PHE A CA 1
ATOM 2686 C C . PHE A 1 334 ? 14.670 13.454 -20.187 1.00 94.94 334 PHE A C 1
ATOM 2688 O O . PHE A 1 334 ? 14.348 13.904 -21.286 1.00 94.94 334 PHE A O 1
ATOM 2695 N N . GLY A 1 335 ? 13.779 13.050 -19.277 1.00 96.75 335 GLY A N 1
ATOM 2696 C CA . GLY A 1 335 ? 12.338 12.941 -19.532 1.00 96.75 335 GLY A CA 1
ATOM 2697 C C . GLY A 1 335 ? 11.906 11.588 -20.116 1.00 96.75 335 GLY A C 1
ATOM 2698 O O . GLY A 1 335 ? 12.662 10.613 -20.122 1.00 96.75 335 GLY A O 1
ATOM 2699 N N . PHE A 1 336 ? 10.649 11.507 -20.554 1.00 97.75 336 PHE A N 1
ATOM 2700 C CA . PHE A 1 336 ? 10.072 10.293 -21.136 1.00 97.75 336 PHE A CA 1
ATOM 2701 C C . PHE A 1 336 ? 10.684 9.957 -22.507 1.00 97.75 336 PHE A C 1
ATOM 2703 O O . PHE A 1 336 ? 10.845 10.828 -23.362 1.00 97.75 336 PHE A O 1
ATOM 2710 N N . ASP A 1 337 ? 11.004 8.684 -22.730 1.00 95.94 337 ASP A N 1
ATOM 2711 C CA . ASP A 1 337 ? 11.595 8.183 -23.969 1.00 95.94 337 ASP A CA 1
ATOM 2712 C C . ASP A 1 337 ? 10.509 7.799 -24.986 1.00 95.94 337 ASP A C 1
ATOM 2714 O O . ASP A 1 337 ? 10.007 6.672 -25.039 1.00 95.94 337 ASP A O 1
ATOM 2718 N N . PHE A 1 338 ? 10.155 8.767 -25.832 1.00 96.38 338 PHE A N 1
ATOM 2719 C CA . PHE A 1 338 ? 9.183 8.567 -26.904 1.00 96.38 338 PHE A CA 1
ATOM 2720 C C . PHE A 1 338 ? 9.655 7.598 -27.997 1.00 96.38 338 PHE A C 1
ATOM 2722 O O . PHE A 1 338 ? 8.805 6.986 -28.641 1.00 96.38 338 PHE A O 1
ATOM 2729 N N . SER A 1 339 ? 10.967 7.425 -28.196 1.00 95.00 339 SER A N 1
ATOM 2730 C CA . SER A 1 339 ? 11.496 6.479 -29.189 1.00 95.00 339 SER A CA 1
ATOM 2731 C C . SER A 1 339 ? 11.295 5.043 -28.712 1.00 95.00 339 SER A C 1
ATOM 2733 O O . SER A 1 339 ? 10.719 4.215 -29.415 1.00 95.00 339 SER A O 1
ATOM 2735 N N . SER A 1 340 ? 11.674 4.757 -27.464 1.00 95.31 340 SER A N 1
ATOM 2736 C CA . SER A 1 340 ? 11.426 3.447 -26.855 1.00 95.31 340 SER A CA 1
ATOM 2737 C C . SER A 1 340 ? 9.921 3.135 -26.786 1.00 95.31 340 SER A C 1
ATOM 2739 O O . SER A 1 340 ? 9.505 1.992 -26.977 1.00 95.31 340 SER A O 1
ATOM 2741 N N . TRP A 1 341 ? 9.069 4.152 -26.600 1.00 96.50 341 TRP A N 1
ATOM 2742 C CA . TRP A 1 341 ? 7.612 3.997 -26.677 1.00 96.50 341 TRP A CA 1
ATOM 2743 C C . TRP A 1 341 ? 7.127 3.569 -28.070 1.00 96.50 341 TRP A C 1
ATOM 2745 O O . TRP A 1 341 ? 6.272 2.684 -28.175 1.00 96.50 341 TRP A O 1
ATOM 2755 N N . THR A 1 342 ? 7.661 4.162 -29.145 1.00 96.50 342 THR A N 1
ATOM 2756 C CA . THR A 1 342 ? 7.270 3.798 -30.517 1.00 96.50 342 THR A CA 1
ATOM 2757 C C . THR A 1 342 ? 7.673 2.380 -30.894 1.00 96.50 342 THR A C 1
ATOM 2759 O O . THR A 1 342 ? 6.930 1.746 -31.645 1.00 96.50 342 THR A O 1
ATOM 2762 N N . ASP A 1 343 ? 8.741 1.853 -30.296 1.00 96.06 343 ASP A N 1
ATOM 2763 C CA . ASP A 1 343 ? 9.235 0.486 -30.520 1.00 96.06 343 ASP A CA 1
ATOM 2764 C C . ASP A 1 343 ? 8.615 -0.543 -29.557 1.00 96.06 343 ASP A C 1
ATOM 2766 O O . ASP A 1 343 ? 8.878 -1.744 -29.633 1.00 96.06 343 ASP A O 1
ATOM 2770 N N . MET A 1 344 ? 7.748 -0.096 -28.641 1.00 98.00 344 MET A N 1
ATOM 2771 C CA . MET A 1 344 ? 7.200 -0.958 -27.600 1.00 98.00 344 MET A CA 1
ATOM 2772 C C . MET A 1 344 ? 6.384 -2.114 -28.168 1.00 98.00 344 MET A C 1
ATOM 2774 O O . MET A 1 344 ? 5.436 -1.898 -28.931 1.00 98.00 344 MET A O 1
ATOM 2778 N N . ALA A 1 345 ? 6.707 -3.333 -27.731 1.00 98.19 345 ALA A N 1
ATOM 2779 C CA . ALA A 1 345 ? 5.989 -4.539 -28.113 1.00 98.19 345 ALA A CA 1
ATOM 2780 C C . ALA A 1 345 ? 4.488 -4.428 -27.796 1.00 98.19 345 ALA A C 1
ATOM 2782 O O . ALA A 1 345 ? 4.084 -3.926 -26.744 1.00 98.19 345 ALA A O 1
ATOM 2783 N N . PHE A 1 346 ? 3.646 -4.946 -28.693 1.00 97.88 346 PHE A N 1
ATOM 2784 C CA . PHE A 1 346 ? 2.188 -4.834 -28.580 1.00 97.88 346 PHE A CA 1
ATOM 2785 C C . PHE A 1 346 ? 1.637 -5.395 -27.259 1.00 97.88 346 PHE A C 1
ATOM 2787 O O . PHE A 1 346 ? 0.794 -4.765 -26.625 1.00 97.88 346 PHE A O 1
ATOM 2794 N N . CYS A 1 347 ? 2.136 -6.548 -26.807 1.00 97.56 347 CYS A N 1
ATOM 2795 C CA . CYS A 1 347 ? 1.702 -7.154 -25.548 1.00 97.56 347 CYS A CA 1
ATOM 2796 C C . CYS A 1 347 ? 2.056 -6.302 -24.319 1.00 97.56 347 CYS A C 1
ATOM 2798 O O . CYS A 1 347 ? 1.256 -6.238 -23.387 1.00 97.56 347 CYS A O 1
ATOM 2800 N N . LEU A 1 348 ? 3.198 -5.603 -24.330 1.00 98.00 348 LEU A N 1
ATOM 2801 C CA . LEU A 1 348 ? 3.575 -4.682 -23.257 1.00 98.00 348 LEU A CA 1
ATOM 2802 C C . LEU A 1 348 ? 2.673 -3.439 -23.249 1.00 98.00 348 LEU A C 1
ATOM 2804 O O . LEU A 1 348 ? 2.173 -3.057 -22.192 1.00 98.00 348 LEU A O 1
ATOM 2808 N N . ARG A 1 349 ? 2.373 -2.864 -24.424 1.00 97.75 349 ARG A N 1
ATOM 2809 C CA . ARG A 1 349 ? 1.398 -1.761 -24.537 1.00 97.75 349 ARG A CA 1
ATOM 2810 C C . ARG A 1 349 ? 0.024 -2.164 -24.019 1.00 97.75 349 ARG A C 1
ATOM 2812 O O . ARG A 1 349 ? -0.597 -1.402 -23.284 1.00 97.75 349 ARG A O 1
ATOM 2819 N N . LEU A 1 350 ? -0.443 -3.357 -24.394 1.00 98.06 350 LEU A N 1
ATOM 2820 C CA . LEU A 1 350 ? -1.739 -3.874 -23.963 1.00 98.06 350 LEU A CA 1
ATOM 2821 C C . LEU A 1 350 ? -1.797 -4.043 -22.441 1.00 98.06 350 LEU A C 1
ATOM 2823 O O . LEU A 1 350 ? -2.803 -3.678 -21.839 1.00 98.06 350 LEU A O 1
ATOM 2827 N N . TRP A 1 351 ? -0.726 -4.546 -21.819 1.00 97.50 351 TRP A N 1
ATOM 2828 C CA . TRP A 1 351 ? -0.639 -4.642 -20.361 1.00 97.50 351 TRP A CA 1
ATOM 2829 C C . TRP A 1 351 ? -0.738 -3.273 -19.687 1.00 97.50 351 TRP A C 1
ATOM 2831 O O . TRP A 1 351 ? -1.590 -3.083 -18.823 1.00 97.50 351 TRP A O 1
ATOM 2841 N N . LEU A 1 352 ? 0.098 -2.312 -20.096 1.00 98.12 352 LEU A N 1
ATOM 2842 C CA . LEU A 1 352 ? 0.132 -0.979 -19.482 1.00 98.12 352 LEU A CA 1
ATOM 2843 C C . LEU A 1 352 ? -1.200 -0.242 -19.688 1.00 98.12 352 LEU A C 1
ATOM 2845 O O . LEU A 1 352 ? -1.692 0.431 -18.785 1.00 98.12 352 LEU A O 1
ATOM 2849 N N . PHE A 1 353 ? -1.847 -0.433 -20.841 1.00 98.31 353 PHE A N 1
ATOM 2850 C CA . PHE A 1 353 ? -3.201 0.061 -21.075 1.00 98.31 353 PHE A CA 1
ATOM 2851 C C . PHE A 1 353 ? -4.235 -0.608 -20.155 1.00 98.31 353 PHE A C 1
ATOM 2853 O O . PHE A 1 353 ? -5.070 0.078 -19.567 1.00 98.31 353 PHE A O 1
ATOM 2860 N N . ALA A 1 354 ? -4.173 -1.932 -19.982 1.00 98.06 354 ALA A N 1
ATOM 2861 C CA . ALA A 1 354 ? -5.069 -2.652 -19.080 1.00 98.06 354 ALA A CA 1
ATOM 2862 C C . ALA A 1 354 ? -4.893 -2.207 -17.620 1.00 98.06 354 ALA A C 1
ATOM 2864 O O . ALA A 1 354 ? -5.884 -1.998 -16.922 1.00 98.06 354 ALA A O 1
ATOM 2865 N N . GLU A 1 355 ? -3.655 -2.000 -17.169 1.00 97.44 355 GLU A N 1
ATOM 2866 C CA . GLU A 1 355 ? -3.355 -1.439 -15.852 1.00 97.44 355 GLU A CA 1
ATOM 2867 C C . GLU A 1 355 ? -3.877 -0.003 -15.717 1.00 97.44 355 GLU A C 1
ATOM 2869 O O . GLU A 1 355 ? -4.469 0.337 -14.694 1.00 97.44 355 GLU A O 1
ATOM 2874 N N . PHE A 1 356 ? -3.745 0.831 -16.752 1.00 98.06 356 PHE A N 1
ATOM 2875 C CA . PHE A 1 356 ? -4.300 2.186 -16.760 1.00 98.06 356 PHE A CA 1
ATOM 2876 C C . PHE A 1 356 ? -5.825 2.167 -16.598 1.00 98.06 356 PHE A C 1
ATOM 2878 O O . PHE A 1 356 ? -6.378 2.903 -15.775 1.00 98.06 356 PHE A O 1
ATOM 2885 N N . CYS A 1 357 ? -6.512 1.281 -17.325 1.00 98.06 357 CYS A N 1
ATOM 2886 C CA . CYS A 1 357 ? -7.950 1.063 -17.173 1.00 98.06 357 CYS A CA 1
ATOM 2887 C C . CYS A 1 357 ? -8.310 0.537 -15.775 1.00 98.06 357 CYS A C 1
ATOM 2889 O O . CYS A 1 357 ? -9.275 1.018 -15.178 1.00 98.06 357 CYS A O 1
ATOM 2891 N N . LEU A 1 358 ? -7.534 -0.408 -15.232 1.00 97.31 358 LEU A N 1
ATOM 2892 C CA . LEU A 1 358 ? -7.726 -0.952 -13.885 1.00 97.31 358 LEU A CA 1
ATOM 2893 C C . LEU A 1 358 ? -7.570 0.133 -12.814 1.00 97.31 358 LEU A C 1
ATOM 2895 O O . LEU A 1 358 ? -8.368 0.189 -11.877 1.00 97.31 358 LEU A O 1
ATOM 2899 N N . CYS A 1 359 ? -6.576 1.010 -12.962 1.00 97.06 359 CYS A N 1
ATOM 2900 C CA . CYS A 1 359 ? -6.351 2.124 -12.053 1.00 97.06 359 CYS A CA 1
ATOM 2901 C C . CYS A 1 359 ? -7.552 3.065 -12.039 1.00 97.06 359 CYS A C 1
ATOM 2903 O O . CYS A 1 359 ? -8.098 3.310 -10.965 1.00 97.06 359 CYS A O 1
ATOM 2905 N N . TRP A 1 360 ? -8.033 3.508 -13.207 1.00 97.00 360 TRP A N 1
ATOM 2906 C CA . TRP A 1 360 ? -9.261 4.307 -13.301 1.00 97.00 360 TRP A CA 1
ATOM 2907 C C . TRP A 1 360 ? -10.461 3.604 -12.683 1.00 97.00 360 TRP A C 1
ATOM 2909 O O . TRP A 1 360 ? -11.175 4.195 -11.873 1.00 97.00 360 TRP A O 1
ATOM 2919 N N . TYR A 1 361 ? -10.660 2.328 -13.011 1.00 97.25 361 TYR A N 1
ATOM 2920 C CA . TYR A 1 361 ? -11.743 1.542 -12.442 1.00 97.25 361 TYR A CA 1
ATOM 2921 C C . TYR A 1 361 ? -11.674 1.514 -10.909 1.00 97.25 361 TYR A C 1
ATOM 2923 O O . TYR A 1 361 ? -12.685 1.730 -10.248 1.00 97.25 361 TYR A O 1
ATOM 2931 N N . GLY A 1 362 ? -10.484 1.345 -10.328 1.00 95.38 362 GLY A N 1
ATOM 2932 C CA . GLY A 1 362 ? -10.286 1.389 -8.880 1.00 95.38 362 GLY A CA 1
ATOM 2933 C C . GLY A 1 362 ? -10.459 2.772 -8.241 1.00 95.38 362 GLY A C 1
ATOM 2934 O O . GLY A 1 362 ? -10.757 2.834 -7.050 1.00 95.38 362 GLY A O 1
ATOM 2935 N N . GLN A 1 363 ? -10.340 3.873 -8.994 1.00 93.69 363 GLN A N 1
ATOM 2936 C CA . GLN A 1 363 ? -10.722 5.211 -8.512 1.00 93.69 363 GLN A CA 1
ATOM 2937 C C . GLN A 1 363 ? -12.247 5.344 -8.374 1.00 93.69 363 GLN A C 1
ATOM 2939 O O . GLN A 1 363 ? -12.747 5.897 -7.391 1.00 93.69 363 GLN A O 1
ATOM 2944 N N . PHE A 1 364 ? -13.000 4.807 -9.339 1.00 94.31 364 PHE A N 1
ATOM 2945 C CA . PHE A 1 364 ? -14.467 4.850 -9.339 1.00 94.31 364 PHE A CA 1
ATOM 2946 C C . PHE A 1 364 ? -15.098 3.800 -8.418 1.00 94.31 364 PHE A C 1
ATOM 2948 O O . PHE A 1 364 ? -16.113 4.067 -7.775 1.00 94.31 364 PHE A O 1
ATOM 2955 N N . PHE A 1 365 ? -14.477 2.624 -8.313 1.00 94.44 365 PHE A N 1
ATOM 2956 C CA . PHE A 1 365 ? -14.957 1.470 -7.551 1.00 94.44 365 PHE A CA 1
ATOM 2957 C C . PHE A 1 365 ? -13.889 0.970 -6.560 1.00 94.44 365 PHE A C 1
ATOM 2959 O O . PHE A 1 365 ? -13.430 -0.174 -6.641 1.00 94.44 365 PHE A O 1
ATOM 2966 N N . PRO A 1 366 ? -13.500 1.804 -5.580 1.00 93.19 366 PRO A N 1
ATOM 2967 C CA . PRO A 1 366 ? -12.424 1.517 -4.638 1.00 93.19 366 PRO A CA 1
ATOM 2968 C C . PRO A 1 366 ? -12.735 0.390 -3.643 1.00 93.19 366 PRO A C 1
ATOM 2970 O O . PRO A 1 366 ? -11.827 -0.067 -2.951 1.00 93.19 366 PRO A O 1
ATOM 2973 N N . ASP A 1 367 ? -13.998 -0.038 -3.573 1.00 90.56 367 ASP A N 1
ATOM 2974 C CA . ASP A 1 367 ? -14.478 -1.205 -2.822 1.00 90.56 367 ASP A CA 1
ATOM 2975 C C . ASP A 1 367 ? -14.388 -2.521 -3.616 1.00 90.56 367 ASP A C 1
ATOM 2977 O O . ASP A 1 367 ? -14.681 -3.575 -3.059 1.00 90.56 367 ASP A O 1
ATOM 2981 N N . GLN A 1 368 ? -14.012 -2.476 -4.902 1.00 91.94 368 GLN A N 1
ATOM 2982 C CA . GLN A 1 368 ? -13.875 -3.661 -5.763 1.00 91.94 368 GLN A CA 1
ATOM 2983 C C . GLN A 1 368 ? -12.423 -3.940 -6.144 1.00 91.94 368 GLN A C 1
ATOM 2985 O O . GLN A 1 368 ? -12.006 -5.097 -6.177 1.00 91.94 368 GLN A O 1
ATOM 2990 N N . ILE A 1 369 ? -11.641 -2.886 -6.393 1.00 92.00 369 ILE A N 1
ATOM 2991 C CA . ILE A 1 369 ? -10.207 -3.000 -6.657 1.00 92.00 369 ILE A CA 1
ATOM 2992 C C . ILE A 1 369 ? -9.424 -2.409 -5.496 1.00 92.00 369 ILE A C 1
ATOM 2994 O O . ILE A 1 369 ? -9.576 -1.239 -5.124 1.00 92.00 369 ILE A O 1
ATOM 2998 N N . GLY A 1 370 ? -8.559 -3.260 -4.953 1.00 87.75 370 GLY A N 1
ATOM 2999 C CA . GLY A 1 370 ? -7.666 -2.929 -3.862 1.00 87.75 370 GLY A CA 1
ATOM 3000 C C . GLY A 1 370 ? -6.816 -1.700 -4.159 1.00 87.75 370 GLY A C 1
ATOM 3001 O O . GLY A 1 370 ? -6.375 -1.470 -5.291 1.00 87.75 370 GLY A O 1
ATOM 3002 N N . TYR A 1 371 ? -6.616 -0.870 -3.138 1.00 90.00 371 TYR A N 1
ATOM 3003 C CA . TYR A 1 371 ? -6.094 0.482 -3.336 1.00 90.00 371 TYR A CA 1
ATOM 3004 C C . TYR A 1 371 ? -4.689 0.480 -3.943 1.00 90.00 371 TYR A C 1
ATOM 3006 O O . TYR A 1 371 ? -4.370 1.340 -4.758 1.00 90.00 371 TYR A O 1
ATOM 3014 N N . TYR A 1 372 ? -3.896 -0.535 -3.620 1.00 91.94 372 TYR A N 1
ATOM 3015 C CA . TYR A 1 372 ? -2.550 -0.751 -4.128 1.00 91.94 372 TYR A CA 1
ATOM 3016 C C . TYR A 1 372 ? -2.495 -1.072 -5.625 1.00 91.94 372 TYR A C 1
ATOM 3018 O O . TYR A 1 372 ? -1.694 -0.472 -6.340 1.00 91.94 372 TYR A O 1
ATOM 3026 N N . LEU A 1 373 ? -3.370 -1.965 -6.107 1.00 92.56 373 LEU A N 1
ATOM 3027 C CA . LEU A 1 373 ? -3.454 -2.312 -7.534 1.00 92.56 373 LEU A CA 1
ATOM 3028 C C . LEU A 1 373 ? -3.967 -1.142 -8.375 1.00 92.56 373 LEU A C 1
ATOM 3030 O O . LEU A 1 373 ? -3.609 -1.019 -9.534 1.00 92.56 373 LEU A O 1
ATOM 3034 N N . SER A 1 374 ? -4.788 -0.274 -7.781 1.00 94.25 374 SER A N 1
ATOM 3035 C CA . SER A 1 374 ? -5.247 0.968 -8.417 1.00 94.25 374 SER A CA 1
ATOM 3036 C C . SER A 1 374 ? -4.344 2.181 -8.159 1.00 94.25 374 SER A C 1
ATOM 3038 O O . SER A 1 374 ? -4.737 3.314 -8.429 1.00 94.25 374 SER A O 1
ATOM 3040 N N . HIS A 1 375 ? -3.172 1.956 -7.560 1.00 94.88 375 HIS A N 1
ATOM 3041 C CA . HIS A 1 375 ? -2.184 2.976 -7.215 1.00 94.88 375 HIS A CA 1
ATOM 3042 C C . HIS A 1 375 ? -2.684 4.147 -6.350 1.00 94.88 375 HIS A C 1
ATOM 3044 O O . HIS A 1 375 ? -2.114 5.227 -6.379 1.00 94.88 375 HIS A O 1
ATOM 3050 N N . ARG A 1 376 ? -3.697 3.953 -5.501 1.00 93.25 376 ARG A N 1
ATOM 3051 C CA . ARG A 1 376 ? -4.264 4.975 -4.593 1.00 93.25 376 ARG A CA 1
ATOM 3052 C C . ARG A 1 376 ? -3.476 5.112 -3.285 1.00 93.25 376 ARG A C 1
ATOM 3054 O O . ARG A 1 376 ? -4.047 5.097 -2.191 1.00 93.25 376 ARG A O 1
ATOM 3061 N N . TYR A 1 377 ? -2.150 5.177 -3.375 1.00 89.81 377 TYR A N 1
ATOM 3062 C CA . TYR A 1 377 ? -1.269 5.103 -2.210 1.00 89.81 377 TYR A CA 1
ATOM 3063 C C . TYR A 1 377 ? -1.518 6.239 -1.221 1.00 89.81 377 TYR A C 1
ATOM 3065 O O . TYR A 1 377 ? -1.398 7.417 -1.555 1.00 89.81 377 TYR A O 1
ATOM 3073 N N . TRP A 1 378 ? -1.814 5.861 0.026 1.00 88.88 378 TRP A N 1
ATOM 3074 C CA . TRP A 1 378 ? -1.931 6.780 1.161 1.00 88.88 378 TRP A CA 1
ATOM 3075 C C . TRP A 1 378 ? -2.882 7.960 0.912 1.00 88.88 378 TRP A C 1
ATOM 3077 O O . TRP A 1 378 ? -2.656 9.084 1.354 1.00 88.88 378 TRP A O 1
ATOM 3087 N N . ALA A 1 379 ? -3.967 7.701 0.185 1.00 91.94 379 ALA A N 1
ATOM 3088 C CA . ALA A 1 379 ? -4.907 8.736 -0.213 1.00 91.94 379 ALA A CA 1
ATOM 3089 C C . ALA A 1 379 ? -5.815 9.234 0.924 1.00 91.94 379 ALA A C 1
ATOM 3091 O O . ALA A 1 379 ? -6.564 10.168 0.719 1.00 91.94 379 ALA A O 1
ATOM 3092 N N . GLY A 1 380 ? -5.797 8.622 2.108 1.00 92.81 380 GLY A N 1
ATOM 3093 C CA . GLY A 1 380 ? -6.775 8.877 3.181 1.00 92.81 380 GLY A CA 1
ATOM 3094 C C . GLY A 1 380 ? -8.134 8.199 2.957 1.00 92.81 380 GLY A C 1
ATOM 3095 O O . GLY A 1 380 ? -9.091 8.468 3.684 1.00 92.81 380 GLY A O 1
ATOM 3096 N N . ASN A 1 381 ? -8.221 7.335 1.939 1.00 94.00 381 ASN A N 1
ATOM 3097 C CA . ASN A 1 381 ? -9.447 6.679 1.498 1.00 94.00 381 ASN A CA 1
ATOM 3098 C C . ASN A 1 381 ? -9.177 5.289 0.898 1.00 94.00 381 ASN A C 1
ATOM 3100 O O . ASN A 1 381 ? -8.937 5.127 -0.301 1.00 94.00 381 ASN A O 1
ATOM 3104 N N . TRP A 1 382 ? -9.214 4.272 1.749 1.00 93.19 382 TRP A N 1
ATOM 3105 C CA . TRP A 1 382 ? -9.129 2.865 1.370 1.00 93.19 382 TRP A CA 1
ATOM 3106 C C . TRP A 1 382 ? -9.955 2.032 2.348 1.00 93.19 382 TRP A C 1
ATOM 3108 O O . TRP A 1 382 ? -10.309 2.513 3.425 1.00 93.19 382 TRP A O 1
ATOM 3118 N N . VAL A 1 383 ? -10.282 0.796 1.967 1.00 94.50 383 VAL A N 1
ATOM 3119 C CA . VAL A 1 383 ? -11.053 -0.105 2.829 1.00 94.50 383 VAL A CA 1
ATOM 3120 C C . VAL A 1 383 ? -10.290 -0.328 4.134 1.00 94.50 383 VAL A C 1
ATOM 3122 O O . VAL A 1 383 ? -9.118 -0.694 4.095 1.00 94.50 383 VAL A O 1
ATOM 3125 N N . GLN A 1 384 ? -10.942 -0.122 5.274 1.00 93.88 384 GLN A N 1
ATOM 3126 C CA . GLN A 1 384 ? -10.394 -0.443 6.592 1.00 93.88 384 GLN A CA 1
ATOM 3127 C C . GLN A 1 384 ? -11.121 -1.649 7.155 1.00 93.88 384 GLN A C 1
ATOM 3129 O O . GLN A 1 384 ? -12.343 -1.764 7.019 1.00 93.88 384 GLN A O 1
ATOM 3134 N N . THR A 1 385 ? -10.381 -2.524 7.827 1.00 94.31 385 THR A N 1
ATOM 3135 C CA . THR A 1 385 ? -10.976 -3.625 8.575 1.00 94.31 385 THR A CA 1
ATOM 3136 C C . THR A 1 385 ? -10.364 -3.743 9.960 1.00 94.31 385 THR A C 1
ATOM 3138 O O . THR A 1 385 ? -9.144 -3.720 10.109 1.00 94.31 385 THR A O 1
ATOM 3141 N N . HIS A 1 386 ? -11.219 -3.875 10.971 1.00 94.62 386 HIS A N 1
ATOM 3142 C CA . HIS A 1 386 ? -10.824 -3.980 12.372 1.00 94.62 386 HIS A CA 1
ATOM 3143 C C . HIS A 1 386 ? -11.461 -5.212 13.002 1.00 94.62 386 HIS A C 1
ATOM 3145 O O . HIS A 1 386 ? -12.684 -5.286 13.122 1.00 94.62 386 HIS A O 1
ATOM 3151 N N . PHE A 1 387 ? -10.631 -6.173 13.407 1.00 95.50 387 PHE A N 1
ATOM 3152 C CA . PHE A 1 387 ? -11.096 -7.320 14.176 1.00 95.50 387 PHE A CA 1
ATOM 3153 C C . PHE A 1 387 ? -11.258 -6.947 15.645 1.00 95.50 387 PHE A C 1
ATOM 3155 O O . PHE A 1 387 ? -10.385 -6.304 16.233 1.00 95.50 387 PHE A O 1
ATOM 3162 N N . MET A 1 388 ? -12.346 -7.424 16.235 1.00 95.88 388 MET A N 1
ATOM 3163 C CA . MET A 1 388 ? -12.590 -7.447 17.669 1.00 95.88 388 MET A CA 1
ATOM 3164 C C . MET A 1 388 ? -12.777 -8.908 18.074 1.00 95.88 388 MET A C 1
ATOM 3166 O O . MET A 1 388 ? -13.764 -9.541 17.704 1.00 95.88 388 MET A O 1
ATOM 3170 N N . VAL A 1 389 ? -11.812 -9.456 18.813 1.00 96.06 389 VAL A N 1
ATOM 3171 C CA . VAL A 1 389 ? -11.813 -10.857 19.268 1.00 96.06 389 VAL A CA 1
ATOM 3172 C C . VAL A 1 389 ? -12.049 -10.911 20.774 1.00 96.06 389 VAL A C 1
ATOM 3174 O O . VAL A 1 389 ? -11.399 -10.186 21.529 1.00 96.06 389 VAL A O 1
ATOM 3177 N N . ARG A 1 390 ? -12.982 -11.751 21.226 1.00 94.94 390 ARG A N 1
ATOM 3178 C CA . ARG A 1 390 ? -13.356 -11.872 22.639 1.00 94.94 390 ARG A CA 1
ATOM 3179 C C . ARG A 1 390 ? -12.163 -12.349 23.474 1.00 94.94 390 ARG A C 1
ATOM 3181 O O . ARG A 1 390 ? -11.540 -13.359 23.149 1.00 94.94 390 ARG A O 1
ATOM 3188 N N . LYS A 1 391 ? -11.868 -11.663 24.581 1.00 94.00 391 LYS A N 1
ATOM 3189 C CA . LYS A 1 391 ? -10.838 -12.081 25.546 1.00 94.00 391 LYS A CA 1
ATOM 3190 C C . LYS A 1 391 ? -11.412 -13.055 26.567 1.00 94.00 391 LYS A C 1
ATOM 3192 O O . LYS A 1 391 ? -11.896 -12.655 27.620 1.00 94.00 391 LYS A O 1
ATOM 3197 N N . ASN A 1 392 ? -11.353 -14.343 26.260 1.00 94.50 392 ASN A N 1
ATOM 3198 C CA . ASN A 1 392 ? -11.635 -15.401 27.226 1.00 94.50 392 ASN A CA 1
ATOM 3199 C C . ASN A 1 392 ? -10.799 -16.655 26.920 1.00 94.50 392 ASN A C 1
ATOM 3201 O O . ASN A 1 392 ? -10.165 -16.749 25.866 1.00 94.50 392 ASN A O 1
ATOM 3205 N N . GLN A 1 393 ? -10.800 -17.611 27.851 1.00 96.19 393 GLN A N 1
ATOM 3206 C CA . GLN A 1 393 ? -10.020 -18.842 27.716 1.00 96.19 393 GLN A CA 1
ATOM 3207 C C . GLN A 1 393 ? -10.460 -19.683 26.515 1.00 96.19 393 GLN A C 1
ATOM 3209 O O . GLN A 1 393 ? -9.614 -20.135 25.755 1.00 96.19 393 GLN A O 1
ATOM 3214 N N . THR A 1 394 ? -11.768 -19.822 26.284 1.00 96.19 394 THR A N 1
ATOM 3215 C CA . THR A 1 394 ? -12.319 -20.608 25.171 1.00 96.19 394 THR A CA 1
ATOM 3216 C C . THR A 1 394 ? -11.793 -20.140 23.816 1.00 96.19 394 THR A C 1
ATOM 3218 O O . THR A 1 394 ? -11.347 -20.948 23.002 1.00 96.19 394 THR A O 1
ATOM 3221 N N . VAL A 1 395 ? -11.808 -18.829 23.574 1.00 96.25 395 VAL A N 1
ATOM 3222 C CA . VAL A 1 395 ? -11.315 -18.235 22.328 1.00 96.25 395 VAL A CA 1
ATOM 3223 C C . VAL A 1 395 ? -9.800 -18.345 22.240 1.00 96.25 395 VAL A C 1
ATOM 3225 O O . VAL A 1 395 ? -9.273 -18.686 21.181 1.00 96.25 395 VAL A O 1
ATOM 3228 N N . LYS A 1 396 ? -9.085 -18.139 23.351 1.00 95.62 396 LYS A N 1
ATOM 3229 C CA . LYS A 1 396 ? -7.634 -18.342 23.388 1.00 95.62 396 LYS A CA 1
ATOM 3230 C C . LYS A 1 396 ? -7.254 -19.779 23.011 1.00 95.62 396 LYS A C 1
ATOM 3232 O O . LYS A 1 396 ? -6.387 -19.945 22.158 1.00 95.62 396 LYS A O 1
ATOM 3237 N N . ASP A 1 397 ? -7.941 -20.781 23.554 1.00 96.06 397 ASP A N 1
ATOM 3238 C CA . ASP A 1 397 ? -7.694 -22.201 23.274 1.00 96.06 397 ASP A CA 1
ATOM 3239 C C . ASP A 1 397 ? -7.981 -22.572 21.814 1.00 96.06 397 ASP A C 1
ATOM 3241 O O . ASP A 1 397 ? -7.328 -23.452 21.249 1.00 96.06 397 ASP A O 1
ATOM 3245 N N . LYS A 1 398 ? -8.973 -21.925 21.187 1.00 96.19 398 LYS A N 1
ATOM 3246 C CA . LYS A 1 398 ? -9.233 -22.069 19.746 1.00 96.19 398 LYS A CA 1
ATOM 3247 C C . LYS A 1 398 ? -8.062 -21.529 18.929 1.00 96.19 398 LYS A C 1
ATOM 3249 O O . LYS A 1 398 ? -7.582 -22.215 18.033 1.00 96.19 398 LYS A O 1
ATOM 3254 N N . LEU A 1 399 ? -7.569 -20.341 19.278 1.00 95.38 399 LEU A N 1
ATOM 3255 C CA . LEU A 1 399 ? -6.434 -19.713 18.603 1.00 95.38 399 LEU A CA 1
ATOM 3256 C C . LEU A 1 399 ? -5.106 -20.450 18.843 1.00 95.38 399 LEU A C 1
ATOM 3258 O O . LEU A 1 399 ? -4.298 -20.530 17.925 1.00 95.38 399 LEU A O 1
ATOM 3262 N N . ASP A 1 400 ? -4.893 -21.047 20.019 1.00 94.06 400 ASP A N 1
ATOM 3263 C CA . ASP A 1 400 ? -3.695 -21.851 20.325 1.00 94.06 400 ASP A CA 1
ATOM 3264 C C . ASP A 1 400 ? -3.598 -23.138 19.482 1.00 94.06 400 ASP A C 1
ATOM 3266 O O . ASP A 1 400 ? -2.518 -23.710 19.347 1.00 94.06 400 ASP A O 1
ATOM 3270 N N . LYS A 1 401 ? -4.716 -23.607 18.910 1.00 92.69 401 LYS A N 1
ATOM 3271 C CA . LYS A 1 401 ? -4.755 -24.783 18.020 1.00 92.69 401 LYS A CA 1
ATOM 3272 C C . LYS A 1 401 ? -4.428 -24.450 16.566 1.00 92.69 401 LYS A C 1
ATOM 3274 O O . LYS A 1 401 ? -4.241 -25.367 15.767 1.00 92.69 401 LYS A O 1
ATOM 3279 N N . VAL A 1 402 ? -4.397 -23.169 16.215 1.00 91.06 402 VAL A N 1
ATOM 3280 C CA . VAL A 1 402 ? -3.980 -22.710 14.891 1.00 91.06 402 VAL A CA 1
ATOM 3281 C C . VAL A 1 402 ? -2.450 -22.703 14.842 1.00 91.06 402 VAL A C 1
ATOM 3283 O O . VAL A 1 402 ? -1.811 -22.431 15.853 1.00 91.06 402 VAL A O 1
ATOM 3286 N N . ASP A 1 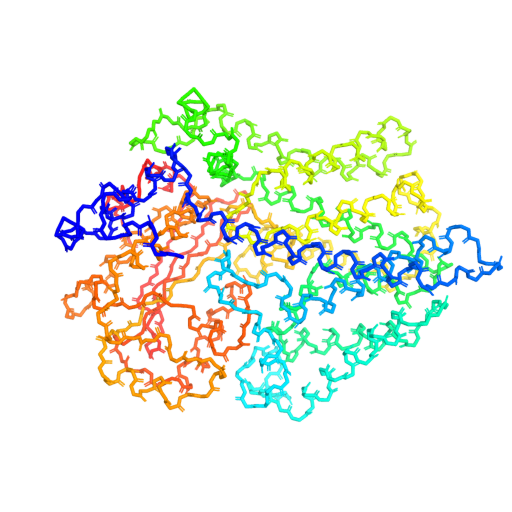403 ? -1.849 -22.986 13.679 1.00 83.56 403 ASP A N 1
ATOM 3287 C CA . ASP A 1 403 ? -0.397 -22.856 13.440 1.00 83.56 403 ASP A CA 1
ATOM 3288 C C . ASP A 1 403 ? -0.109 -21.703 12.455 1.00 83.56 403 ASP A C 1
ATOM 3290 O O . ASP A 1 403 ? -0.016 -21.913 11.241 1.00 83.56 403 ASP A O 1
ATOM 3294 N N . PRO A 1 404 ? 0.038 -20.461 12.950 1.00 78.38 404 PRO A N 1
ATOM 3295 C CA . PRO A 1 404 ? 0.228 -19.260 12.144 1.00 78.38 404 PRO A CA 1
ATOM 3296 C C . PRO A 1 404 ? 1.701 -18.846 12.034 1.00 78.38 404 PRO A C 1
ATOM 3298 O O . PRO A 1 404 ? 1.995 -17.809 11.450 1.00 78.38 404 PRO A O 1
ATOM 3301 N N . ARG A 1 405 ? 2.642 -19.608 12.616 1.00 85.75 405 ARG A N 1
ATOM 3302 C CA . ARG A 1 405 ? 4.078 -19.260 12.771 1.00 85.75 405 ARG A CA 1
ATOM 3303 C C . ARG A 1 405 ? 4.395 -18.065 13.673 1.00 85.75 405 ARG A C 1
ATOM 3305 O O . ARG A 1 405 ? 5.571 -17.804 13.918 1.00 85.75 405 ARG A O 1
ATOM 3312 N N . LEU A 1 406 ? 3.387 -17.376 14.197 1.00 85.31 406 LEU A N 1
ATOM 3313 C CA . LEU A 1 406 ? 3.529 -16.312 15.189 1.00 85.31 406 LEU A CA 1
ATOM 3314 C C . LEU A 1 406 ? 2.803 -16.672 16.491 1.00 85.31 406 LEU A C 1
ATOM 3316 O O . LEU A 1 406 ? 1.829 -17.427 16.449 1.00 85.31 406 LEU A O 1
ATOM 3320 N N . PRO A 1 407 ? 3.230 -16.117 17.643 1.00 87.81 407 PRO A N 1
ATOM 3321 C CA . PRO A 1 407 ? 2.533 -16.306 18.911 1.00 87.81 407 PRO A CA 1
ATOM 3322 C C . PRO A 1 407 ? 1.058 -15.911 18.823 1.00 87.81 407 PRO A C 1
ATOM 3324 O O . PRO A 1 407 ? 0.694 -15.029 18.042 1.00 87.81 407 PRO A O 1
ATOM 3327 N N . ASN A 1 408 ? 0.221 -16.543 19.645 1.00 90.12 408 ASN A N 1
ATOM 3328 C CA . ASN A 1 408 ? -1.198 -16.216 19.735 1.00 90.12 408 ASN A CA 1
ATOM 3329 C C . ASN A 1 408 ? -1.386 -14.714 20.053 1.00 90.12 408 ASN A C 1
ATOM 3331 O O . ASN A 1 408 ? -0.824 -14.235 21.042 1.00 90.12 408 ASN A O 1
ATOM 3335 N N . PRO A 1 409 ? -2.155 -13.957 19.244 1.00 87.44 409 PRO A N 1
ATOM 3336 C CA . PRO A 1 409 ? -2.354 -12.525 19.437 1.00 87.44 409 PRO A CA 1
ATOM 3337 C C . PRO A 1 409 ? -3.256 -12.219 20.637 1.00 87.44 409 PRO A C 1
ATOM 3339 O O . PRO A 1 409 ? -3.336 -11.065 21.058 1.00 87.44 409 PRO A O 1
ATOM 3342 N N . LEU A 1 410 ? -3.953 -13.224 21.177 1.00 90.69 410 LEU A N 1
ATOM 3343 C CA . LEU A 1 410 ? -4.833 -13.095 22.326 1.00 90.69 410 LEU A CA 1
ATOM 3344 C C . LEU A 1 410 ? -4.093 -13.455 23.620 1.00 90.69 410 LEU A C 1
ATOM 3346 O O . LEU A 1 410 ? -4.013 -14.617 24.021 1.00 90.69 410 LEU A O 1
ATOM 3350 N N . SER A 1 411 ? -3.579 -12.429 24.296 1.00 84.44 411 SER A N 1
ATOM 3351 C CA . SER A 1 411 ? -3.105 -12.547 25.675 1.00 84.44 411 SER A CA 1
ATOM 3352 C C . SER A 1 411 ? -4.254 -12.316 26.656 1.00 84.44 411 SER A C 1
ATOM 3354 O O . SER A 1 411 ? -4.997 -11.342 26.517 1.00 84.44 411 SER A O 1
ATOM 3356 N N . LEU A 1 412 ? -4.374 -13.192 27.656 1.00 87.31 412 LEU A N 1
ATOM 3357 C CA . LEU A 1 412 ? -5.273 -12.999 28.802 1.00 87.31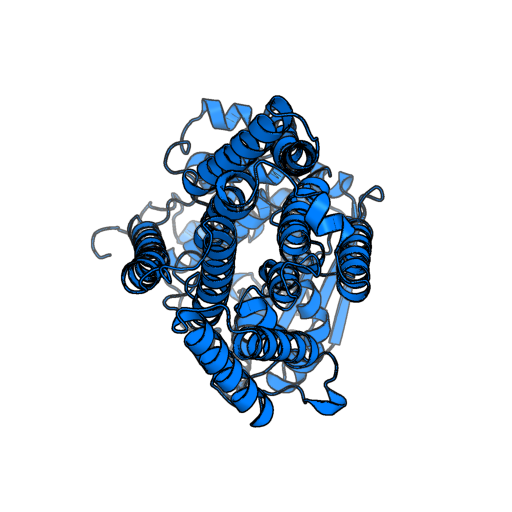 412 LEU A CA 1
ATOM 3358 C C . LEU A 1 412 ? -4.559 -12.365 30.000 1.00 87.31 412 LEU A C 1
ATOM 3360 O O . LEU A 1 412 ? -5.218 -11.892 30.922 1.00 87.31 412 LEU A O 1
ATOM 3364 N N . GLU A 1 413 ? -3.225 -12.322 29.972 1.00 85.12 413 GLU A N 1
ATOM 3365 C CA . GLU A 1 413 ? -2.443 -11.634 30.992 1.00 85.12 413 GLU A CA 1
ATOM 3366 C C . GLU A 1 413 ? -2.747 -10.130 30.972 1.00 85.12 413 GLU A C 1
ATOM 3368 O O . GLU A 1 413 ? -2.881 -9.549 29.880 1.00 85.12 413 GLU A O 1
ATOM 3373 N N . PRO A 1 414 ? -2.811 -9.472 32.147 1.00 80.69 414 PRO A N 1
ATOM 3374 C CA . PRO A 1 414 ? -2.984 -8.032 32.227 1.00 80.69 414 PRO A CA 1
ATOM 3375 C C . PRO A 1 414 ? -1.938 -7.323 31.370 1.00 80.69 414 PRO A C 1
ATOM 3377 O O . PRO A 1 414 ? -0.736 -7.389 31.626 1.00 80.69 414 PRO A O 1
ATOM 3380 N N . THR A 1 415 ? -2.399 -6.637 30.327 1.00 81.81 415 THR A N 1
ATOM 3381 C CA . THR A 1 415 ? -1.503 -5.864 29.471 1.00 81.81 415 THR A CA 1
ATOM 3382 C C . THR A 1 415 ? -0.972 -4.678 30.280 1.00 81.81 415 THR A C 1
ATOM 3384 O O . THR A 1 415 ? -1.780 -3.933 30.845 1.00 81.81 415 THR A O 1
ATOM 3387 N N . PRO A 1 416 ? 0.357 -4.473 30.354 1.00 86.06 416 PRO A N 1
ATOM 3388 C CA . PRO A 1 416 ? 0.930 -3.284 30.969 1.00 86.06 416 PRO A CA 1
ATOM 3389 C C . PRO A 1 416 ? 0.265 -2.010 30.442 1.00 86.06 416 PRO A C 1
ATOM 3391 O O . PRO A 1 416 ? 0.018 -1.891 29.239 1.00 86.06 416 PRO A O 1
ATOM 3394 N N . TYR A 1 417 ? -0.015 -1.056 31.333 1.00 85.75 417 TYR A N 1
ATOM 3395 C CA . TYR A 1 417 ? -0.809 0.131 31.004 1.00 85.75 417 TYR A CA 1
ATOM 3396 C C . TYR A 1 417 ? -0.235 0.888 29.800 1.00 85.75 417 TYR A C 1
ATOM 3398 O O . TYR A 1 417 ? -0.947 1.172 28.836 1.00 85.75 417 TYR A O 1
ATOM 3406 N N . TYR A 1 418 ? 1.079 1.104 29.794 1.00 83.56 418 TYR A N 1
ATOM 3407 C CA . TYR A 1 418 ? 1.751 1.774 28.689 1.00 83.56 418 TYR A CA 1
ATOM 3408 C C . TYR A 1 418 ? 1.594 1.052 27.338 1.00 83.56 418 TYR A C 1
ATOM 3410 O O . TYR A 1 418 ? 1.474 1.716 26.308 1.00 83.56 418 TYR A O 1
ATOM 3418 N N . LEU A 1 419 ? 1.559 -0.290 27.307 1.00 81.50 419 LEU A N 1
ATOM 3419 C CA . LEU A 1 419 ? 1.334 -1.052 26.071 1.00 81.50 419 LEU A CA 1
ATOM 3420 C C . LEU A 1 419 ? -0.099 -0.880 25.569 1.00 81.50 419 LEU A C 1
ATOM 3422 O O . LEU A 1 419 ? -0.301 -0.766 24.360 1.00 81.50 419 LEU A O 1
ATOM 3426 N N . MET A 1 420 ? -1.077 -0.793 26.479 1.00 84.88 420 MET A N 1
ATOM 3427 C CA . MET A 1 420 ? -2.450 -0.451 26.106 1.00 84.88 420 MET A CA 1
ATOM 3428 C C . MET A 1 420 ? -2.488 0.930 25.445 1.00 84.88 420 MET A C 1
ATOM 3430 O O . MET A 1 420 ? -3.005 1.053 24.337 1.00 84.88 420 MET A O 1
ATOM 3434 N N . CYS A 1 421 ? -1.877 1.948 26.061 1.00 86.56 421 CYS A N 1
ATOM 3435 C CA . CYS A 1 421 ? -1.807 3.298 25.494 1.00 86.56 421 CYS A CA 1
ATOM 3436 C C . CYS A 1 421 ? -1.134 3.321 24.114 1.00 86.56 421 CYS A C 1
ATOM 3438 O O . CYS A 1 421 ? -1.655 3.928 23.178 1.00 86.56 421 CYS A O 1
ATOM 3440 N N . LEU A 1 422 ? -0.006 2.619 23.956 1.00 83.25 422 LEU A N 1
ATOM 3441 C CA . LEU A 1 422 ? 0.685 2.505 22.669 1.00 83.25 422 LEU A CA 1
ATOM 3442 C C . LEU A 1 422 ? -0.180 1.834 21.594 1.00 83.25 422 LEU A C 1
ATOM 3444 O O . LEU A 1 422 ? -0.078 2.218 20.431 1.00 83.25 422 LEU A O 1
ATOM 3448 N N . GLY A 1 423 ? -1.052 0.891 21.966 1.00 82.94 423 GLY A N 1
ATOM 3449 C CA . GLY A 1 423 ? -2.005 0.258 21.050 1.00 82.94 423 GLY A CA 1
ATOM 3450 C C . GLY A 1 423 ? -3.056 1.223 20.488 1.00 82.94 423 GLY A C 1
ATOM 3451 O O . GLY A 1 423 ? -3.427 1.113 19.320 1.00 82.94 423 GLY A O 1
ATOM 3452 N N . TYR A 1 424 ? -3.489 2.219 21.269 1.00 89.44 424 TYR A N 1
ATOM 3453 C CA . TYR A 1 424 ? -4.453 3.226 20.803 1.00 89.44 424 TYR A CA 1
ATOM 3454 C C . TYR A 1 424 ? -3.834 4.271 19.861 1.00 89.44 424 TYR A C 1
ATOM 3456 O O . TYR A 1 424 ? -4.555 4.860 19.058 1.00 89.44 424 TYR A O 1
ATOM 3464 N N . MET A 1 425 ? -2.517 4.502 19.911 1.00 88.12 425 MET A N 1
ATOM 3465 C CA . MET A 1 425 ? -1.861 5.551 19.115 1.00 88.12 425 MET A CA 1
ATOM 3466 C C . MET A 1 425 ? -1.988 5.337 17.592 1.00 88.12 425 MET A C 1
ATOM 3468 O O . MET A 1 425 ? -2.430 6.263 16.910 1.00 88.12 425 MET A O 1
ATOM 3472 N N . PRO A 1 426 ? -1.677 4.156 17.011 1.00 87.62 426 PRO A N 1
ATOM 3473 C CA . PRO A 1 426 ? -1.929 3.899 15.590 1.00 87.62 426 PRO A CA 1
ATOM 3474 C C . PRO A 1 426 ? -3.411 3.990 15.214 1.00 87.62 426 PRO A C 1
ATOM 3476 O O . PRO A 1 426 ? -3.738 4.450 14.120 1.00 87.62 426 PRO A O 1
ATOM 3479 N N . PHE A 1 427 ? -4.311 3.586 16.115 1.00 90.69 427 PHE A N 1
ATOM 3480 C CA . PHE A 1 427 ? -5.752 3.622 15.873 1.00 90.69 427 PHE A CA 1
ATOM 3481 C C . PHE A 1 427 ? -6.273 5.066 15.805 1.00 90.69 427 PHE A C 1
ATOM 3483 O O . PHE A 1 427 ? -6.928 5.442 14.834 1.00 90.69 427 PHE A O 1
ATOM 3490 N N . ALA A 1 428 ? -5.868 5.912 16.757 1.00 94.19 428 ALA A N 1
ATOM 3491 C CA . ALA A 1 428 ? -6.152 7.346 16.756 1.00 94.19 428 ALA A CA 1
ATOM 3492 C C . ALA A 1 428 ? -5.504 8.071 15.566 1.00 94.19 428 ALA A C 1
ATOM 3494 O O . ALA A 1 428 ? -6.136 8.928 14.951 1.00 94.19 428 ALA A O 1
ATOM 3495 N N . TYR A 1 429 ? -4.273 7.702 15.189 1.00 93.06 429 TYR A N 1
ATOM 3496 C CA . TYR A 1 429 ? -3.636 8.254 13.992 1.00 93.06 429 TYR A CA 1
ATOM 3497 C C . TYR A 1 429 ? -4.433 7.913 12.728 1.00 93.06 429 TYR A C 1
ATOM 3499 O O . TYR A 1 429 ? -4.657 8.774 11.883 1.00 93.06 429 TYR A O 1
ATOM 3507 N N . THR A 1 430 ? -4.881 6.663 12.592 1.00 92.25 430 THR A N 1
ATOM 3508 C CA . THR A 1 430 ? -5.658 6.240 11.419 1.00 92.25 430 THR A CA 1
ATOM 3509 C C . THR A 1 430 ? -6.998 6.975 11.373 1.00 92.25 430 THR A C 1
ATOM 3511 O O . THR A 1 430 ? -7.385 7.442 10.306 1.00 92.25 430 THR A O 1
ATOM 3514 N N . TRP A 1 431 ? -7.651 7.192 12.523 1.00 96.06 431 TRP A N 1
ATOM 3515 C CA . TRP A 1 431 ? -8.825 8.067 12.613 1.00 96.06 431 TRP A CA 1
ATOM 3516 C C . TRP A 1 431 ? -8.530 9.498 12.149 1.00 96.06 431 TRP A C 1
ATOM 3518 O O . TRP A 1 431 ? -9.322 10.075 11.407 1.00 96.06 431 TRP A O 1
ATOM 3528 N N . LEU A 1 432 ? -7.390 10.077 12.543 1.00 95.88 432 LEU A N 1
ATOM 3529 C CA . LEU A 1 432 ? -6.983 11.411 12.096 1.00 95.88 432 LEU A CA 1
ATOM 3530 C C . LEU A 1 432 ? -6.783 11.457 10.581 1.00 95.88 432 LEU A C 1
ATOM 3532 O O . LEU A 1 432 ? -7.309 12.365 9.950 1.00 95.88 432 LEU A O 1
ATOM 3536 N N . ALA A 1 433 ? -6.071 10.471 10.029 1.00 94.06 433 ALA A N 1
ATOM 3537 C CA . ALA A 1 433 ? -5.558 10.462 8.661 1.00 94.06 433 ALA A CA 1
ATOM 3538 C C . ALA A 1 433 ? -6.505 9.876 7.602 1.00 94.06 433 ALA A C 1
ATOM 3540 O O . ALA A 1 433 ? -6.151 9.856 6.424 1.00 94.06 433 ALA A O 1
ATOM 3541 N N . THR A 1 434 ? -7.676 9.359 7.983 1.00 94.62 434 THR A N 1
ATOM 3542 C CA . THR A 1 434 ? -8.595 8.710 7.035 1.00 94.62 434 THR A CA 1
ATOM 3543 C C . THR A 1 434 ? -10.045 9.104 7.279 1.00 94.62 434 THR A C 1
ATOM 3545 O O . THR A 1 434 ? -10.507 9.226 8.414 1.00 94.62 434 THR A O 1
ATOM 3548 N N . MET A 1 435 ? -10.775 9.327 6.187 1.00 95.50 435 MET A N 1
ATOM 3549 C CA . MET A 1 435 ? -12.130 9.876 6.253 1.00 95.50 435 MET A CA 1
ATOM 3550 C C . MET A 1 435 ? -13.177 8.835 6.659 1.00 95.50 435 MET A C 1
ATOM 3552 O O . MET A 1 435 ? -14.085 9.127 7.427 1.00 95.50 435 MET A O 1
ATOM 3556 N N . ASN A 1 436 ? -13.065 7.601 6.173 1.00 94.44 436 ASN A N 1
ATOM 3557 C CA . ASN A 1 436 ? -14.026 6.545 6.499 1.00 94.44 436 ASN A CA 1
ATOM 3558 C C . ASN A 1 436 ? -13.938 6.106 7.971 1.00 94.44 436 ASN A C 1
ATOM 3560 O O . ASN A 1 436 ? -14.930 5.660 8.543 1.00 94.44 436 ASN A O 1
ATOM 3564 N N . MET A 1 437 ? -12.790 6.321 8.620 1.00 96.00 437 MET A N 1
ATOM 3565 C CA . MET A 1 437 ? -12.609 6.046 10.045 1.00 96.00 437 MET A CA 1
ATOM 3566 C C . MET A 1 437 ? -13.350 7.001 10.973 1.00 96.00 437 MET A C 1
ATOM 3568 O O . MET A 1 437 ? -13.450 6.688 12.158 1.00 96.00 437 MET A O 1
ATOM 3572 N N . LYS A 1 438 ? -13.888 8.134 10.491 1.00 96.62 438 LYS A N 1
ATOM 3573 C CA . LYS A 1 438 ? -14.521 9.124 11.379 1.00 96.62 438 LYS A CA 1
ATOM 3574 C C . LYS A 1 438 ? -15.639 8.525 12.230 1.00 96.62 438 LYS A C 1
ATOM 3576 O O . LYS A 1 438 ? -15.789 8.909 13.384 1.00 96.62 438 LYS A O 1
ATOM 3581 N N . CYS A 1 439 ? -16.319 7.504 11.715 1.00 96.19 439 CYS A N 1
ATOM 3582 C CA . CYS A 1 439 ? -17.424 6.826 12.378 1.00 96.19 439 CYS A CA 1
ATOM 3583 C C . CYS A 1 439 ? -17.058 5.598 13.243 1.00 96.19 439 CYS A C 1
ATOM 3585 O O . CYS A 1 439 ? -17.950 4.968 13.813 1.00 96.19 439 CYS A O 1
ATOM 3587 N N . ILE A 1 440 ? -15.771 5.244 13.367 1.00 96.06 440 ILE A N 1
ATOM 3588 C CA . ILE A 1 440 ? -15.342 3.969 13.970 1.00 96.06 440 ILE A CA 1
ATOM 3589 C C . ILE A 1 440 ? -15.791 3.781 15.425 1.00 96.06 440 ILE A C 1
ATOM 3591 O O . ILE A 1 440 ? -16.139 2.669 15.807 1.00 96.06 440 ILE A O 1
ATOM 3595 N N . VAL A 1 441 ? -15.812 4.846 16.237 1.00 96.44 441 VAL A N 1
ATOM 3596 C CA . VAL A 1 441 ? -16.196 4.763 17.659 1.00 96.44 441 VAL A CA 1
ATOM 3597 C C . VAL A 1 441 ? -17.635 4.280 17.797 1.00 96.44 441 VAL A C 1
ATOM 3599 O O . VAL A 1 441 ? -17.888 3.373 18.585 1.00 96.44 441 VAL A O 1
ATOM 3602 N N . ARG A 1 442 ? -18.554 4.807 16.981 1.00 95.88 442 ARG A N 1
ATOM 3603 C CA . ARG A 1 442 ? -19.940 4.336 16.951 1.00 95.88 442 ARG A CA 1
ATOM 3604 C C . ARG A 1 442 ? -20.041 2.859 16.573 1.00 95.88 442 ARG A C 1
ATOM 3606 O O . ARG A 1 442 ? -20.758 2.120 17.233 1.00 95.88 442 ARG A O 1
ATOM 3613 N N . LEU A 1 443 ? -19.305 2.407 15.559 1.00 96.19 443 LEU A N 1
ATOM 3614 C CA . LEU A 1 443 ? -19.353 0.997 15.152 1.00 96.19 443 LEU A CA 1
ATOM 3615 C C . LEU A 1 443 ? -18.765 0.058 16.213 1.00 96.19 443 LEU A C 1
ATOM 3617 O O . LEU A 1 443 ? -19.272 -1.045 16.401 1.00 96.19 443 LEU A O 1
ATOM 3621 N N . VAL A 1 444 ? -17.728 0.494 16.933 1.00 96.06 444 VAL A N 1
ATOM 3622 C CA . VAL A 1 444 ? -17.203 -0.251 18.083 1.00 96.06 444 VAL A CA 1
ATOM 3623 C C . VAL A 1 444 ? -18.257 -0.332 19.185 1.00 96.06 444 VAL A C 1
ATOM 3625 O O . VAL A 1 444 ? -18.527 -1.425 19.668 1.00 96.06 444 VAL A O 1
ATOM 3628 N N . GLU A 1 445 ? -18.892 0.782 19.553 1.00 94.56 445 GLU A N 1
ATOM 3629 C CA . GLU A 1 445 ? -19.976 0.790 20.547 1.00 94.56 445 GLU A CA 1
ATOM 3630 C C . GLU A 1 445 ? -21.153 -0.098 20.125 1.00 94.56 445 GLU A C 1
ATOM 3632 O O . GLU A 1 445 ? -21.715 -0.819 20.948 1.00 94.56 445 GLU A O 1
ATOM 3637 N N . ASP A 1 446 ? -21.493 -0.117 18.838 1.00 94.25 446 ASP A N 1
ATOM 3638 C CA . ASP A 1 446 ? -22.516 -1.010 18.309 1.00 94.25 446 ASP A CA 1
ATOM 3639 C C . ASP A 1 446 ? -22.150 -2.481 18.560 1.00 94.25 446 ASP A C 1
ATOM 3641 O O . ASP A 1 446 ? -22.999 -3.215 19.058 1.00 94.25 446 ASP A O 1
ATOM 3645 N N . VAL A 1 447 ? -20.897 -2.896 18.315 1.00 95.00 447 VAL A N 1
ATOM 3646 C CA . VAL A 1 447 ? -20.400 -4.246 18.658 1.00 95.00 447 VAL A CA 1
ATOM 3647 C C . VAL A 1 447 ? -20.462 -4.506 20.165 1.00 95.00 447 VAL A C 1
ATOM 3649 O O . VAL A 1 447 ? -20.917 -5.570 20.583 1.00 95.00 447 VAL A O 1
ATOM 3652 N N . LEU A 1 448 ? -20.048 -3.544 20.999 1.00 94.38 448 LEU A N 1
ATOM 3653 C CA . LEU A 1 448 ? -20.049 -3.707 22.459 1.00 94.38 448 LEU A CA 1
ATOM 3654 C C . LEU A 1 448 ? -21.456 -3.929 23.031 1.00 94.38 448 LEU A C 1
ATOM 3656 O O . LEU A 1 448 ? -21.605 -4.607 24.052 1.00 94.38 448 LEU A O 1
ATOM 3660 N N . ASN A 1 449 ? -22.472 -3.380 22.365 1.00 91.38 449 ASN A N 1
ATOM 3661 C CA . ASN A 1 449 ? -23.878 -3.506 22.733 1.00 91.38 449 ASN A CA 1
ATOM 3662 C C . ASN A 1 449 ? -24.585 -4.709 22.075 1.00 91.38 449 ASN A C 1
ATOM 3664 O O . ASN A 1 449 ? -25.761 -4.939 22.361 1.00 91.38 449 ASN A O 1
ATOM 3668 N N . MET A 1 450 ? -23.907 -5.500 21.229 1.00 88.44 450 MET A N 1
ATOM 3669 C CA . MET A 1 450 ? -24.483 -6.730 20.672 1.00 88.44 450 MET A CA 1
ATOM 3670 C C . MET A 1 450 ? -24.547 -7.840 21.731 1.00 88.44 450 MET A C 1
ATOM 3672 O O . MET A 1 450 ? -23.540 -8.220 22.326 1.00 88.44 450 MET A O 1
ATOM 3676 N N . GLY A 1 451 ? -25.740 -8.408 21.938 1.00 72.81 451 GLY A N 1
ATOM 3677 C CA . GLY A 1 451 ? -25.954 -9.544 22.839 1.00 72.81 451 GLY A CA 1
ATOM 3678 C C . GLY A 1 451 ? -25.784 -9.180 24.319 1.00 72.81 451 GLY A C 1
ATOM 3679 O O . GLY A 1 451 ? -26.515 -8.347 24.853 1.00 72.81 451 GLY A O 1
ATOM 3680 N N . SER A 1 452 ? -24.841 -9.833 25.006 1.00 69.44 452 SER A N 1
ATOM 3681 C CA . SER A 1 452 ? -24.485 -9.514 26.392 1.00 69.44 452 SER A CA 1
ATOM 3682 C C . SER A 1 452 ? -23.622 -8.253 26.409 1.00 69.44 452 SER A C 1
ATOM 3684 O O . SER A 1 452 ? -22.446 -8.349 26.074 1.00 69.44 452 SER A O 1
ATOM 3686 N N . ARG A 1 453 ? -24.180 -7.095 26.781 1.00 78.56 453 ARG A N 1
ATOM 3687 C CA . ARG A 1 453 ? -23.456 -5.812 26.853 1.00 78.56 453 ARG A CA 1
ATOM 3688 C C . ARG A 1 453 ? -22.052 -5.988 27.451 1.00 78.56 453 ARG A C 1
ATOM 3690 O O . ARG A 1 453 ? -21.909 -6.446 28.584 1.00 78.56 453 ARG A O 1
ATOM 3697 N N . THR A 1 454 ? -21.036 -5.640 26.670 1.00 89.56 454 THR A N 1
ATOM 3698 C CA . THR A 1 454 ? -19.613 -5.805 27.003 1.00 89.56 454 THR A CA 1
ATOM 3699 C C . THR A 1 454 ? -18.930 -4.452 27.156 1.00 89.56 454 THR A C 1
ATOM 3701 O O . THR A 1 454 ? -19.478 -3.412 26.792 1.00 89.56 454 THR A O 1
ATOM 3704 N N . THR A 1 455 ? -17.712 -4.464 27.682 1.00 91.19 455 THR A N 1
ATOM 3705 C CA . THR A 1 455 ? -16.814 -3.310 27.690 1.00 91.19 455 THR A CA 1
ATOM 3706 C C . THR A 1 455 ? -15.702 -3.504 26.667 1.00 91.19 455 THR A C 1
ATOM 3708 O O . THR A 1 455 ? -15.378 -4.628 26.289 1.00 91.19 455 THR A O 1
ATOM 3711 N N . VAL A 1 456 ? -15.065 -2.414 26.232 1.00 89.75 456 VAL A N 1
ATOM 3712 C CA . VAL A 1 456 ? -13.947 -2.473 25.272 1.00 89.75 456 VAL A CA 1
ATOM 3713 C C . VAL A 1 456 ? -12.787 -3.350 25.757 1.00 89.75 456 VAL A C 1
ATOM 3715 O O . VAL A 1 456 ? -12.086 -3.953 24.948 1.00 89.75 456 VAL A O 1
ATOM 3718 N N . ASP A 1 457 ? -12.593 -3.459 27.073 1.00 89.69 457 ASP A N 1
ATOM 3719 C CA . ASP A 1 457 ? -11.497 -4.230 27.654 1.00 89.69 457 ASP A CA 1
ATOM 3720 C C . ASP A 1 457 ? -11.721 -5.745 27.545 1.00 89.69 457 ASP A C 1
ATOM 3722 O O . ASP A 1 457 ? -10.737 -6.488 27.507 1.00 89.69 457 ASP A O 1
ATOM 3726 N N . ASP A 1 458 ? -12.969 -6.186 27.343 1.00 91.75 458 ASP A N 1
ATOM 3727 C CA . ASP A 1 458 ? -13.336 -7.582 27.068 1.00 91.75 458 ASP A CA 1
ATOM 3728 C C . ASP A 1 458 ? -12.963 -8.050 25.648 1.00 91.75 458 ASP A C 1
ATOM 3730 O O . ASP A 1 458 ? -13.192 -9.212 25.288 1.00 91.75 458 ASP A O 1
ATOM 3734 N N . TRP A 1 459 ? -12.414 -7.149 24.828 1.00 92.69 459 TRP A N 1
ATOM 3735 C CA . TRP A 1 459 ? -12.079 -7.382 23.428 1.00 92.69 459 TRP A CA 1
ATOM 3736 C C . TRP A 1 459 ? -10.611 -7.077 23.140 1.00 92.69 459 TRP A C 1
ATOM 3738 O O . TRP A 1 459 ? -10.007 -6.145 23.678 1.00 92.69 459 TRP A O 1
ATOM 3748 N N . ALA A 1 460 ? -10.012 -7.881 22.269 1.00 91.56 460 ALA A N 1
ATOM 3749 C CA . ALA A 1 460 ? -8.707 -7.638 21.682 1.00 91.56 460 ALA A CA 1
ATOM 3750 C C . ALA A 1 460 ? -8.882 -7.096 20.262 1.00 91.56 460 ALA A C 1
ATOM 3752 O O . ALA A 1 460 ? -9.524 -7.727 19.422 1.00 91.56 460 ALA A O 1
ATOM 3753 N N . PHE A 1 461 ? -8.269 -5.944 19.996 1.00 90.56 461 PHE A N 1
ATOM 3754 C CA . PHE A 1 461 ? -8.092 -5.430 18.643 1.00 90.56 461 PHE A CA 1
ATOM 3755 C C . PHE A 1 461 ? -6.801 -6.020 18.083 1.00 90.56 461 PHE A C 1
ATOM 3757 O O . PHE A 1 461 ? -5.714 -5.672 18.544 1.00 90.56 461 PHE A O 1
ATOM 3764 N N . CYS A 1 462 ? -6.904 -6.942 17.127 1.00 86.12 462 CYS A N 1
ATOM 3765 C CA . CYS A 1 462 ? -5.742 -7.645 16.585 1.00 86.12 462 CYS A CA 1
ATOM 3766 C C . CYS A 1 462 ? -5.783 -7.760 15.056 1.00 86.12 462 CYS A C 1
ATOM 3768 O O . CYS A 1 462 ? -6.840 -7.774 14.432 1.00 86.12 462 CYS A O 1
ATOM 3770 N N . GLY A 1 463 ? -4.611 -7.849 14.426 1.00 85.69 463 GLY A N 1
ATOM 3771 C CA . GLY A 1 463 ? -4.492 -8.106 12.989 1.00 85.69 463 GLY A CA 1
ATOM 3772 C C . GLY A 1 463 ? -4.649 -9.592 12.676 1.00 85.69 463 GLY A C 1
ATOM 3773 O O . GLY A 1 463 ? -3.668 -10.227 12.296 1.00 85.69 463 GLY A O 1
ATOM 3774 N N . LEU A 1 464 ? -5.849 -10.156 12.867 1.00 90.44 464 LEU A N 1
ATOM 3775 C CA . LEU A 1 464 ? -6.084 -11.603 12.754 1.00 90.44 464 LEU A CA 1
ATOM 3776 C C . LEU A 1 464 ? -5.725 -12.151 11.363 1.00 90.44 464 LEU A C 1
ATOM 3778 O O . LEU A 1 464 ? -5.085 -13.192 11.256 1.00 90.44 464 LEU A O 1
ATOM 3782 N N . GLN A 1 465 ? -6.062 -11.409 10.305 1.00 90.25 465 GLN A N 1
ATOM 3783 C CA . GLN A 1 465 ? -5.652 -11.731 8.937 1.00 90.25 465 GLN A CA 1
ATOM 3784 C C . GLN A 1 465 ? -4.125 -11.839 8.825 1.00 90.25 465 GLN A C 1
ATOM 3786 O O . GLN A 1 465 ? -3.616 -12.895 8.461 1.00 90.25 465 GLN A O 1
ATOM 3791 N N . SER A 1 466 ? -3.390 -10.782 9.189 1.00 87.44 466 SER A N 1
ATOM 3792 C CA . SER A 1 466 ? -1.926 -10.772 9.093 1.00 87.44 466 SER A CA 1
ATOM 3793 C C . SER A 1 466 ? -1.269 -11.867 9.933 1.00 87.44 466 SER A C 1
ATOM 3795 O O . SER A 1 466 ? -0.263 -12.438 9.523 1.00 87.44 466 SER A O 1
ATOM 3797 N N . TRP A 1 467 ? -1.856 -12.197 11.087 1.00 89.38 467 TRP A N 1
ATOM 3798 C CA . TRP A 1 467 ? -1.405 -13.303 11.925 1.00 89.38 467 TRP A CA 1
ATOM 3799 C C . TRP A 1 467 ? -1.577 -14.666 11.237 1.00 89.38 467 TRP A C 1
ATOM 3801 O O . TRP A 1 467 ? -0.666 -15.486 11.284 1.00 89.38 467 TRP A O 1
ATOM 3811 N N . LEU A 1 468 ? -2.688 -14.903 10.534 1.00 89.88 468 LEU A N 1
ATOM 3812 C CA . LEU A 1 468 ? -2.950 -16.182 9.859 1.00 89.88 468 LEU A CA 1
ATOM 3813 C C . LEU A 1 468 ? -2.168 -16.362 8.555 1.00 89.88 468 LEU A C 1
ATOM 3815 O O . LEU A 1 468 ? -1.698 -17.465 8.261 1.00 89.88 468 LEU A O 1
ATOM 3819 N N . CYS A 1 469 ? -2.058 -15.305 7.747 1.00 88.06 469 CYS A N 1
ATOM 3820 C CA . CYS A 1 469 ? -1.567 -15.421 6.373 1.00 88.06 469 CYS A CA 1
ATOM 3821 C C . CYS A 1 469 ? -0.257 -14.686 6.070 1.00 88.06 469 CYS A C 1
ATOM 3823 O O . CYS A 1 469 ? 0.251 -14.794 4.944 1.00 88.06 469 CYS A O 1
ATOM 3825 N N . GLY A 1 470 ? 0.301 -13.984 7.055 1.00 86.88 470 GLY A N 1
ATOM 3826 C CA . GLY A 1 470 ? 1.431 -13.079 6.891 1.00 86.88 470 GLY A CA 1
ATOM 3827 C C . GLY A 1 470 ? 0.990 -11.695 6.438 1.00 86.88 470 GLY A C 1
ATOM 3828 O O . GLY A 1 470 ? -0.203 -11.425 6.301 1.00 86.88 470 GLY A O 1
ATOM 3829 N N . GLU A 1 471 ? 1.962 -10.816 6.205 1.00 81.50 471 GLU A N 1
ATOM 3830 C CA . GLU A 1 471 ? 1.719 -9.430 5.808 1.00 81.50 471 GLU A CA 1
ATOM 3831 C C . GLU A 1 471 ? 0.765 -9.347 4.610 1.00 81.50 471 GLU A C 1
ATOM 3833 O O . GLU A 1 471 ? 1.104 -9.746 3.495 1.00 81.50 471 GLU A O 1
ATOM 3838 N N . PHE A 1 472 ? -0.422 -8.784 4.833 1.00 81.06 472 PHE A N 1
ATOM 3839 C CA . PHE A 1 472 ? -1.389 -8.552 3.774 1.00 81.06 472 PHE A CA 1
ATOM 3840 C C . PHE A 1 472 ? -1.997 -7.161 3.921 1.00 81.06 472 PHE A C 1
ATOM 3842 O O . PHE A 1 472 ? -2.832 -6.898 4.780 1.00 81.06 472 PHE A O 1
ATOM 3849 N N . ARG A 1 473 ? -1.508 -6.224 3.105 1.00 76.94 473 ARG A N 1
ATOM 3850 C CA . ARG A 1 473 ? -1.755 -4.790 3.317 1.00 76.94 473 ARG A CA 1
ATOM 3851 C C . ARG A 1 473 ? -3.068 -4.284 2.721 1.00 76.94 473 ARG A C 1
ATOM 3853 O O . ARG A 1 473 ? -3.532 -3.215 3.099 1.00 76.94 473 ARG A O 1
ATOM 3860 N N . ASP A 1 474 ? -3.670 -5.030 1.801 1.00 84.94 474 ASP A N 1
ATOM 3861 C CA . ASP A 1 474 ? -4.891 -4.615 1.109 1.00 84.94 474 ASP A CA 1
ATOM 3862 C C . ASP A 1 474 ? -6.129 -5.218 1.781 1.00 84.94 474 ASP A C 1
ATOM 3864 O O . ASP A 1 474 ? -6.545 -6.343 1.500 1.00 84.94 474 ASP A O 1
ATOM 3868 N N . GLN A 1 475 ? -6.705 -4.457 2.709 1.00 87.56 475 GLN A N 1
ATOM 3869 C CA . GLN A 1 475 ? -7.774 -4.908 3.609 1.00 87.56 475 GLN A CA 1
ATOM 3870 C C . GLN A 1 475 ? -9.116 -5.175 2.898 1.00 87.56 475 GLN A C 1
ATOM 3872 O O . GLN A 1 475 ? -10.050 -5.707 3.496 1.00 87.56 475 GLN A O 1
ATOM 3877 N N . ILE A 1 476 ? -9.232 -4.861 1.603 1.00 90.12 476 ILE A N 1
ATOM 3878 C CA . ILE A 1 476 ? -10.406 -5.219 0.795 1.00 90.12 476 ILE A CA 1
ATOM 3879 C C . ILE A 1 476 ? -10.662 -6.734 0.796 1.00 90.12 476 ILE A C 1
ATOM 3881 O O . ILE A 1 476 ? -11.810 -7.174 0.841 1.00 90.12 476 ILE A O 1
ATOM 3885 N N . TYR A 1 477 ? -9.594 -7.535 0.799 1.00 89.12 477 TYR A N 1
ATOM 3886 C CA . TYR A 1 477 ? -9.687 -8.991 0.723 1.00 89.12 477 TYR A CA 1
ATOM 3887 C C . TYR A 1 477 ? -9.973 -9.641 2.074 1.00 89.12 477 TYR A C 1
ATOM 3889 O O . TYR A 1 477 ? -10.299 -10.824 2.106 1.00 89.12 477 TYR A O 1
ATOM 3897 N N . THR A 1 478 ? -9.891 -8.896 3.182 1.00 90.12 478 THR A N 1
ATOM 3898 C CA . THR A 1 478 ? -10.202 -9.421 4.518 1.00 90.12 478 THR A CA 1
ATOM 3899 C C . THR A 1 478 ? -11.613 -9.991 4.556 1.00 90.12 478 THR A C 1
ATOM 3901 O O . THR A 1 478 ? -11.813 -11.085 5.072 1.00 90.12 478 THR A O 1
ATOM 3904 N N . HIS A 1 479 ? -12.567 -9.304 3.920 1.00 85.75 479 HIS A N 1
ATOM 3905 C CA . HIS A 1 479 ? -13.936 -9.789 3.773 1.00 85.75 479 HIS A CA 1
ATOM 3906 C C . HIS A 1 479 ? -13.995 -11.148 3.058 1.00 85.75 479 HIS A C 1
ATOM 3908 O O . HIS A 1 479 ? -14.572 -12.097 3.579 1.00 85.75 479 HIS A O 1
ATOM 3914 N N . THR A 1 480 ? -13.339 -11.275 1.902 1.00 86.75 480 THR A N 1
ATOM 3915 C CA . THR A 1 480 ? -13.292 -12.529 1.132 1.00 86.75 480 THR A CA 1
ATOM 3916 C C . THR A 1 480 ? -12.594 -13.658 1.893 1.00 86.75 480 THR A C 1
ATOM 3918 O O . THR A 1 480 ? -12.884 -14.829 1.671 1.00 86.75 480 THR A O 1
ATOM 3921 N N . MET A 1 481 ? -11.682 -13.320 2.806 1.00 90.06 481 MET A N 1
ATOM 3922 C CA . MET A 1 481 ? -10.988 -14.286 3.654 1.00 90.06 481 MET A CA 1
ATOM 3923 C C . MET A 1 481 ? -11.779 -14.695 4.900 1.00 90.06 481 MET A C 1
ATOM 3925 O O . MET A 1 481 ? -11.403 -15.686 5.521 1.00 90.06 481 MET A O 1
ATOM 3929 N N . MET A 1 482 ? -12.863 -14.002 5.268 1.00 92.31 482 MET A N 1
ATOM 3930 C CA . MET A 1 482 ? -13.623 -14.313 6.486 1.00 92.31 482 MET A CA 1
ATOM 3931 C C . MET A 1 482 ? -14.081 -15.775 6.581 1.00 92.31 482 MET A C 1
ATOM 3933 O O . MET A 1 482 ? -13.879 -16.362 7.643 1.00 92.31 482 MET A O 1
ATOM 3937 N N . PRO A 1 483 ? -14.602 -16.416 5.513 1.00 92.12 483 PRO A N 1
ATOM 3938 C CA . PRO A 1 483 ? -14.948 -17.836 5.571 1.00 92.12 483 PRO A CA 1
ATOM 3939 C C . PRO A 1 483 ? -13.748 -18.736 5.898 1.00 92.12 483 PRO A C 1
ATOM 3941 O O . PRO A 1 483 ? -13.887 -19.684 6.663 1.00 92.12 483 PRO A O 1
ATOM 3944 N N . LEU A 1 484 ? -12.559 -18.410 5.378 1.00 92.25 484 LEU A N 1
ATOM 3945 C CA . LEU A 1 484 ? -11.326 -19.162 5.637 1.00 92.25 484 LEU A CA 1
ATOM 3946 C C . LEU A 1 484 ? -10.827 -18.959 7.070 1.00 92.25 484 LEU A C 1
ATOM 3948 O O . LEU A 1 484 ? -10.381 -19.901 7.719 1.00 92.25 484 LEU A O 1
ATOM 3952 N N . ILE A 1 485 ? -10.918 -17.724 7.570 1.00 93.12 485 ILE A N 1
ATOM 3953 C CA . ILE A 1 485 ? -10.601 -17.394 8.964 1.00 93.12 485 ILE A CA 1
ATOM 3954 C C . ILE A 1 485 ? -11.536 -18.167 9.898 1.00 93.12 485 ILE A C 1
ATOM 3956 O O . ILE A 1 485 ? -11.079 -18.753 10.877 1.00 93.12 485 ILE A O 1
ATOM 3960 N N . GLN A 1 486 ? -12.829 -18.213 9.581 1.00 95.19 486 GLN A N 1
ATOM 3961 C CA . GLN A 1 486 ? -13.809 -18.952 10.366 1.00 95.19 486 GLN A CA 1
ATOM 3962 C C . GLN A 1 486 ? -13.577 -20.467 10.324 1.00 95.19 486 GLN A C 1
ATOM 3964 O O . GLN A 1 486 ? -13.686 -21.121 11.360 1.00 95.19 486 GLN A O 1
ATOM 3969 N N . GLU A 1 487 ? -13.242 -21.031 9.161 1.00 93.38 487 GLU A N 1
ATOM 3970 C CA . GLU A 1 487 ? -12.907 -22.453 9.016 1.00 93.38 487 GLU A CA 1
ATOM 3971 C C . GLU A 1 487 ? -11.710 -22.845 9.897 1.00 93.38 487 GLU A C 1
ATOM 3973 O O . GLU A 1 487 ? -11.737 -23.886 10.563 1.00 93.38 487 GLU A O 1
ATOM 3978 N N . GLU A 1 488 ? -10.688 -21.984 9.949 1.00 93.06 488 GLU A N 1
ATOM 3979 C CA . GLU A 1 488 ? -9.457 -22.256 10.688 1.00 93.06 488 GLU A CA 1
ATOM 3980 C C . GLU A 1 488 ? -9.601 -22.004 12.197 1.00 93.06 488 GLU A C 1
ATOM 3982 O O . GLU A 1 488 ? -9.200 -22.840 13.007 1.00 93.06 488 GLU A O 1
ATOM 3987 N N . CYS A 1 489 ? -10.198 -20.876 12.593 1.00 95.19 489 CYS A N 1
ATOM 3988 C CA . CYS A 1 489 ? -10.302 -20.475 13.998 1.00 95.19 489 CYS A CA 1
ATOM 3989 C C . CYS A 1 489 ? -11.533 -21.047 14.716 1.00 95.19 489 CYS A C 1
ATOM 3991 O O . CYS A 1 489 ? -11.517 -21.167 15.940 1.00 95.19 489 CYS A O 1
ATOM 3993 N N . LYS A 1 490 ? -12.592 -21.419 13.981 1.00 96.44 490 LYS A N 1
ATOM 3994 C CA . LYS A 1 490 ? -13.823 -22.034 14.515 1.00 96.44 490 LYS A CA 1
ATOM 3995 C C . LYS A 1 490 ? -14.479 -21.211 15.629 1.00 96.44 490 LYS A C 1
ATOM 3997 O O . LYS A 1 490 ? -14.848 -21.744 16.682 1.00 96.44 490 LYS A O 1
ATOM 4002 N N . PHE A 1 491 ? -14.614 -19.905 15.409 1.00 97.00 491 PHE A N 1
ATOM 4003 C CA . PHE A 1 491 ? -15.289 -19.034 16.365 1.00 97.00 491 PHE A CA 1
ATOM 4004 C C . PHE A 1 491 ? -16.766 -19.410 16.499 1.00 97.00 491 PHE A C 1
ATOM 4006 O O . PHE A 1 491 ? -17.419 -19.830 15.541 1.00 97.00 491 PHE A O 1
ATOM 4013 N N . ASP A 1 492 ? -17.291 -19.267 17.707 1.00 96.81 492 ASP A N 1
ATOM 4014 C CA . ASP A 1 492 ? -18.721 -19.268 17.961 1.00 96.81 492 ASP A CA 1
ATOM 4015 C C . ASP A 1 492 ? -19.309 -17.867 17.774 1.00 96.81 492 ASP A C 1
ATOM 4017 O O . ASP A 1 492 ? -18.595 -16.878 17.602 1.00 96.81 492 ASP A O 1
ATOM 4021 N N . GLU A 1 493 ? -20.637 -17.796 17.764 1.00 95.81 493 GLU A N 1
ATOM 4022 C CA . GLU A 1 493 ? -21.354 -16.529 17.659 1.00 95.81 493 GLU A CA 1
ATOM 4023 C C . GLU A 1 493 ? -20.922 -15.584 18.788 1.00 95.81 493 GLU A C 1
ATOM 4025 O O . GLU A 1 493 ? -20.874 -15.975 19.956 1.00 95.81 493 GLU A O 1
ATOM 4030 N N . GLY A 1 494 ? -20.620 -14.336 18.436 1.00 94.19 494 GLY A N 1
ATOM 4031 C CA . GLY A 1 494 ? -20.211 -13.301 19.376 1.00 94.19 494 GLY A CA 1
ATOM 4032 C C . GLY A 1 494 ? -18.777 -13.431 19.891 1.00 94.19 494 GLY A C 1
ATOM 4033 O O . GLY A 1 494 ? -18.403 -12.703 20.811 1.00 94.19 494 GLY A O 1
ATOM 4034 N N . GLU A 1 495 ? -17.957 -14.329 19.335 1.00 95.62 495 GLU A N 1
ATOM 4035 C CA . GLU A 1 495 ? -16.548 -14.458 19.728 1.00 95.62 495 GLU A CA 1
ATOM 4036 C C . GLU A 1 495 ? -15.591 -13.617 18.876 1.00 95.62 495 GLU A C 1
ATOM 4038 O O . GLU A 1 495 ? -14.537 -13.201 19.363 1.00 95.62 495 GLU A O 1
ATOM 4043 N N . CYS A 1 496 ? -15.929 -13.354 17.613 1.00 96.50 496 CYS A N 1
ATOM 4044 C CA . CYS A 1 496 ? -15.098 -12.565 16.710 1.00 96.50 496 CYS A CA 1
ATOM 4045 C C . CYS A 1 496 ? -15.966 -11.720 15.781 1.00 96.50 496 CYS A C 1
ATOM 4047 O O . CYS A 1 496 ? -16.726 -12.257 14.973 1.00 96.50 496 CYS A O 1
ATOM 4049 N N . TYR A 1 497 ? -15.797 -10.402 15.872 1.00 96.56 497 TYR A N 1
ATOM 4050 C CA . TYR A 1 497 ? -16.391 -9.449 14.949 1.00 96.56 497 TYR A CA 1
ATOM 4051 C C . TYR A 1 497 ? -15.333 -8.816 14.043 1.00 96.56 497 TYR A C 1
ATOM 4053 O O . TYR A 1 497 ? -14.195 -8.588 14.456 1.00 96.56 497 TYR A O 1
ATOM 4061 N N . LEU A 1 498 ? -15.728 -8.480 12.817 1.00 96.75 498 LEU A N 1
ATOM 4062 C CA . LEU A 1 498 ? -14.970 -7.645 11.893 1.00 96.75 498 LEU A CA 1
ATOM 4063 C C . LEU A 1 498 ? -15.803 -6.412 11.539 1.00 96.75 498 LEU A C 1
ATOM 4065 O O . LEU A 1 498 ? -16.860 -6.525 10.919 1.00 96.75 498 LEU A O 1
ATOM 4069 N N . ILE A 1 499 ? -15.299 -5.230 11.881 1.00 96.88 499 ILE A N 1
ATOM 4070 C CA . ILE A 1 499 ? -15.842 -3.963 11.389 1.00 96.88 499 ILE A CA 1
ATOM 4071 C C . ILE A 1 499 ? -15.149 -3.650 10.065 1.00 96.88 499 ILE A C 1
ATOM 4073 O O . ILE A 1 499 ? -13.928 -3.483 10.034 1.00 96.88 499 ILE A O 1
ATOM 4077 N N . ARG A 1 500 ? -15.916 -3.563 8.977 1.00 96.38 500 ARG A N 1
ATOM 4078 C CA . ARG A 1 500 ? -15.453 -3.162 7.645 1.00 96.38 500 ARG A CA 1
ATOM 4079 C C . ARG A 1 500 ? -15.972 -1.768 7.320 1.00 96.38 500 ARG A C 1
ATOM 4081 O O . ARG A 1 500 ? -17.176 -1.532 7.332 1.00 96.38 500 ARG A O 1
ATOM 4088 N N . LEU A 1 501 ? -15.063 -0.878 6.947 1.00 96.44 501 LEU A N 1
ATOM 4089 C CA . LEU A 1 501 ? -15.359 0.450 6.423 1.00 96.44 501 LEU A CA 1
ATOM 4090 C C . LEU A 1 501 ? -14.885 0.511 4.975 1.00 96.44 501 LEU A C 1
ATOM 4092 O O . LEU A 1 501 ? -13.692 0.398 4.702 1.00 96.44 501 LEU A O 1
ATOM 4096 N N . GLY A 1 502 ? -15.815 0.674 4.046 1.00 95.69 502 GLY A N 1
ATOM 4097 C CA . GLY A 1 502 ? -15.541 0.830 2.626 1.00 95.69 502 GLY A CA 1
ATOM 4098 C C . GLY A 1 502 ? -14.843 2.148 2.298 1.00 95.69 502 GLY A C 1
ATOM 4099 O O . GLY A 1 502 ? -14.647 3.013 3.159 1.00 95.69 502 GLY A O 1
ATOM 4100 N N . ALA A 1 503 ? -14.461 2.290 1.035 1.00 95.19 503 ALA A N 1
ATOM 4101 C CA . ALA A 1 503 ? -13.805 3.484 0.512 1.00 95.19 503 ALA A CA 1
ATOM 4102 C C . ALA A 1 503 ? -14.770 4.342 -0.321 1.00 95.19 503 ALA A C 1
ATOM 4104 O O . ALA A 1 503 ? -15.594 3.826 -1.075 1.00 95.19 503 ALA A O 1
ATOM 4105 N N . PHE A 1 504 ? -14.637 5.664 -0.219 1.00 95.19 504 PHE A N 1
ATOM 4106 C CA . PHE A 1 504 ? -15.459 6.622 -0.950 1.00 95.19 504 PHE A CA 1
ATOM 4107 C C . PHE A 1 504 ? -15.145 6.603 -2.437 1.00 95.19 504 PHE A C 1
ATOM 4109 O O . PHE A 1 504 ? -13.995 6.773 -2.847 1.00 95.19 504 PHE A O 1
ATOM 4116 N N . ARG A 1 505 ? -16.185 6.437 -3.244 1.00 93.25 505 ARG A N 1
ATOM 4117 C CA . ARG A 1 505 ? -16.093 6.468 -4.703 1.00 93.25 505 ARG A CA 1
ATOM 4118 C C . ARG A 1 505 ? -15.785 7.872 -5.213 1.00 93.25 505 ARG A C 1
ATOM 4120 O O . ARG A 1 505 ? -16.323 8.859 -4.702 1.00 93.25 505 ARG A O 1
ATOM 4127 N N . MET A 1 506 ? -14.980 7.958 -6.271 1.00 89.12 506 MET A N 1
ATOM 4128 C CA . MET A 1 506 ? -14.771 9.213 -6.993 1.00 89.12 506 MET A CA 1
ATOM 4129 C C . MET A 1 506 ? -16.110 9.741 -7.542 1.00 89.12 506 MET A C 1
ATOM 4131 O O . MET A 1 506 ? -16.900 8.978 -8.095 1.00 89.12 506 MET A O 1
ATOM 4135 N N . PHE A 1 507 ? -16.376 11.034 -7.342 1.00 85.00 507 PHE A N 1
ATOM 4136 C CA . PHE A 1 507 ? -17.597 11.776 -7.716 1.00 85.00 507 PHE A CA 1
ATOM 4137 C C . PHE A 1 507 ? -18.916 11.388 -7.026 1.00 85.00 507 PHE A C 1
ATOM 4139 O O . PHE A 1 507 ? -19.786 12.242 -6.902 1.00 85.00 507 PHE A O 1
ATOM 4146 N N . GLN A 1 508 ? -19.089 10.147 -6.560 1.00 85.19 508 GLN A N 1
ATOM 4147 C CA . GLN A 1 508 ? -20.314 9.736 -5.851 1.00 85.19 508 GLN A CA 1
ATOM 4148 C C . GLN A 1 508 ? -20.271 10.057 -4.354 1.00 85.19 508 GLN A C 1
ATOM 4150 O O . GLN A 1 508 ? -21.323 10.213 -3.750 1.00 85.19 508 GLN A O 1
ATOM 4155 N N . HIS A 1 509 ? -19.080 10.163 -3.751 1.00 87.56 509 HIS A N 1
ATOM 4156 C CA . HIS A 1 509 ? -18.912 10.535 -2.338 1.00 87.56 509 HIS A CA 1
ATOM 4157 C C . HIS A 1 509 ? -19.662 9.634 -1.330 1.00 87.56 509 HIS A C 1
ATOM 4159 O O . HIS A 1 509 ? -19.894 10.026 -0.187 1.00 87.56 509 HIS A O 1
ATOM 4165 N N . GLU A 1 510 ? -19.968 8.396 -1.728 1.00 93.38 510 GLU A N 1
ATOM 4166 C CA . GLU A 1 510 ? -20.568 7.354 -0.891 1.00 93.38 510 GLU A CA 1
ATOM 4167 C C . GLU A 1 510 ? -19.592 6.190 -0.662 1.00 93.38 510 GLU A C 1
ATOM 4169 O O . GLU A 1 510 ? -18.772 5.868 -1.530 1.00 93.38 510 GLU A O 1
ATOM 4174 N N . ALA A 1 511 ? -19.719 5.539 0.496 1.00 94.81 511 ALA A N 1
ATOM 4175 C CA . ALA A 1 511 ? -19.076 4.276 0.854 1.00 94.81 511 ALA A CA 1
ATOM 4176 C C . ALA A 1 511 ? -20.052 3.383 1.648 1.00 94.81 511 ALA A C 1
ATOM 4178 O O . ALA A 1 511 ? -21.143 3.811 2.024 1.00 94.81 511 ALA A O 1
ATOM 4179 N N . SER A 1 512 ? -19.664 2.136 1.912 1.00 95.19 512 SER A N 1
ATOM 4180 C CA . SER A 1 512 ? -20.429 1.187 2.738 1.00 95.19 512 SER A CA 1
ATOM 4181 C C . SER A 1 512 ? -19.728 0.920 4.068 1.00 95.19 512 SER A C 1
ATOM 4183 O O . SER A 1 512 ? -18.505 0.998 4.139 1.00 95.19 512 SER A O 1
ATOM 4185 N N . TRP A 1 513 ? -20.465 0.569 5.118 1.00 96.38 513 TRP A N 1
ATOM 4186 C CA . TRP A 1 513 ? -19.899 -0.002 6.342 1.00 96.38 513 TRP A CA 1
ATOM 4187 C C . TRP A 1 513 ? -20.656 -1.267 6.721 1.00 96.38 513 TRP A C 1
ATOM 4189 O O . TRP A 1 513 ? -21.840 -1.401 6.419 1.00 96.38 513 TRP A O 1
ATOM 4199 N N . GLN A 1 514 ? -19.965 -2.211 7.352 1.00 96.62 514 GLN A N 1
ATOM 4200 C CA . GLN A 1 514 ? -20.521 -3.508 7.724 1.00 96.62 514 GLN A CA 1
ATOM 4201 C C . GLN A 1 514 ? -19.896 -4.000 9.032 1.00 96.62 514 GLN A C 1
ATOM 4203 O O . GLN A 1 514 ? -18.701 -3.815 9.265 1.00 96.62 514 GLN A O 1
ATOM 4208 N N . ILE A 1 515 ? -20.698 -4.658 9.865 1.00 96.88 515 ILE A N 1
ATOM 4209 C CA . ILE A 1 515 ? -20.244 -5.441 11.014 1.00 96.88 515 ILE A CA 1
ATOM 4210 C C . ILE A 1 515 ? -20.518 -6.907 10.689 1.00 96.88 515 ILE A C 1
ATOM 4212 O O . ILE A 1 515 ? -21.659 -7.302 10.442 1.00 96.88 515 ILE A O 1
ATOM 4216 N N . TYR A 1 516 ? -19.455 -7.700 10.689 1.00 95.75 516 TYR A N 1
ATOM 4217 C CA . TYR A 1 516 ? -19.491 -9.137 10.469 1.00 95.75 516 TYR A CA 1
ATOM 4218 C C . TYR A 1 516 ? -19.263 -9.859 11.783 1.00 95.75 516 TYR A C 1
ATOM 4220 O O . TYR A 1 516 ? -18.318 -9.533 12.490 1.00 95.75 516 TYR A O 1
ATOM 4228 N N . ASP A 1 517 ? -20.065 -10.873 12.063 1.00 96.06 517 ASP A N 1
ATOM 4229 C CA . ASP A 1 517 ? -19.733 -11.929 13.013 1.00 96.06 517 ASP A CA 1
ATOM 4230 C C . ASP A 1 517 ? -19.078 -13.079 12.234 1.00 96.06 517 ASP A C 1
ATOM 4232 O O . ASP A 1 517 ? -19.575 -13.477 11.177 1.00 96.06 517 ASP A O 1
ATOM 4236 N N . ALA A 1 518 ? -17.957 -13.612 12.724 1.00 95.62 518 ALA A N 1
ATOM 4237 C CA . ALA A 1 518 ? -17.200 -14.636 12.004 1.00 95.62 518 ALA A CA 1
ATOM 4238 C C . ALA A 1 518 ? -18.019 -15.907 11.699 1.00 95.62 518 ALA A C 1
ATOM 4240 O O . ALA A 1 518 ? -17.781 -16.547 10.675 1.00 95.62 518 ALA A O 1
ATOM 4241 N N . LYS A 1 519 ? -19.011 -16.248 12.534 1.00 95.94 519 LYS A N 1
ATOM 4242 C CA . LYS A 1 519 ? -19.894 -17.407 12.348 1.00 95.94 519 LYS A CA 1
ATOM 4243 C C . LYS A 1 519 ? -21.172 -17.065 11.583 1.00 95.94 519 LYS A C 1
ATOM 4245 O O . LYS A 1 519 ? -21.600 -17.869 10.757 1.00 95.94 519 LYS A O 1
ATOM 4250 N N . LYS A 1 520 ? -21.800 -15.914 11.855 1.00 95.38 520 LYS A N 1
ATOM 4251 C CA . LYS A 1 520 ? -23.091 -15.529 11.241 1.00 95.38 520 LYS A CA 1
ATOM 4252 C C . LYS A 1 520 ? -22.973 -14.794 9.904 1.00 95.38 520 LYS A C 1
ATOM 4254 O O . LYS A 1 520 ? -23.951 -14.754 9.163 1.00 95.38 520 LYS A O 1
ATOM 4259 N N . GLY A 1 521 ? -21.817 -14.217 9.585 1.00 95.00 521 GLY A N 1
ATOM 4260 C CA . GLY A 1 521 ? -21.662 -13.313 8.444 1.00 95.00 521 GLY A CA 1
ATOM 4261 C C . GLY A 1 521 ? -22.074 -11.878 8.789 1.00 95.00 521 GLY A C 1
ATOM 4262 O O . GLY A 1 521 ? -21.858 -11.423 9.911 1.00 95.00 521 GLY A O 1
ATOM 4263 N N . VAL A 1 522 ? -22.629 -11.137 7.824 1.00 95.81 522 VAL A N 1
ATOM 4264 C CA . VAL A 1 522 ? -23.062 -9.742 8.039 1.00 95.81 522 VAL A CA 1
ATOM 4265 C C . VAL A 1 522 ? -24.200 -9.707 9.055 1.00 95.81 522 VAL A C 1
ATOM 4267 O O . VAL A 1 522 ? -25.267 -10.266 8.811 1.00 95.81 522 VAL A O 1
ATOM 4270 N N . VAL A 1 523 ? -23.988 -9.021 10.177 1.00 95.88 523 VAL A N 1
ATOM 4271 C CA . VAL A 1 523 ? -25.025 -8.815 11.202 1.00 95.88 523 VAL A CA 1
ATOM 4272 C C . VAL A 1 523 ? -25.618 -7.411 11.153 1.00 95.88 523 VAL A C 1
ATOM 4274 O O . VAL A 1 523 ? -26.769 -7.226 11.543 1.00 95.88 523 VAL A O 1
ATOM 4277 N N . ARG A 1 524 ? -24.858 -6.423 10.664 1.00 95.69 524 ARG A N 1
ATOM 4278 C CA . ARG A 1 524 ? -25.322 -5.051 10.413 1.00 95.69 524 ARG A CA 1
ATOM 4279 C C . ARG A 1 524 ? -24.567 -4.440 9.243 1.00 95.69 524 ARG A C 1
ATOM 4281 O O . ARG A 1 524 ? -23.389 -4.733 9.052 1.00 95.69 524 ARG A O 1
ATOM 4288 N N . GLU A 1 525 ? -25.222 -3.550 8.513 1.00 96.56 525 GLU A N 1
ATOM 4289 C CA . GLU A 1 525 ? -24.611 -2.790 7.430 1.00 96.56 525 GLU A CA 1
ATOM 4290 C C . GLU A 1 525 ? -25.310 -1.453 7.208 1.00 96.56 525 GLU A C 1
ATOM 4292 O O . GLU A 1 525 ? -26.446 -1.265 7.633 1.00 96.56 525 GLU A O 1
ATOM 4297 N N . GLY A 1 526 ? -24.630 -0.539 6.523 1.00 95.62 526 GLY A N 1
ATOM 4298 C CA . GLY A 1 526 ? -25.190 0.748 6.145 1.00 95.62 526 GLY A CA 1
ATOM 4299 C C . GLY A 1 526 ? -24.297 1.517 5.178 1.00 95.62 526 GLY A C 1
ATOM 4300 O O . GLY A 1 526 ? -23.293 1.011 4.663 1.00 95.62 526 GLY A O 1
ATOM 4301 N N . LYS A 1 527 ? -24.678 2.768 4.915 1.00 95.50 527 LYS A N 1
ATOM 4302 C CA . LYS A 1 527 ? -23.958 3.678 4.017 1.00 95.50 527 LYS A CA 1
ATOM 4303 C C . LYS A 1 527 ? -23.251 4.793 4.782 1.00 95.50 527 LYS A C 1
ATOM 4305 O O . LYS A 1 527 ? -23.674 5.191 5.865 1.00 95.50 527 LYS A O 1
ATOM 4310 N N . LEU A 1 528 ? -22.183 5.306 4.182 1.00 95.00 528 LEU A N 1
ATOM 4311 C CA . LEU A 1 528 ? -21.469 6.509 4.595 1.00 95.00 528 LEU A CA 1
ATOM 4312 C C . LEU A 1 528 ? -21.513 7.516 3.449 1.00 95.00 528 LEU A C 1
ATOM 4314 O O . LEU A 1 528 ? -21.321 7.132 2.295 1.00 95.00 528 LEU A O 1
ATOM 4318 N N . THR A 1 529 ? -21.665 8.796 3.767 1.00 95.62 529 THR A N 1
ATOM 4319 C CA . THR A 1 529 ? -21.400 9.894 2.827 1.00 95.62 529 THR A CA 1
ATOM 4320 C C . THR A 1 529 ? -20.241 10.742 3.338 1.00 95.62 529 THR A C 1
ATOM 4322 O O . THR A 1 529 ? -19.940 10.751 4.537 1.00 95.62 529 THR A O 1
ATOM 4325 N N . THR A 1 530 ? -19.566 11.466 2.445 1.00 95.44 530 THR A N 1
ATOM 4326 C CA . THR A 1 530 ? -18.504 12.387 2.874 1.00 95.44 530 THR A CA 1
ATOM 4327 C C . THR A 1 530 ? -19.047 13.503 3.764 1.00 95.44 530 THR A C 1
ATOM 4329 O O . THR A 1 530 ? -18.381 13.890 4.715 1.00 95.44 530 THR A O 1
ATOM 4332 N N . GLU A 1 531 ? -20.270 13.972 3.508 1.00 94.81 531 GLU A N 1
ATOM 4333 C CA . GLU A 1 531 ? -20.947 14.972 4.341 1.00 94.81 531 GLU A CA 1
ATOM 4334 C C . GLU A 1 531 ? -21.153 14.466 5.773 1.00 94.81 531 GLU A C 1
ATOM 4336 O O . GLU A 1 531 ? -20.763 15.145 6.722 1.00 94.81 531 GLU A O 1
ATOM 4341 N N . MET A 1 532 ? -21.655 13.232 5.928 1.00 95.19 532 MET A N 1
ATOM 4342 C CA . MET A 1 532 ? -21.798 12.599 7.241 1.00 95.19 532 MET A CA 1
ATOM 4343 C C . MET A 1 532 ? -20.460 12.497 7.968 1.00 95.19 532 MET A C 1
ATOM 4345 O O . MET A 1 532 ? -20.415 12.710 9.169 1.00 95.19 532 MET A O 1
ATOM 4349 N N . MET A 1 533 ? -19.369 12.139 7.281 1.00 96.06 533 MET A N 1
ATOM 4350 C CA . MET A 1 533 ? -18.062 12.015 7.942 1.00 96.06 533 MET A CA 1
ATOM 4351 C C . MET A 1 533 ? -17.481 13.373 8.330 1.00 96.06 533 MET A C 1
ATOM 4353 O O . MET A 1 533 ? -16.896 13.489 9.405 1.00 96.06 533 MET A O 1
ATOM 4357 N N . SER A 1 534 ? -17.658 14.396 7.495 1.00 95.12 534 SER A N 1
ATOM 4358 C CA . SER A 1 534 ? -17.202 15.753 7.801 1.00 95.12 534 SER A CA 1
ATOM 4359 C C . SER A 1 534 ? -18.007 16.404 8.928 1.00 95.12 534 SER A C 1
ATOM 4361 O O . SER A 1 534 ? -17.444 17.187 9.684 1.00 95.12 534 SER A O 1
ATOM 4363 N N . SER A 1 535 ? -19.283 16.051 9.130 1.00 95.31 535 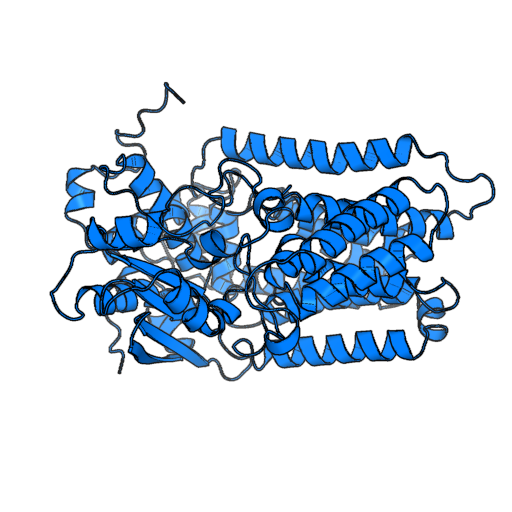SER A N 1
ATOM 4364 C CA . SER A 1 535 ? -20.063 16.593 10.254 1.00 95.31 535 SER A CA 1
ATOM 4365 C C . SER A 1 535 ? -19.596 16.095 11.630 1.00 95.31 535 SER A C 1
ATOM 4367 O O . SER A 1 535 ? -19.963 16.683 12.644 1.00 95.31 535 SER A O 1
ATOM 4369 N N . ILE A 1 536 ? -18.799 15.021 11.685 1.00 95.31 536 ILE A N 1
ATOM 4370 C CA . ILE A 1 536 ? -18.320 14.381 12.927 1.00 95.31 536 ILE A CA 1
ATOM 4371 C C . ILE A 1 536 ? -16.788 14.278 12.998 1.00 95.31 536 ILE A C 1
ATOM 4373 O O . ILE A 1 536 ? -16.238 13.456 13.732 1.00 95.31 536 ILE A O 1
ATOM 4377 N N . ASP A 1 537 ? -16.068 15.088 12.225 1.00 95.88 537 ASP A N 1
ATOM 4378 C CA . ASP A 1 537 ? -14.606 15.014 12.139 1.00 95.88 537 ASP A CA 1
ATOM 4379 C C . ASP A 1 537 ? -13.863 15.803 13.231 1.00 95.88 537 ASP A C 1
ATOM 4381 O O . ASP A 1 537 ? -12.631 15.799 13.270 1.00 95.88 537 ASP A O 1
ATOM 4385 N N . SER A 1 538 ? -14.605 16.447 14.136 1.00 96.31 538 SER A N 1
ATOM 4386 C CA . SER A 1 538 ? -14.059 17.269 15.218 1.00 96.31 538 SER A CA 1
ATOM 4387 C C . SER A 1 538 ? -13.248 16.446 16.220 1.00 96.31 538 SER A C 1
ATOM 4389 O O . SER A 1 538 ? -12.173 16.867 16.648 1.00 96.31 538 SER A O 1
ATOM 4391 N N . ARG A 1 539 ? -13.748 15.262 16.587 1.00 96.31 539 ARG A N 1
ATOM 4392 C CA . ARG A 1 539 ? -13.112 14.319 17.515 1.00 96.31 539 ARG A CA 1
ATOM 4393 C C . ARG A 1 539 ? -13.702 12.913 17.366 1.00 96.31 539 ARG A C 1
ATOM 4395 O O . ARG A 1 539 ? -14.864 12.802 16.980 1.00 96.31 539 ARG A O 1
ATOM 4402 N N . PRO A 1 540 ? -12.958 11.844 17.697 1.00 96.94 540 PRO A N 1
ATOM 4403 C CA . PRO A 1 540 ? -13.452 10.468 17.601 1.00 96.94 540 PRO A CA 1
ATOM 4404 C C . PRO A 1 540 ? -14.836 10.220 18.216 1.00 96.94 540 PRO A C 1
ATOM 4406 O O . PRO A 1 540 ? -15.689 9.572 17.598 1.00 96.94 540 PRO A O 1
ATOM 4409 N N . SER A 1 541 ? -15.085 10.758 19.411 1.00 96.38 541 SER A N 1
ATOM 4410 C CA . SER A 1 541 ? -16.354 10.582 20.125 1.00 96.38 541 SER A CA 1
ATOM 4411 C C . SER A 1 541 ? -17.555 11.270 19.469 1.00 96.38 541 SER A C 1
ATOM 4413 O O . SER A 1 541 ? -18.684 10.873 19.751 1.00 96.38 541 SER A O 1
ATOM 4415 N N . ALA A 1 542 ? -17.348 12.229 18.555 1.00 96.12 542 ALA A N 1
ATOM 4416 C CA . ALA A 1 542 ? -18.437 12.920 17.856 1.00 96.12 542 ALA A CA 1
ATOM 4417 C C . ALA A 1 542 ? -19.300 11.958 17.025 1.00 96.12 542 ALA A C 1
ATOM 4419 O O . ALA A 1 542 ? -20.489 12.189 16.841 1.00 96.12 542 ALA A O 1
ATOM 4420 N N . SER A 1 543 ? -18.746 10.822 16.588 1.00 95.12 543 SER A N 1
ATOM 4421 C CA . SER A 1 543 ? -19.520 9.801 15.870 1.00 95.12 543 SER A CA 1
ATOM 4422 C C . SER A 1 543 ? -20.682 9.201 16.666 1.00 95.12 543 SER A C 1
ATOM 4424 O O . SER A 1 543 ? -21.593 8.640 16.062 1.00 95.12 543 SER A O 1
ATOM 4426 N N . MET A 1 544 ? -20.704 9.345 17.995 1.00 93.75 544 MET A N 1
ATOM 4427 C CA . MET A 1 544 ? -21.840 8.917 18.818 1.00 93.75 544 MET A CA 1
ATOM 4428 C C . MET A 1 544 ? -23.108 9.734 18.559 1.00 93.75 544 MET A C 1
ATOM 4430 O O . MET A 1 544 ? -24.203 9.241 18.815 1.00 93.75 544 MET A O 1
ATOM 4434 N N . GLU A 1 545 ? -22.967 10.944 18.015 1.00 86.56 545 GLU A N 1
ATOM 4435 C CA . GLU A 1 545 ? -24.078 11.824 17.644 1.00 86.56 545 GLU A CA 1
ATOM 4436 C C . GLU A 1 545 ? -24.742 11.394 16.321 1.00 86.56 545 GLU A C 1
ATOM 4438 O O . GLU A 1 545 ? -25.858 11.819 16.025 1.00 86.56 545 GLU A O 1
ATOM 4443 N N . LEU A 1 546 ? -24.102 10.518 15.530 1.00 82.94 546 LEU A N 1
ATOM 4444 C CA . LEU A 1 546 ? -24.698 9.990 14.301 1.00 82.94 546 LEU A CA 1
ATOM 4445 C C . LEU A 1 546 ? -25.893 9.095 14.619 1.00 82.94 546 LEU A C 1
ATOM 4447 O O . LEU A 1 546 ? -25.762 8.090 15.308 1.00 82.94 546 LEU A O 1
ATOM 4451 N N . LEU A 1 547 ? -27.043 9.346 14.005 1.00 65.94 547 LEU A N 1
ATOM 4452 C CA . LEU A 1 547 ? -28.076 8.322 13.881 1.00 65.94 547 LEU A CA 1
ATOM 4453 C C . LEU A 1 547 ? -27.719 7.434 12.685 1.00 65.94 547 LEU A C 1
ATOM 4455 O O . LEU A 1 547 ? -28.028 7.762 11.545 1.00 65.94 547 LEU A O 1
ATOM 4459 N N . MET A 1 548 ? -27.012 6.332 12.936 1.00 66.38 548 MET A N 1
ATOM 4460 C CA . MET A 1 548 ? -26.813 5.304 11.914 1.00 66.38 548 MET A CA 1
ATOM 4461 C C . MET A 1 548 ? -28.106 4.502 11.774 1.00 66.38 548 MET A C 1
ATOM 4463 O O . MET A 1 548 ? -28.481 3.801 12.716 1.00 66.38 548 MET A O 1
ATOM 4467 N N . ALA A 1 549 ? -28.782 4.672 10.635 1.00 53.72 549 ALA A N 1
ATOM 4468 C CA . ALA A 1 549 ? -29.915 3.848 10.222 1.00 53.72 549 ALA A CA 1
ATOM 4469 C C . ALA A 1 549 ? -29.446 2.441 9.839 1.00 53.72 549 ALA A C 1
ATOM 4471 O O . ALA A 1 549 ? -28.387 2.348 9.171 1.00 53.72 549 ALA A O 1
#